Protein AF-A0A8T7B783-F1 (afdb_monomer)

Sequence (705 aa):
MKHSNFRLYRLKALLAAFSFLFLSIMPAQAGVGPSGGLEFLGQPTSIEDRLTPSGELLSDVLADINQGCLDSSLAEARDKLEKKIAKGKITEESEKFLKERAKRYFKCLKKAVKELEKDDVLAKDEEKELKDIIKAAKKAGNIDDEEPGPSSTVGGRVTLADGSTLDDVDILASSEDDDVATMTVDGRFSLNLVPDTEYVLQLSGAGLADQIVPVMAPADGSAINIEITMIERGESQEFMAGAGGVLIGDDGAAVDVTSTSWVDAEGNPVSGDIVATLTPVDVSNSALLGAFPGEFSGIAAGDIDEGAIVSLGVVEFEFTQNGAPVQPAAGELVDILIPIYFTTNQDGSPIMEGQVIPLWALNETTGIWEQDGEGIVIESPASPSGWAMLASVNHFSWWNCDVSMSAAQAIVTVFGDQPGSAVVRATTDADIGWRPNTVETVLTVGVPSSPLFIPSTGETCFSADITFDDGTMATTLEVCVNAAPNSTVTVDLFSPEPGPLNISRSPSGIVAGFVNFPIDRVRLFPTTLETSVNYSISGGALPAGLSLNPISATQAEIVGVPTEVGPFSVTVDGDNGVDVVSVTIDYDISSDEPAPLFDDRFISFGLPAVDDSYDFNDNLDLLNGGAPDFWELLPDEGGPLPDWLSFDEDTGVLTAIDDPANTGEDPFYFARIRAENVNGSDEAFFDVCFGDLGQEEEGCFFGEF

Foldseek 3Di:
DVVVVVVVVVVCVVVVVLVVLVVVQDDDQQDQPPVRATDASNHGDPDHFDQFPVRDTPSNVRSVLLVVLVCVLVVVLVVVVVVVVVVVDDDPVNVVVSLVSVVSSLVSSLVSLVVCCVSVRDPPVRSVRNNVVSVVSCVVSVSDPDPPAQKFKEKEFEAALLRHADFQKKKWKDAPPDIWIDTDDPRMDMDIDHAQGKTWIWIDDPQWAIAIAIAHGHGGLFYDYDYAHIYGWWDKDKDWLQQWAKDATALRKIKGGRPFFKAFPVLHTDGTMKIKTKAKFQLQAPSSLSNDHFAQWAAEDPGDDIAGKFFQIKIAIFMDDPNGGMWTHPPDKMKIKTAGNDQADQVRHGDDFFDKFFKWFAPSRRSHIYGDGIWTWDADPSHLNRIITIDIDRTGGMMTRIDGALWAWEWEAEAEPAWHKKAKWKDWPRSTRHTWRRHQRIDIHGDITDIITDHLPTKMKMKIWTQGSVRFIFIWDIDIDHHHGHYYDYHYTYTAEADAWDKDWPPPDEFEEEAQDKTDKIKMFTSHRARAKDKDWDDWDDAPFWDWAADDRTMIIIGGGHHDADKTKTKMWIDRPPDIDIDIYIYGYHHSFDWKDFPDQEAEAEAEQDDDDQPQKDFCQVRIGGDFQFKDWAADPQDDDDPQWDADGRGRIIGGNDQCVVSVHAQKGKTKMWGGDRNGIDIHIYMYHYYDPPDPPDDGDDDDD

pLDDT: mean 84.39, std 16.22, range [31.52, 98.75]

Solvent-accessible surface area (backbone atoms only — not comparable to full-atom values): 37364 Å² total; per-residue (Å²): 118,74,72,59,54,54,56,52,46,53,46,51,49,51,51,46,45,53,48,42,62,50,46,75,60,51,49,72,73,36,39,73,42,102,85,69,32,29,29,55,83,63,39,84,45,97,50,78,66,41,71,35,95,88,71,45,47,45,36,57,54,52,32,51,51,51,49,52,31,45,51,62,42,49,58,58,48,50,60,50,49,57,56,35,58,78,67,75,62,86,56,74,69,53,56,56,49,49,49,59,37,54,47,50,29,56,52,42,49,55,50,50,47,51,48,35,34,75,70,70,62,34,54,74,66,55,38,48,52,55,45,50,51,52,49,51,54,35,54,76,67,73,51,65,89,64,71,82,65,71,41,10,30,49,29,33,41,35,22,38,42,39,57,50,65,41,57,68,30,41,35,39,34,37,43,99,88,52,77,52,75,50,53,25,55,92,13,27,43,72,43,82,41,58,36,75,34,65,30,25,35,41,35,43,41,94,68,37,47,73,34,32,43,40,33,44,31,38,53,67,70,25,39,48,73,49,79,45,35,41,45,72,43,32,76,81,43,77,46,46,47,89,68,40,42,75,50,73,38,57,51,47,23,31,38,44,39,60,85,50,52,41,13,40,90,89,66,48,79,59,78,50,67,32,39,35,28,37,29,62,44,56,34,71,42,68,23,41,37,49,38,55,61,33,46,48,31,26,31,50,76,93,55,87,61,78,40,54,36,31,42,39,16,36,30,35,40,48,38,27,44,97,84,39,64,44,36,51,33,92,90,44,74,37,44,36,34,37,29,24,58,56,60,44,45,88,89,67,49,70,62,52,75,71,42,76,42,46,22,28,36,59,37,80,80,66,17,37,29,35,42,67,59,59,24,34,30,37,84,28,88,55,10,90,49,37,28,21,33,44,32,66,41,58,68,68,45,49,38,32,44,36,46,77,49,66,33,12,29,35,33,42,28,43,40,56,101,59,63,30,25,28,39,53,46,60,51,61,75,38,89,61,21,74,56,60,52,55,40,65,25,52,33,51,46,69,40,67,38,64,76,37,63,37,65,30,51,49,47,38,36,34,34,33,47,34,28,32,66,88,71,52,61,49,39,30,61,76,51,73,48,72,42,54,65,80,37,77,48,79,45,84,38,48,53,40,55,79,62,78,73,41,70,50,58,40,73,77,70,73,47,61,43,33,39,80,35,51,29,61,59,36,39,36,38,43,63,22,53,58,86,42,37,50,75,45,82,75,37,73,53,71,53,51,58,48,46,84,44,78,75,51,58,46,29,32,34,38,31,17,36,28,73,50,71,44,79,35,49,26,28,36,31,39,35,58,90,84,47,76,42,73,49,78,48,42,35,41,27,38,76,76,58,49,42,23,40,57,83,51,64,67,45,81,46,80,38,75,78,74,75,103,66,76,78,51,69,49,53,53,58,84,52,41,47,26,79,52,68,36,35,45,82,42,67,50,99,52,46,76,83,52,94,29,50,45,74,40,45,74,66,40,33,40,32,45,76,52,57,31,81,79,76,72,53,72,50,61,47,44,36,32,40,34,33,27,33,101,69,32,63,31,71,28,37,38,38,43,33,63,40,72,97,80,64,99,69,88,81,86,75,87,73,94,129

Structure (mmCIF, N/CA/C/O backbone):
data_AF-A0A8T7B783-F1
#
_entry.id   AF-A0A8T7B783-F1
#
loop_
_atom_site.group_PDB
_atom_site.id
_atom_site.type_symbol
_atom_site.label_atom_id
_atom_site.label_alt_id
_atom_site.label_comp_id
_atom_site.label_asym_id
_atom_site.label_entity_id
_atom_site.label_seq_id
_atom_site.pdbx_PDB_ins_code
_atom_site.Cartn_x
_atom_site.Cartn_y
_atom_site.Cartn_z
_atom_site.occupancy
_atom_site.B_iso_or_equiv
_atom_site.auth_seq_id
_atom_site.auth_comp_id
_atom_site.auth_asym_id
_atom_site.auth_atom_id
_atom_site.pdbx_PDB_model_num
ATOM 1 N N . MET A 1 1 ? 12.748 -37.785 -17.800 1.00 33.72 1 MET A N 1
ATOM 2 C CA . MET A 1 1 ? 11.518 -38.308 -18.454 1.00 33.72 1 MET A CA 1
ATOM 3 C C . MET A 1 1 ? 10.246 -37.519 -18.118 1.00 33.72 1 MET A C 1
ATOM 5 O O . MET A 1 1 ? 9.395 -37.440 -18.993 1.00 33.72 1 MET A O 1
ATOM 9 N N . LYS A 1 2 ? 10.116 -36.867 -16.946 1.00 31.52 2 LYS A N 1
ATOM 10 C CA . LYS A 1 2 ? 8.939 -36.036 -16.602 1.00 31.52 2 LYS A CA 1
ATOM 11 C C . LYS A 1 2 ? 8.764 -34.752 -17.455 1.00 31.52 2 LYS A C 1
ATOM 13 O O . LYS A 1 2 ? 7.635 -34.425 -17.793 1.00 31.52 2 LYS A O 1
ATOM 18 N N . HIS A 1 3 ? 9.837 -34.117 -17.946 1.00 32.91 3 HIS A N 1
ATOM 19 C CA . HIS A 1 3 ? 9.734 -32.938 -18.839 1.00 32.91 3 HIS A CA 1
ATOM 20 C C . HIS A 1 3 ? 9.248 -33.224 -20.274 1.00 32.91 3 HIS A C 1
ATOM 22 O O . HIS A 1 3 ? 8.752 -32.322 -20.946 1.00 32.91 3 HIS A O 1
ATOM 28 N N . SER A 1 4 ? 9.354 -34.468 -20.758 1.00 35.28 4 SER A N 1
ATOM 29 C CA . SER A 1 4 ? 8.901 -34.834 -22.113 1.00 35.28 4 SER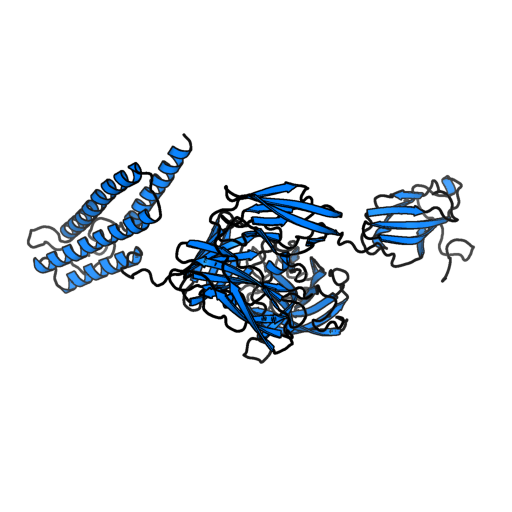 A CA 1
ATOM 30 C C . SER A 1 4 ? 7.373 -34.932 -22.192 1.00 35.28 4 SER A C 1
ATOM 32 O O . SER A 1 4 ? 6.762 -34.510 -23.170 1.00 35.28 4 SER A O 1
ATOM 34 N N . ASN A 1 5 ? 6.742 -35.413 -21.115 1.00 35.16 5 ASN A N 1
ATOM 35 C CA . ASN A 1 5 ? 5.289 -35.552 -21.040 1.00 35.16 5 ASN A CA 1
ATOM 36 C C . ASN A 1 5 ? 4.581 -34.204 -20.863 1.00 35.16 5 ASN A C 1
ATOM 38 O O . ASN A 1 5 ? 3.521 -34.029 -21.445 1.00 35.16 5 ASN A O 1
ATOM 42 N N . PHE A 1 6 ? 5.182 -33.234 -20.163 1.00 36.06 6 PHE A N 1
ATOM 43 C CA . PHE A 1 6 ? 4.600 -31.896 -19.979 1.00 36.06 6 PHE A CA 1
ATOM 44 C C . PHE A 1 6 ? 4.577 -31.082 -21.286 1.00 36.06 6 PHE A C 1
ATOM 46 O O . PHE A 1 6 ? 3.580 -30.440 -21.610 1.00 36.06 6 PHE A O 1
ATOM 53 N N . ARG A 1 7 ? 5.631 -31.200 -22.113 1.00 40.53 7 ARG A N 1
ATOM 54 C CA . ARG A 1 7 ? 5.662 -30.624 -23.471 1.00 40.53 7 ARG A CA 1
ATOM 55 C C . ARG A 1 7 ? 4.648 -31.287 -24.401 1.00 40.53 7 ARG A C 1
ATOM 57 O O . ARG A 1 7 ? 4.012 -30.591 -25.179 1.00 40.53 7 ARG A O 1
ATOM 64 N N . LEU A 1 8 ? 4.454 -32.605 -24.294 1.00 39.09 8 LEU A N 1
ATOM 65 C CA . LEU A 1 8 ? 3.437 -33.334 -25.060 1.00 39.09 8 LEU A CA 1
ATOM 66 C C . LEU A 1 8 ? 2.001 -33.014 -24.585 1.00 39.09 8 LEU A C 1
ATOM 68 O O . LEU A 1 8 ? 1.079 -33.058 -25.394 1.00 39.09 8 LEU A O 1
ATOM 72 N N . TYR A 1 9 ? 1.814 -32.666 -23.305 1.00 39.53 9 TYR A N 1
ATOM 73 C CA . TYR A 1 9 ? 0.527 -32.265 -22.720 1.00 39.53 9 TYR A CA 1
ATOM 74 C C . TYR A 1 9 ? 0.144 -30.831 -23.101 1.00 39.53 9 TYR A C 1
ATOM 76 O O . TYR A 1 9 ? -0.950 -30.636 -23.618 1.00 39.53 9 TYR A O 1
ATOM 84 N N . ARG A 1 10 ? 1.065 -29.855 -22.986 1.00 42.91 10 ARG A N 1
ATOM 85 C CA . ARG A 1 10 ? 0.875 -28.497 -23.539 1.00 42.91 10 ARG A CA 1
ATOM 86 C C . ARG A 1 10 ? 0.695 -28.525 -25.057 1.00 42.91 10 ARG A C 1
ATOM 88 O O . ARG A 1 10 ? -0.108 -27.770 -25.574 1.00 42.91 10 ARG A O 1
ATOM 95 N N . LEU A 1 11 ? 1.363 -29.437 -25.771 1.00 43.88 11 LEU A N 1
ATOM 96 C CA . LEU A 1 11 ? 1.170 -29.650 -27.210 1.00 43.88 11 LEU A CA 1
ATOM 97 C C . LEU A 1 11 ? -0.219 -30.214 -27.529 1.00 43.88 11 LEU A C 1
ATOM 99 O O . LEU A 1 11 ? -0.852 -29.734 -28.459 1.00 43.88 11 LEU A O 1
ATOM 103 N N . LYS A 1 12 ? -0.707 -31.204 -26.769 1.00 43.22 12 LYS A N 1
ATOM 104 C CA . LYS A 1 12 ? -2.082 -31.707 -26.900 1.00 43.22 12 LYS A CA 1
ATOM 105 C C . LYS A 1 12 ? -3.104 -30.650 -26.509 1.00 43.22 12 LYS A C 1
ATOM 107 O O . LYS A 1 12 ? -4.128 -30.615 -27.160 1.00 43.22 12 LYS A O 1
ATOM 112 N N . ALA A 1 13 ? -2.815 -29.789 -25.536 1.00 43.41 13 ALA A N 1
ATOM 113 C CA . ALA A 1 13 ? -3.673 -28.681 -25.134 1.00 43.41 13 ALA A CA 1
ATOM 114 C C . ALA A 1 13 ? -3.669 -27.536 -26.160 1.00 43.41 13 ALA A C 1
ATOM 116 O O . ALA A 1 13 ? -4.729 -27.022 -26.449 1.00 43.41 13 ALA A O 1
ATOM 117 N N . LEU A 1 14 ? -2.536 -27.202 -26.792 1.00 45.19 14 LEU A N 1
ATOM 118 C CA . LEU A 1 14 ? -2.435 -26.199 -27.866 1.00 45.19 14 LEU A CA 1
ATOM 119 C C . LEU A 1 14 ? -2.968 -26.710 -29.205 1.00 45.19 14 LEU A C 1
ATOM 121 O O . LEU A 1 14 ? -3.566 -25.942 -29.940 1.00 45.19 14 LEU A O 1
ATOM 125 N N . LEU A 1 15 ? -2.791 -27.992 -29.540 1.00 44.47 15 LEU A N 1
ATOM 126 C CA . LEU A 1 15 ? -3.462 -28.610 -30.690 1.00 44.47 15 LEU A CA 1
ATOM 127 C C . LEU A 1 15 ? -4.938 -28.854 -30.406 1.00 44.47 15 LEU A C 1
ATOM 129 O O . LEU A 1 15 ? -5.722 -28.734 -31.337 1.00 44.47 15 LEU A O 1
ATOM 133 N N . ALA A 1 16 ? -5.323 -29.176 -29.168 1.00 43.34 16 ALA A N 1
ATOM 134 C CA . ALA A 1 16 ? -6.721 -29.262 -28.771 1.00 43.34 16 ALA A CA 1
ATOM 135 C C . ALA A 1 16 ? -7.352 -27.883 -28.763 1.00 43.34 16 ALA A C 1
ATOM 137 O O . ALA A 1 16 ? -8.447 -27.820 -29.267 1.00 43.34 16 ALA A O 1
ATOM 138 N N . ALA A 1 17 ? -6.669 -26.822 -28.317 1.00 44.12 17 ALA A N 1
ATOM 139 C CA . ALA A 1 17 ? -7.108 -25.426 -28.337 1.00 44.12 17 ALA A CA 1
ATOM 140 C C . ALA A 1 17 ? -7.074 -24.834 -29.745 1.00 44.12 17 ALA A C 1
ATOM 142 O O . ALA A 1 17 ? -7.983 -24.114 -30.093 1.00 44.12 17 ALA A O 1
ATOM 143 N N . PHE A 1 18 ? -6.113 -25.183 -30.603 1.00 47.59 18 PHE A N 1
ATOM 144 C CA . PHE A 1 18 ? -6.124 -24.802 -32.020 1.00 47.59 18 PHE A CA 1
ATOM 145 C C . PHE A 1 18 ? -7.206 -25.564 -32.787 1.00 47.59 18 PHE A C 1
ATOM 147 O O . PHE A 1 18 ? -7.898 -24.984 -33.616 1.00 47.59 18 PHE A O 1
ATOM 154 N N . SER A 1 19 ? -7.406 -26.845 -32.459 1.00 42.94 19 SER A N 1
ATOM 155 C CA . SER A 1 19 ? -8.565 -27.604 -32.924 1.00 42.94 19 SER A CA 1
ATOM 156 C C . SER A 1 19 ? -9.845 -27.059 -32.305 1.00 42.94 19 SER A C 1
ATOM 158 O O . SER A 1 19 ? -10.819 -27.048 -33.015 1.00 42.94 19 SER A O 1
ATOM 160 N N . PHE A 1 20 ? -9.870 -26.553 -31.066 1.00 40.53 20 PHE A N 1
ATOM 161 C CA . PHE A 1 20 ? -11.050 -25.989 -30.396 1.00 40.53 20 PHE A CA 1
ATOM 162 C C . PHE A 1 20 ? -11.385 -24.610 -30.943 1.00 40.53 20 PHE A C 1
ATOM 164 O O . PHE A 1 20 ? -12.552 -24.337 -31.138 1.00 40.53 20 PHE A O 1
ATOM 171 N N . LEU A 1 21 ? -10.393 -23.769 -31.245 1.00 43.38 21 LEU A N 1
ATOM 172 C CA . LEU A 1 21 ? -10.538 -22.447 -31.857 1.00 43.38 21 LEU A CA 1
ATOM 173 C C . LEU A 1 21 ? -11.004 -22.582 -33.313 1.00 43.38 21 LEU A C 1
ATOM 175 O O . LEU A 1 21 ? -11.776 -21.765 -33.783 1.00 43.38 21 LEU A O 1
ATOM 179 N N . PHE A 1 22 ? -10.602 -23.647 -34.022 1.00 47.00 22 PHE A N 1
ATOM 180 C CA . PHE A 1 22 ? -11.164 -23.981 -35.337 1.00 47.00 22 PHE A CA 1
ATOM 181 C C . PHE A 1 22 ? -12.474 -24.792 -35.264 1.00 47.00 22 PHE A C 1
ATOM 183 O O . PHE A 1 22 ? -13.318 -24.611 -36.133 1.00 47.00 22 PHE A O 1
ATOM 190 N N . LEU A 1 23 ? -12.692 -25.641 -34.249 1.00 40.06 23 LEU A N 1
ATOM 191 C CA . LEU A 1 23 ? -13.941 -26.397 -34.035 1.00 40.06 23 LEU A CA 1
ATOM 192 C C . LEU A 1 23 ? -15.059 -25.504 -33.486 1.00 40.06 23 LEU A C 1
ATOM 194 O O . LEU A 1 23 ? -16.215 -25.781 -33.762 1.00 40.06 23 LEU A O 1
ATOM 198 N N . SER A 1 24 ? -14.744 -24.433 -32.758 1.00 39.75 24 SER A N 1
ATOM 199 C CA . SER A 1 24 ? -15.714 -23.403 -32.349 1.00 39.75 24 SER A CA 1
ATOM 200 C C . SER A 1 24 ? -16.104 -22.482 -33.510 1.00 39.75 24 SER A C 1
ATOM 202 O O . SER A 1 24 ? -17.152 -21.850 -33.456 1.00 39.75 24 SER A O 1
ATOM 204 N N . ILE A 1 25 ? -15.320 -22.484 -34.600 1.00 38.06 25 ILE A N 1
ATOM 205 C CA . ILE A 1 25 ? -15.672 -21.897 -35.906 1.00 38.06 25 ILE A CA 1
ATOM 206 C C . ILE A 1 25 ? -16.311 -22.957 -36.838 1.00 38.06 25 ILE A C 1
ATOM 208 O O . ILE A 1 25 ? -16.785 -22.623 -37.923 1.00 38.06 25 ILE A O 1
ATOM 212 N N . MET A 1 26 ? -16.391 -24.233 -36.431 1.00 42.38 26 MET A N 1
ATOM 213 C CA . MET A 1 26 ? -17.185 -25.241 -37.141 1.00 42.38 26 MET A CA 1
ATOM 214 C C . MET A 1 26 ? -18.610 -25.286 -36.585 1.00 42.38 26 MET A C 1
ATOM 216 O O . MET A 1 26 ? -18.857 -25.862 -35.525 1.00 42.38 26 MET A O 1
ATOM 220 N N . PRO A 1 27 ? -19.580 -24.840 -37.389 1.00 39.50 27 PRO A N 1
ATOM 221 C CA . PRO A 1 27 ? -20.756 -25.668 -37.606 1.00 39.50 27 PRO A CA 1
ATOM 222 C C . PRO A 1 27 ? -20.695 -26.277 -39.005 1.00 39.50 27 PRO A C 1
ATOM 224 O O . PRO A 1 27 ? -20.112 -25.695 -39.912 1.00 39.50 27 PRO A O 1
ATOM 227 N N . ALA A 1 28 ? -21.248 -27.485 -39.094 1.00 36.56 28 ALA A N 1
ATOM 228 C CA . ALA A 1 28 ? -21.728 -28.239 -40.250 1.00 36.56 28 ALA A CA 1
ATOM 229 C C . ALA A 1 28 ? -21.330 -27.784 -41.674 1.00 36.56 28 ALA A C 1
ATOM 231 O O . ALA A 1 28 ? -21.413 -26.621 -42.049 1.00 36.56 28 ALA A O 1
ATOM 232 N N . GLN A 1 29 ? -20.997 -28.780 -42.504 1.00 41.50 29 GLN A N 1
ATOM 233 C CA . GLN A 1 29 ? -21.028 -28.710 -43.971 1.00 41.50 29 GLN A CA 1
ATOM 234 C C . GLN A 1 29 ? -22.122 -27.748 -44.451 1.00 41.50 29 GLN A C 1
ATOM 236 O O . GLN A 1 29 ? -23.239 -27.829 -43.938 1.00 41.50 29 GLN A O 1
ATOM 241 N N . ALA A 1 30 ? -21.813 -26.867 -45.414 1.00 38.94 30 ALA A N 1
ATOM 242 C CA . ALA A 1 30 ? -22.849 -26.071 -46.063 1.00 38.94 30 ALA A CA 1
ATOM 243 C C . ALA A 1 30 ? -23.982 -27.024 -46.465 1.00 38.94 30 ALA A C 1
ATOM 245 O O . ALA A 1 30 ? -23.760 -28.043 -47.118 1.00 38.94 30 ALA A O 1
ATOM 246 N N . GLY A 1 31 ? -25.164 -26.750 -45.938 1.00 52.03 31 GLY A N 1
ATOM 247 C CA . GLY A 1 31 ? -26.288 -27.663 -45.957 1.00 52.03 31 GLY A CA 1
ATOM 248 C C . GLY A 1 31 ? -27.583 -26.879 -45.862 1.00 52.03 31 GLY A C 1
ATOM 249 O O . GLY A 1 31 ? -27.594 -25.686 -45.556 1.00 52.03 31 GLY A O 1
ATOM 250 N N . VAL A 1 32 ? -28.680 -27.559 -46.173 1.00 46.72 32 VAL A N 1
ATOM 251 C CA . VAL A 1 32 ? -30.020 -26.978 -46.130 1.00 46.72 32 VAL A CA 1
ATOM 252 C C . VAL A 1 32 ? -30.436 -26.831 -44.666 1.00 46.72 32 VAL A C 1
ATOM 254 O O . VAL A 1 32 ? -30.629 -27.834 -43.974 1.00 46.72 32 VAL A O 1
ATOM 257 N N . GLY A 1 33 ? -30.578 -25.590 -44.196 1.00 46.25 33 GLY A N 1
ATOM 258 C CA . GLY A 1 33 ? -31.065 -25.298 -42.848 1.00 46.25 33 GLY A CA 1
ATOM 259 C C . GLY A 1 33 ? -32.508 -25.790 -42.636 1.00 46.25 33 GLY A C 1
ATOM 260 O O . GLY A 1 33 ? -33.225 -26.075 -43.601 1.00 46.25 33 GLY A O 1
ATOM 261 N N . PRO A 1 34 ? -33.006 -25.861 -41.386 1.00 43.38 34 PRO A N 1
ATOM 262 C CA . PRO A 1 34 ? -34.342 -26.387 -41.057 1.00 43.38 34 PRO A CA 1
ATOM 263 C C . PRO A 1 34 ? -35.518 -25.636 -41.722 1.00 43.38 34 PRO A C 1
ATOM 265 O O . PRO A 1 34 ? -36.649 -26.121 -41.695 1.00 43.38 34 PRO A O 1
ATOM 268 N N . SER A 1 35 ? -35.259 -24.478 -42.337 1.00 47.12 35 SER A N 1
ATOM 269 C CA . SER A 1 35 ? -36.200 -23.647 -43.100 1.00 47.12 35 SER A CA 1
ATOM 270 C C . SER A 1 35 ? -36.058 -23.743 -44.632 1.00 47.12 35 SER A C 1
ATOM 272 O O . SER A 1 35 ? -36.849 -23.118 -45.336 1.00 47.12 35 SER A O 1
ATOM 274 N N . GLY A 1 36 ? -35.101 -24.517 -45.164 1.00 53.91 36 GLY A N 1
ATOM 275 C CA . GLY A 1 36 ? -34.894 -24.696 -46.609 1.00 53.91 36 GLY A CA 1
ATOM 276 C C . GLY A 1 36 ? -33.900 -23.732 -47.280 1.00 53.91 36 GLY A C 1
ATOM 277 O O . GLY A 1 36 ? -33.750 -23.805 -48.496 1.00 53.91 36 GLY A O 1
ATOM 278 N N . GLY A 1 37 ? -33.243 -22.841 -46.526 1.00 61.00 37 GLY A N 1
ATOM 279 C CA . GLY A 1 37 ? -32.229 -21.897 -47.030 1.00 61.00 37 GLY A CA 1
ATOM 280 C C . GLY A 1 37 ? -30.786 -22.402 -46.888 1.00 61.00 37 GLY A C 1
ATOM 281 O O . GLY A 1 37 ? -30.520 -23.291 -46.075 1.00 61.00 37 GLY A O 1
ATOM 282 N N . LEU A 1 38 ? -29.864 -21.837 -47.678 1.00 78.00 38 LEU A N 1
ATOM 283 C CA . LEU A 1 38 ? -28.434 -22.168 -47.669 1.00 78.00 38 LEU A CA 1
ATOM 284 C C . LEU A 1 38 ? -27.748 -21.605 -46.411 1.00 78.00 38 LEU A C 1
ATOM 286 O O . LEU A 1 38 ? -27.926 -20.431 -46.079 1.00 78.00 38 LEU A O 1
ATOM 290 N N . GLU A 1 39 ? -26.943 -22.418 -45.726 1.00 76.25 39 GLU A N 1
ATOM 291 C CA . GLU A 1 39 ? -26.092 -21.985 -44.607 1.00 76.25 39 GLU A CA 1
ATOM 292 C C . GLU A 1 39 ? -24.621 -21.869 -45.037 1.00 76.25 39 GLU A C 1
ATOM 294 O O . GLU A 1 39 ? -24.091 -22.736 -45.738 1.00 76.25 39 GLU A O 1
ATOM 299 N N . PHE A 1 40 ? -23.936 -20.813 -44.588 1.00 80.38 40 PHE A N 1
ATOM 300 C CA . PHE A 1 40 ? -22.512 -20.592 -44.848 1.00 80.38 40 PHE A CA 1
ATOM 301 C C . PHE A 1 40 ? -21.782 -20.195 -43.563 1.00 80.38 40 PHE A C 1
ATOM 303 O O . PHE A 1 40 ? -22.192 -19.266 -42.873 1.00 80.38 40 PHE A O 1
ATOM 310 N N . LEU A 1 41 ? -20.703 -20.915 -43.224 1.00 73.50 41 LEU A N 1
ATOM 311 C CA . LEU A 1 41 ? -19.969 -20.766 -41.953 1.00 73.50 41 LEU A CA 1
ATOM 312 C C . LEU A 1 41 ? -20.891 -20.815 -40.714 1.00 73.50 41 LEU A C 1
ATOM 314 O O . LEU A 1 41 ? -20.685 -20.086 -39.745 1.00 73.50 41 LEU A O 1
ATOM 318 N N . GLY A 1 42 ? -21.935 -21.651 -40.763 1.00 68.19 42 GLY A N 1
ATOM 319 C CA . GLY A 1 42 ? -22.907 -21.798 -39.678 1.00 68.19 42 GLY A CA 1
ATOM 320 C C . GLY A 1 42 ? -23.876 -20.627 -39.497 1.00 68.19 42 GLY A C 1
ATOM 321 O O . GLY A 1 42 ? -24.566 -20.570 -38.482 1.00 68.19 42 GLY A O 1
ATOM 322 N N . GLN A 1 43 ? -23.918 -19.687 -40.445 1.00 72.62 43 GLN A N 1
ATOM 323 C CA . GLN A 1 43 ? -24.894 -18.601 -40.480 1.00 72.62 43 GLN A CA 1
ATOM 324 C C . GLN A 1 43 ? -25.918 -18.858 -41.598 1.00 72.62 43 GLN A C 1
ATOM 326 O O . GLN A 1 43 ? -25.519 -19.220 -42.712 1.00 72.62 43 GLN A O 1
ATOM 331 N N . PRO A 1 44 ? -27.225 -18.672 -41.338 1.00 77.69 44 PRO A N 1
ATOM 332 C CA . PRO A 1 44 ? -28.239 -18.745 -42.382 1.00 77.69 44 PRO A CA 1
ATOM 333 C C . PRO A 1 44 ? -28.058 -17.592 -43.371 1.00 77.69 44 PRO A C 1
ATOM 335 O O . PRO A 1 44 ? -27.734 -16.472 -42.975 1.00 77.69 44 PRO A O 1
ATOM 338 N N . THR A 1 45 ? -28.294 -17.864 -44.652 1.00 80.75 45 THR A N 1
ATOM 339 C CA . THR A 1 45 ? -28.221 -16.860 -45.720 1.00 80.75 45 THR A CA 1
ATOM 340 C C . THR A 1 45 ? -29.584 -16.653 -46.375 1.00 80.75 45 THR A C 1
ATOM 342 O O . THR A 1 45 ? -30.477 -17.501 -46.281 1.00 80.75 45 THR A O 1
ATOM 345 N N . SER A 1 46 ? -29.744 -15.527 -47.066 1.00 84.00 46 SER A N 1
ATOM 346 C CA . SER A 1 46 ? -30.887 -15.250 -47.939 1.00 84.00 46 SER A CA 1
ATOM 347 C C . SER A 1 46 ? -30.778 -15.928 -49.316 1.00 84.00 46 SER A C 1
ATOM 349 O O . SER A 1 46 ? -31.688 -15.812 -50.137 1.00 84.00 46 SER A O 1
ATOM 351 N N . ILE A 1 47 ? -29.684 -16.661 -49.556 1.00 85.00 47 ILE A N 1
ATOM 352 C CA . ILE A 1 47 ? -29.333 -17.282 -50.832 1.00 85.00 47 ILE A CA 1
ATOM 353 C C . ILE A 1 47 ? -30.106 -18.595 -51.007 1.00 85.00 47 ILE A C 1
ATOM 355 O O . ILE A 1 47 ? -30.093 -19.477 -50.144 1.00 85.00 47 ILE A O 1
ATOM 359 N N . GLU A 1 48 ? -30.758 -18.747 -52.160 1.00 82.69 48 GLU A N 1
ATOM 360 C CA . GLU A 1 48 ? -31.389 -20.010 -52.545 1.00 82.69 48 GLU A CA 1
ATOM 361 C C . GLU A 1 48 ? -30.328 -21.043 -52.944 1.00 82.69 48 GLU A C 1
ATOM 363 O O . GLU A 1 48 ? -29.476 -20.777 -53.799 1.00 82.69 48 GLU A O 1
ATOM 368 N N . ASP A 1 49 ? -30.416 -22.248 -52.375 1.00 85.31 49 ASP A N 1
ATOM 369 C CA . ASP A 1 49 ? -29.574 -23.360 -52.804 1.00 85.31 49 ASP A CA 1
ATOM 370 C C . ASP A 1 49 ? -30.045 -23.872 -54.172 1.00 85.31 49 ASP A C 1
ATOM 372 O O . ASP A 1 49 ? -31.116 -24.470 -54.319 1.00 85.31 49 ASP A O 1
ATOM 376 N N . ARG A 1 50 ? -29.250 -23.579 -55.199 1.00 86.06 50 ARG A N 1
ATOM 377 C CA . ARG A 1 50 ? -29.576 -23.827 -56.605 1.00 86.06 50 ARG A CA 1
ATOM 378 C C . ARG A 1 50 ? -28.445 -24.565 -57.300 1.00 86.06 50 ARG A C 1
ATOM 380 O O . ARG A 1 50 ? -27.299 -24.517 -56.868 1.00 86.06 50 ARG A O 1
ATOM 387 N N . LEU A 1 51 ? -28.764 -25.186 -58.435 1.00 85.81 51 LEU A N 1
ATOM 388 C CA . LEU A 1 51 ? -27.743 -25.737 -59.318 1.00 85.81 51 LEU A CA 1
ATOM 389 C C . LEU A 1 51 ? -26.919 -24.607 -59.944 1.00 85.81 51 LEU A C 1
ATOM 391 O O . LEU A 1 51 ? -27.469 -23.678 -60.541 1.00 85.81 51 LEU A O 1
ATOM 395 N N . THR A 1 52 ? -25.603 -24.714 -59.832 1.00 85.94 52 THR A N 1
ATOM 396 C CA . THR A 1 52 ? -24.641 -23.857 -60.518 1.00 85.94 52 THR A CA 1
ATOM 397 C C . THR A 1 52 ? -24.624 -24.166 -62.025 1.00 85.94 52 THR A C 1
ATOM 399 O O . THR A 1 52 ? -25.130 -25.205 -62.468 1.00 85.94 52 THR A O 1
ATOM 402 N N . PRO A 1 53 ? -23.989 -23.317 -62.855 1.00 82.38 53 PRO A N 1
ATOM 403 C CA . PRO A 1 53 ? -23.770 -23.615 -64.272 1.00 82.38 53 PRO A CA 1
ATOM 404 C C . PRO A 1 53 ? -23.007 -24.928 -64.544 1.00 82.38 53 PRO A C 1
ATOM 406 O O . PRO A 1 53 ? -23.135 -25.476 -65.641 1.00 82.38 53 PRO A O 1
ATOM 409 N N . SER A 1 54 ? -22.238 -25.451 -63.573 1.00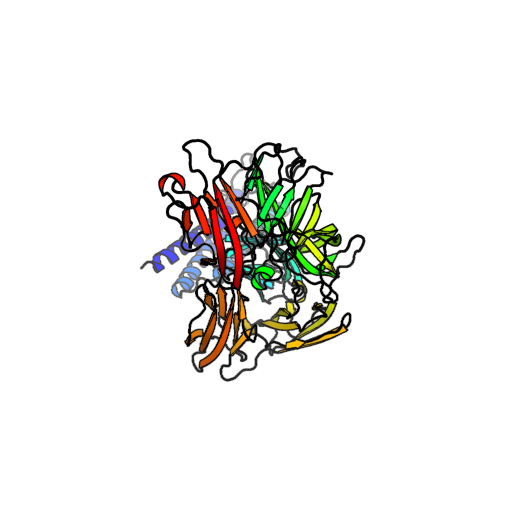 80.44 54 SER A N 1
ATOM 410 C CA . SER A 1 54 ? -21.557 -26.756 -63.662 1.00 80.44 54 SER A CA 1
ATOM 411 C C . SER A 1 54 ? -22.464 -27.951 -63.334 1.00 80.44 54 SER A C 1
ATOM 413 O O . SER A 1 54 ? -22.084 -29.087 -63.615 1.00 80.44 54 SER A O 1
ATOM 415 N N . GLY A 1 55 ? -23.678 -27.713 -62.822 1.00 83.06 55 GLY A N 1
ATOM 416 C CA . GLY A 1 55 ? -24.646 -28.752 -62.460 1.00 83.06 55 GLY A CA 1
ATOM 417 C C . GLY A 1 55 ? -24.493 -29.301 -61.038 1.00 83.06 55 GLY A C 1
ATOM 418 O O . GLY A 1 55 ? -25.094 -30.330 -60.733 1.00 83.06 55 GLY A O 1
ATOM 419 N N . GLU A 1 56 ? -23.716 -28.632 -60.187 1.00 85.00 56 GLU A N 1
ATOM 420 C CA . GLU A 1 56 ? -23.540 -28.938 -58.759 1.00 85.00 56 GLU A CA 1
ATOM 421 C C . GLU A 1 56 ? -24.442 -28.030 -57.916 1.00 85.00 56 GLU A C 1
ATOM 423 O O . GLU A 1 56 ? -24.815 -26.951 -58.375 1.00 85.00 56 GLU A O 1
ATOM 428 N N . LEU A 1 57 ? -24.824 -28.437 -56.703 1.00 83.25 57 LEU A N 1
ATOM 429 C CA . LEU A 1 57 ? -25.538 -27.530 -55.799 1.00 83.25 57 LEU A CA 1
ATOM 430 C C . LEU A 1 57 ? -24.584 -26.449 -55.282 1.00 83.25 57 LEU A C 1
ATOM 432 O O . LEU A 1 57 ? -23.402 -26.699 -55.048 1.00 83.25 57 LEU A O 1
ATOM 436 N N . LEU A 1 58 ? -25.095 -25.231 -55.109 1.00 83.75 58 LEU A N 1
ATOM 437 C CA . LEU A 1 58 ? -24.306 -24.108 -54.609 1.00 83.75 58 LEU A CA 1
ATOM 438 C C . LEU A 1 58 ? -23.787 -24.372 -53.189 1.00 83.75 58 LEU A C 1
ATOM 440 O O . LEU A 1 58 ? -22.658 -23.990 -52.876 1.00 83.75 58 LEU A O 1
ATOM 444 N N . SER A 1 59 ? -24.573 -25.059 -52.358 1.00 79.88 59 SER A N 1
ATOM 445 C CA . SER A 1 59 ? -24.144 -25.537 -51.041 1.00 79.88 59 SER A CA 1
ATOM 446 C C . SER A 1 59 ? -22.914 -26.450 -51.133 1.00 79.88 59 SER A C 1
ATOM 448 O O . SER A 1 59 ? -21.924 -26.192 -50.448 1.00 79.88 59 SER A O 1
ATOM 450 N N . ASP A 1 60 ? -22.911 -27.430 -52.041 1.00 80.00 60 ASP A N 1
ATOM 451 C CA . ASP A 1 60 ? -21.774 -28.338 -52.258 1.00 80.00 60 ASP A CA 1
ATOM 452 C C . ASP A 1 60 ? -20.516 -27.573 -52.716 1.00 80.00 60 ASP A C 1
ATOM 454 O O . ASP A 1 60 ? -19.425 -27.766 -52.176 1.00 80.00 60 ASP A O 1
ATOM 458 N N . VAL A 1 61 ? -20.672 -26.626 -53.648 1.00 84.44 61 VAL A N 1
ATOM 459 C CA . VAL A 1 61 ? -19.562 -25.789 -54.142 1.00 84.44 61 VAL A CA 1
ATOM 460 C C . VAL A 1 61 ? -18.955 -24.935 -53.023 1.00 84.44 61 VAL A C 1
ATOM 462 O O . VAL A 1 61 ? -17.731 -24.808 -52.919 1.00 84.44 61 VAL A O 1
ATOM 465 N N . LEU A 1 62 ? -19.788 -24.350 -52.158 1.00 83.50 62 LEU A N 1
ATOM 466 C CA . LEU A 1 62 ? -19.320 -23.555 -51.021 1.00 83.50 62 LEU A CA 1
ATOM 467 C C . LEU A 1 62 ? -18.682 -24.426 -49.928 1.00 83.50 62 LEU A C 1
ATOM 469 O O . LEU A 1 62 ? -17.701 -23.993 -49.314 1.00 83.50 62 LEU A O 1
ATOM 473 N N . ALA A 1 63 ? -19.179 -25.649 -49.714 1.00 77.38 63 ALA A N 1
ATOM 474 C CA . ALA A 1 63 ? -18.568 -26.621 -48.809 1.00 77.38 63 ALA A CA 1
ATOM 475 C C . ALA A 1 63 ? -17.160 -27.022 -49.277 1.00 77.38 63 ALA A C 1
ATOM 477 O O . ALA A 1 63 ? -16.218 -26.998 -48.478 1.00 77.38 63 ALA A O 1
ATOM 478 N N . ASP A 1 64 ? -16.995 -27.307 -50.570 1.00 81.56 64 ASP A N 1
ATOM 479 C CA . ASP A 1 64 ? -15.707 -27.682 -51.160 1.00 81.56 64 ASP A CA 1
ATOM 480 C C . ASP A 1 64 ? -14.690 -26.536 -51.098 1.00 81.56 64 ASP A C 1
ATOM 482 O O . ASP A 1 64 ? -13.521 -26.744 -50.754 1.00 81.56 64 ASP A O 1
ATOM 486 N N . ILE A 1 65 ? -15.129 -25.302 -51.363 1.00 85.06 65 ILE A N 1
ATOM 487 C CA . ILE A 1 65 ? -14.296 -24.102 -51.203 1.00 85.06 65 ILE A CA 1
ATOM 488 C C . ILE A 1 65 ? -13.838 -23.947 -49.753 1.00 85.06 65 ILE A C 1
ATOM 490 O O . ILE A 1 65 ? -12.659 -23.670 -49.501 1.00 85.06 65 ILE A O 1
ATOM 494 N N . ASN A 1 66 ? -14.757 -24.125 -48.805 1.00 79.94 66 ASN A N 1
ATOM 495 C CA . ASN A 1 66 ? -14.456 -24.004 -47.389 1.00 79.94 66 ASN A CA 1
ATOM 496 C C . ASN A 1 66 ? -13.397 -25.025 -46.955 1.00 79.94 66 ASN A C 1
ATOM 498 O O . ASN A 1 66 ? -12.359 -24.661 -46.390 1.00 79.94 66 ASN A O 1
ATOM 502 N N . GLN A 1 67 ? -13.611 -26.291 -47.319 1.00 76.69 67 GLN A N 1
ATOM 503 C CA . GLN A 1 67 ? -12.692 -27.378 -47.006 1.00 76.69 67 GLN A CA 1
ATOM 504 C C . GLN A 1 67 ? -11.330 -27.194 -47.694 1.00 76.69 67 GLN A C 1
ATOM 506 O O . GLN A 1 67 ? -10.291 -27.353 -47.054 1.00 76.69 67 GLN A O 1
ATOM 511 N N . GLY A 1 68 ? -11.296 -26.769 -48.960 1.00 80.38 68 GLY A N 1
ATOM 512 C CA . GLY A 1 68 ? -10.044 -26.516 -49.683 1.00 80.38 68 GLY A CA 1
ATOM 513 C C . GLY A 1 68 ? -9.218 -25.364 -49.090 1.00 80.38 68 GLY A C 1
ATOM 514 O O . GLY A 1 68 ? -7.988 -25.455 -48.959 1.00 80.38 68 GLY A O 1
ATOM 515 N N . CYS A 1 69 ? -9.877 -24.279 -48.675 1.00 82.00 69 CYS A N 1
ATOM 516 C CA . CYS A 1 69 ? -9.215 -23.173 -47.981 1.00 82.00 69 CYS A CA 1
ATOM 517 C C . CYS A 1 69 ? -8.678 -23.590 -46.601 1.00 82.00 69 CYS A C 1
ATOM 519 O O . CYS A 1 69 ? -7.602 -23.133 -46.191 1.00 82.00 69 CYS A O 1
ATOM 521 N N . LEU A 1 70 ? -9.388 -24.477 -45.904 1.00 73.50 70 LEU A N 1
ATOM 522 C CA . LEU A 1 70 ? -8.972 -25.027 -44.618 1.00 73.50 70 LEU A CA 1
ATOM 523 C C . LEU A 1 70 ? -7.756 -25.956 -44.761 1.00 73.50 70 LEU A C 1
ATOM 525 O O . LEU A 1 70 ? -6.734 -25.747 -44.101 1.00 73.50 70 LEU A O 1
ATOM 529 N N . ASP A 1 71 ? -7.828 -26.927 -45.671 1.00 73.44 71 ASP A N 1
ATOM 530 C CA . ASP A 1 71 ? -6.788 -27.938 -45.883 1.00 73.44 71 ASP A CA 1
ATOM 531 C C . ASP A 1 71 ? -5.458 -27.306 -46.307 1.00 73.44 71 ASP A C 1
ATOM 533 O O . ASP A 1 71 ? -4.394 -27.658 -45.786 1.00 73.44 71 ASP A O 1
ATOM 537 N N . SER A 1 72 ? -5.510 -26.310 -47.199 1.00 73.69 72 SER A N 1
ATOM 538 C CA . SER A 1 72 ? -4.319 -25.557 -47.614 1.00 73.69 72 SER A CA 1
ATOM 539 C C . SER A 1 72 ? -3.671 -24.791 -46.453 1.00 73.69 72 SER A C 1
ATOM 541 O O . SER A 1 72 ? -2.443 -24.735 -46.344 1.00 73.69 72 SER A O 1
ATOM 543 N N . SER A 1 73 ? -4.480 -24.255 -45.537 1.00 71.25 73 SER A N 1
ATOM 544 C CA . SER A 1 73 ? -3.998 -23.516 -44.367 1.00 71.25 73 SER A CA 1
ATOM 545 C C . SER A 1 73 ? -3.408 -24.447 -43.295 1.00 71.25 73 SER A C 1
ATOM 547 O O . SER A 1 73 ? -2.377 -24.115 -42.697 1.00 71.25 73 SER A O 1
ATOM 549 N N . LEU A 1 74 ? -4.007 -25.627 -43.090 1.00 64.56 74 LEU A N 1
ATOM 550 C CA . LEU A 1 74 ? -3.584 -26.634 -42.106 1.00 64.56 74 LEU A CA 1
ATOM 551 C C . LEU A 1 74 ? -2.329 -27.411 -42.529 1.00 64.56 74 LEU A C 1
ATOM 553 O O . LEU A 1 74 ? -1.434 -27.622 -41.703 1.00 64.56 74 LEU A O 1
ATOM 557 N N . ALA A 1 75 ? -2.221 -27.809 -43.802 1.00 65.19 75 ALA A N 1
ATOM 558 C CA . ALA A 1 75 ? -1.071 -28.564 -44.306 1.00 65.19 75 ALA A CA 1
ATOM 559 C C . ALA A 1 75 ? 0.251 -27.791 -44.127 1.00 65.19 75 ALA A C 1
ATOM 561 O O . ALA A 1 75 ? 1.263 -28.352 -43.701 1.00 65.19 75 ALA A O 1
ATOM 562 N N . GLU A 1 76 ? 0.233 -26.477 -44.367 1.00 63.72 76 GLU A N 1
ATOM 563 C CA . GLU A 1 76 ? 1.401 -25.616 -44.166 1.00 63.72 76 GLU A CA 1
ATOM 564 C C . GLU A 1 76 ? 1.683 -25.275 -42.695 1.00 63.72 76 GLU A C 1
ATOM 566 O O . GLU A 1 76 ? 2.832 -24.988 -42.335 1.00 63.72 76 GLU A O 1
ATOM 571 N N . ALA A 1 77 ? 0.648 -25.240 -41.848 1.00 62.28 77 ALA A N 1
ATOM 572 C CA . ALA A 1 77 ? 0.811 -25.026 -40.412 1.00 62.28 77 ALA A CA 1
ATOM 573 C C . ALA A 1 77 ? 1.555 -26.208 -39.779 1.00 62.28 77 ALA A C 1
ATOM 575 O O . ALA A 1 77 ? 2.511 -26.006 -39.028 1.00 62.28 77 ALA A O 1
ATOM 576 N N . ARG A 1 78 ? 1.181 -27.431 -40.168 1.00 59.81 78 ARG A N 1
ATOM 577 C CA . ARG A 1 78 ? 1.780 -28.672 -39.675 1.00 59.81 78 ARG A CA 1
ATOM 578 C C . ARG A 1 78 ? 3.269 -28.796 -40.019 1.00 59.81 78 ARG A C 1
ATOM 580 O O . ARG A 1 78 ? 4.075 -28.981 -39.112 1.00 59.81 78 ARG A O 1
ATOM 587 N N . ASP A 1 79 ? 3.653 -28.595 -41.283 1.00 65.75 79 ASP A N 1
ATOM 588 C CA . ASP A 1 79 ? 5.061 -28.692 -41.725 1.00 65.75 79 ASP A CA 1
ATOM 589 C C . ASP A 1 79 ? 5.984 -27.675 -41.018 1.00 65.75 79 ASP A C 1
ATOM 591 O O . ASP A 1 79 ? 7.118 -27.987 -40.642 1.00 65.75 79 ASP A O 1
ATOM 595 N N . LYS A 1 80 ? 5.506 -26.445 -40.780 1.00 63.84 80 LYS A N 1
ATOM 596 C CA . LYS A 1 80 ? 6.292 -25.417 -40.074 1.00 63.84 80 LYS A CA 1
ATOM 597 C C . LYS A 1 80 ? 6.350 -25.639 -38.565 1.00 63.84 80 LYS A C 1
ATOM 599 O O . LYS A 1 80 ? 7.404 -25.387 -37.975 1.00 63.84 80 LYS A O 1
ATOM 604 N N . LEU A 1 81 ? 5.263 -26.105 -37.948 1.00 59.53 81 LEU A N 1
ATOM 605 C CA . LEU A 1 81 ? 5.236 -26.410 -36.518 1.00 59.53 81 LEU A CA 1
ATOM 606 C C . LEU A 1 81 ? 6.173 -27.585 -36.207 1.00 59.53 81 LEU A C 1
ATOM 608 O O . LEU A 1 81 ? 6.993 -27.479 -35.299 1.00 59.53 81 LEU A O 1
ATOM 612 N N . GLU A 1 82 ? 6.163 -28.637 -37.034 1.00 60.72 82 GLU A N 1
ATOM 613 C CA . GLU A 1 82 ? 7.099 -29.769 -36.937 1.00 60.72 82 GLU A CA 1
ATOM 614 C C . GLU A 1 82 ? 8.574 -29.306 -37.029 1.00 60.72 82 GLU A C 1
ATOM 616 O O . GLU A 1 82 ? 9.425 -29.761 -36.258 1.00 60.72 82 GLU A O 1
ATOM 621 N N . LYS A 1 83 ? 8.881 -28.313 -37.881 1.00 65.38 83 LYS A N 1
ATOM 622 C CA . LYS A 1 83 ? 10.227 -27.708 -37.996 1.00 65.38 83 LYS A CA 1
ATOM 623 C C . LYS A 1 83 ? 10.623 -26.811 -36.815 1.00 65.38 83 LYS A C 1
ATOM 625 O O . LYS A 1 83 ? 11.806 -26.783 -36.466 1.00 65.38 83 LYS A O 1
ATOM 630 N N . LYS A 1 84 ? 9.689 -26.063 -36.212 1.00 60.25 84 LYS A N 1
ATOM 631 C CA . LYS A 1 84 ? 9.956 -25.242 -35.009 1.00 60.25 84 LYS A CA 1
ATOM 632 C C . LYS A 1 84 ? 10.126 -26.116 -33.757 1.00 60.25 84 LYS A C 1
ATOM 634 O O . LYS A 1 84 ? 11.035 -25.866 -32.965 1.00 60.25 84 LYS A O 1
ATOM 639 N N . ILE A 1 85 ? 9.354 -27.201 -33.646 1.00 52.09 85 ILE A N 1
ATOM 640 C CA . ILE A 1 85 ? 9.471 -28.219 -32.587 1.00 52.09 85 ILE A CA 1
ATOM 641 C C . ILE A 1 85 ? 10.857 -28.874 -32.599 1.00 52.09 85 ILE A C 1
ATOM 643 O O . ILE A 1 85 ? 11.489 -28.987 -31.549 1.00 52.09 85 ILE A O 1
ATOM 647 N N . ALA A 1 86 ? 11.382 -29.219 -33.781 1.00 54.62 86 ALA A N 1
ATOM 648 C CA . ALA A 1 86 ? 12.733 -29.772 -33.928 1.00 54.62 86 ALA A CA 1
ATOM 649 C C . ALA A 1 86 ? 13.852 -28.827 -33.436 1.00 54.62 86 ALA A C 1
ATOM 651 O O . ALA A 1 86 ? 14.980 -29.268 -33.226 1.00 54.62 86 ALA A O 1
ATOM 652 N N . LYS A 1 87 ? 13.547 -27.535 -33.240 1.00 57.56 87 LYS A N 1
ATOM 653 C CA . LYS A 1 87 ? 14.474 -26.497 -32.764 1.00 57.56 87 LYS A CA 1
ATOM 654 C C . LYS A 1 87 ? 14.206 -26.037 -31.324 1.00 57.56 87 LYS A C 1
ATOM 656 O O . LYS A 1 87 ? 14.880 -25.123 -30.864 1.00 57.56 87 LYS A O 1
ATOM 661 N N . GLY A 1 88 ? 13.245 -26.639 -30.616 1.00 45.28 88 GLY A N 1
ATOM 662 C CA . GLY A 1 88 ? 12.990 -26.366 -29.196 1.00 45.28 88 GLY A CA 1
ATOM 663 C C . GLY A 1 88 ? 12.413 -24.982 -28.866 1.00 45.28 88 GLY A C 1
ATOM 664 O O . GLY A 1 88 ? 12.415 -24.616 -27.696 1.00 45.28 88 GLY A O 1
ATOM 665 N N . LYS A 1 89 ? 11.913 -24.228 -29.856 1.00 48.47 89 LYS A N 1
ATOM 666 C CA . LYS A 1 89 ? 11.310 -22.898 -29.669 1.00 48.47 89 LYS A CA 1
ATOM 667 C C . LYS A 1 89 ? 9.783 -22.990 -29.756 1.00 48.47 89 LYS A C 1
ATOM 669 O O . LYS A 1 89 ? 9.252 -23.150 -30.854 1.00 48.47 89 LYS A O 1
ATOM 674 N N . ILE A 1 90 ? 9.090 -22.904 -28.622 1.00 51.56 90 ILE A N 1
ATOM 675 C CA . ILE A 1 90 ? 7.638 -22.672 -28.567 1.00 51.56 90 ILE A CA 1
ATOM 676 C C . ILE A 1 90 ? 7.434 -21.480 -27.620 1.00 51.56 90 ILE A C 1
ATOM 678 O O . ILE A 1 90 ? 7.562 -21.644 -26.413 1.00 51.56 90 ILE A O 1
ATOM 682 N N . THR A 1 91 ? 7.211 -20.294 -28.190 1.00 49.47 91 THR A N 1
ATOM 683 C CA . THR A 1 91 ? 6.990 -18.992 -27.516 1.00 49.47 91 THR A CA 1
ATOM 684 C C . THR A 1 91 ? 5.709 -18.330 -28.061 1.00 49.47 91 THR A C 1
ATOM 686 O O . THR A 1 91 ? 5.072 -18.918 -28.945 1.00 49.47 91 THR A O 1
ATOM 689 N N . GLU A 1 92 ? 5.364 -17.117 -27.603 1.00 48.66 92 GLU A N 1
ATOM 690 C CA . GLU A 1 92 ? 4.323 -16.200 -28.139 1.00 48.66 92 GLU A CA 1
ATOM 691 C C . GLU A 1 92 ? 4.310 -16.073 -29.675 1.00 48.66 92 GLU A C 1
ATOM 693 O O . GLU A 1 92 ? 3.263 -15.886 -30.298 1.00 48.66 92 GLU A O 1
ATOM 698 N N . GLU A 1 93 ? 5.449 -16.307 -30.341 1.00 51.25 93 GLU A N 1
ATOM 699 C CA . GLU A 1 93 ? 5.521 -16.432 -31.804 1.00 51.25 93 GLU A CA 1
ATOM 700 C C . GLU A 1 93 ? 4.550 -17.476 -32.385 1.00 51.25 93 GLU A C 1
ATOM 702 O O . GLU A 1 93 ? 4.237 -17.445 -33.580 1.00 51.25 93 GLU A O 1
ATOM 707 N N . SER A 1 94 ? 4.133 -18.449 -31.575 1.00 52.28 94 SER A N 1
ATOM 708 C CA . SER A 1 94 ? 3.205 -19.506 -31.968 1.00 52.28 94 SER A CA 1
ATOM 709 C C . SER A 1 94 ? 1.794 -18.949 -32.126 1.00 52.28 94 SER A C 1
ATOM 711 O O . SER A 1 94 ? 1.149 -19.264 -33.118 1.00 52.28 94 SER A O 1
ATOM 713 N N . GLU A 1 95 ? 1.343 -18.060 -31.243 1.00 53.25 95 GLU A N 1
ATOM 714 C CA . GLU A 1 95 ? 0.025 -17.426 -31.344 1.00 53.25 95 GLU A CA 1
ATOM 715 C C . GLU A 1 95 ? -0.042 -16.465 -32.537 1.00 53.25 95 GLU A C 1
ATOM 717 O O . GLU A 1 95 ? -0.935 -16.576 -33.384 1.00 53.25 95 GLU A O 1
ATOM 722 N N . LYS A 1 96 ? 0.984 -15.617 -32.696 1.00 59.00 96 LYS A N 1
ATOM 723 C CA . LYS A 1 96 ? 1.153 -14.754 -33.877 1.00 59.00 96 LYS A CA 1
ATOM 724 C C . LYS A 1 96 ? 1.125 -15.565 -35.175 1.00 59.00 96 LYS A C 1
ATOM 726 O O . LYS A 1 96 ? 0.505 -15.161 -36.158 1.00 59.00 96 LYS A O 1
ATOM 731 N N . PHE A 1 97 ? 1.752 -16.745 -35.181 1.00 62.19 97 PHE A N 1
ATOM 732 C CA . PHE A 1 97 ? 1.730 -17.657 -36.324 1.00 62.19 97 PHE A CA 1
ATOM 733 C C . PHE A 1 97 ? 0.337 -18.243 -36.603 1.00 62.19 97 PHE A C 1
ATOM 735 O O . PHE A 1 97 ? -0.028 -18.383 -37.773 1.00 62.19 97 PHE A O 1
ATOM 742 N N . LEU A 1 98 ? -0.444 -18.575 -35.572 1.00 61.81 98 LEU A N 1
ATOM 743 C CA . LEU A 1 98 ? -1.802 -19.109 -35.729 1.00 61.81 98 LEU A CA 1
ATOM 744 C C . LEU A 1 98 ? -2.774 -18.023 -36.221 1.00 61.81 98 LEU A C 1
ATOM 746 O O . LEU A 1 98 ? -3.505 -18.276 -37.185 1.00 61.81 98 LEU A O 1
ATOM 750 N N . LYS A 1 99 ? -2.689 -16.794 -35.688 1.00 65.25 99 LYS A N 1
ATOM 751 C CA . LYS A 1 99 ? -3.423 -15.612 -36.190 1.00 65.25 99 LYS A CA 1
ATOM 752 C C . LYS A 1 99 ? -3.105 -15.349 -37.671 1.00 65.25 99 LYS A C 1
ATOM 754 O O . LYS A 1 99 ? -4.004 -15.254 -38.506 1.00 65.25 99 LYS A O 1
ATOM 759 N N . GLU A 1 100 ? -1.827 -15.390 -38.052 1.00 68.75 100 GLU A N 1
ATOM 760 C CA . GLU A 1 100 ? -1.358 -15.296 -39.447 1.00 68.75 100 GLU A CA 1
ATOM 761 C C . GLU A 1 100 ? -1.876 -16.410 -40.382 1.00 68.75 100 GLU A C 1
ATOM 763 O O . GLU A 1 100 ? -1.893 -16.276 -41.614 1.00 68.75 100 GLU A O 1
ATOM 768 N N . ARG A 1 101 ? -2.249 -17.572 -39.843 1.00 72.31 101 ARG A N 1
ATOM 769 C CA . ARG A 1 101 ? -2.808 -18.678 -40.635 1.00 72.31 101 ARG A CA 1
ATOM 770 C C . ARG A 1 101 ? -4.317 -18.561 -40.771 1.00 72.31 101 ARG A C 1
ATOM 772 O O . ARG A 1 101 ? -4.817 -18.723 -41.884 1.00 72.31 101 ARG A O 1
ATOM 779 N N . ALA A 1 102 ? -5.005 -18.149 -39.716 1.00 69.88 102 ALA A N 1
ATOM 780 C CA . ALA A 1 102 ? -6.425 -17.839 -39.779 1.00 69.88 102 ALA A CA 1
ATOM 781 C C . ALA A 1 102 ? -6.714 -16.650 -40.729 1.00 69.88 102 ALA A C 1
ATOM 783 O O . ALA A 1 102 ? -7.635 -16.721 -41.548 1.00 69.88 102 ALA A O 1
ATOM 784 N N . LYS A 1 103 ? -5.836 -15.630 -40.769 1.00 73.50 103 LYS A N 1
ATOM 785 C CA . LYS A 1 103 ? -5.876 -14.546 -41.779 1.00 73.50 103 LYS A CA 1
ATOM 786 C C . LYS A 1 103 ? -5.838 -15.076 -43.219 1.00 73.50 103 LYS A C 1
ATOM 788 O O . LYS A 1 103 ? -6.577 -14.607 -44.087 1.00 73.50 103 LYS A O 1
ATOM 793 N N . ARG A 1 104 ? -4.991 -16.076 -43.495 1.00 76.75 104 ARG A N 1
ATOM 794 C CA . ARG A 1 104 ? -4.873 -16.699 -44.828 1.00 76.75 104 ARG A CA 1
ATOM 795 C C . ARG A 1 104 ? -6.105 -17.504 -45.222 1.00 76.75 104 ARG A C 1
ATOM 797 O O . ARG A 1 104 ? -6.518 -17.401 -46.376 1.00 76.75 104 ARG A O 1
ATOM 804 N N . TYR A 1 105 ? -6.702 -18.231 -44.283 1.00 81.44 105 TYR A N 1
ATOM 805 C CA . TYR A 1 105 ? -7.957 -18.949 -44.496 1.00 81.44 105 TYR A CA 1
ATOM 806 C C . TYR A 1 105 ? -9.086 -17.995 -44.924 1.00 81.44 105 TYR A C 1
ATOM 808 O O . TYR A 1 105 ? -9.647 -18.148 -46.011 1.00 81.44 105 TYR A O 1
ATOM 816 N N . PHE A 1 106 ? -9.330 -16.920 -44.168 1.00 82.12 106 PHE A N 1
ATOM 817 C CA . PHE A 1 106 ? -10.369 -15.945 -44.526 1.00 82.12 106 PHE A CA 1
ATOM 818 C C . PHE A 1 106 ? -10.061 -15.180 -45.822 1.00 82.12 106 PHE A C 1
ATOM 820 O O . PHE A 1 106 ? -10.970 -14.836 -46.583 1.00 82.12 106 PHE A O 1
ATOM 827 N N . LYS A 1 107 ? -8.778 -14.947 -46.130 1.00 83.56 107 LYS A N 1
ATOM 828 C CA . LYS A 1 107 ? -8.352 -14.384 -47.422 1.00 83.56 107 LYS A CA 1
ATOM 829 C C . LYS A 1 107 ? -8.626 -15.338 -48.588 1.00 83.56 107 LYS A C 1
ATOM 831 O O . LYS A 1 107 ? -9.006 -14.870 -49.662 1.00 83.56 107 LYS A O 1
ATOM 836 N N . CYS A 1 108 ? -8.445 -16.643 -48.386 1.00 85.81 108 CYS A N 1
ATOM 837 C CA . CYS A 1 108 ? -8.793 -17.672 -49.364 1.00 85.81 108 CYS A CA 1
ATOM 838 C C . CYS A 1 108 ? -10.303 -17.674 -49.639 1.00 85.81 108 CYS A C 1
ATOM 840 O O . CYS A 1 108 ? -10.693 -17.538 -50.798 1.00 85.81 108 CYS A O 1
ATOM 842 N N . LEU A 1 109 ? -11.136 -17.676 -48.591 1.00 85.56 109 LEU A N 1
ATOM 843 C CA . LEU A 1 109 ? -12.598 -17.624 -48.717 1.00 85.56 109 LEU A CA 1
ATOM 844 C C . LEU A 1 109 ? -13.080 -16.376 -49.467 1.00 85.56 109 LEU A C 1
ATOM 846 O O . LEU A 1 109 ? -13.808 -16.488 -50.451 1.00 85.56 109 LEU A O 1
ATOM 850 N N . LYS A 1 110 ? -12.610 -15.180 -49.077 1.00 87.38 110 LYS A N 1
ATOM 851 C CA . LYS A 1 110 ? -12.973 -13.924 -49.767 1.00 87.38 110 LYS A CA 1
ATOM 852 C C . LYS A 1 110 ? -12.586 -13.933 -51.243 1.00 87.38 110 LYS A C 1
ATOM 854 O O . LYS A 1 110 ? -13.278 -13.326 -52.059 1.00 87.38 110 LYS A O 1
ATOM 859 N N . LYS A 1 111 ? -11.461 -14.570 -51.584 1.00 88.50 111 LYS A N 1
ATOM 860 C CA . LYS A 1 111 ? -11.019 -14.709 -52.973 1.00 88.50 111 LYS A CA 1
ATOM 861 C C . LYS A 1 111 ? -11.918 -15.683 -53.731 1.00 88.50 111 LYS A C 1
ATOM 863 O O . LYS A 1 111 ? -12.335 -15.344 -54.827 1.00 88.50 111 LYS A O 1
ATOM 868 N N . ALA A 1 112 ? -12.223 -16.843 -53.156 1.00 89.25 112 ALA A N 1
ATOM 869 C CA . ALA A 1 112 ? -13.048 -17.862 -53.796 1.00 89.25 112 ALA A CA 1
ATOM 870 C C . ALA A 1 112 ? -14.478 -17.366 -54.061 1.00 89.25 112 ALA A C 1
ATOM 872 O O . ALA A 1 112 ? -14.945 -17.461 -55.190 1.00 89.25 112 ALA A O 1
ATOM 873 N N . VAL A 1 113 ? -15.115 -16.716 -53.079 1.00 89.25 113 VAL A N 1
ATOM 874 C CA . VAL A 1 113 ? -16.441 -16.083 -53.243 1.00 89.25 113 VAL A CA 1
ATOM 875 C C . VAL A 1 113 ? -16.435 -15.044 -54.373 1.00 89.25 113 VAL A C 1
ATOM 877 O O . VAL A 1 113 ? -17.375 -14.969 -55.155 1.00 89.25 113 VAL A O 1
ATOM 880 N N . LYS A 1 114 ? -15.342 -14.284 -54.518 1.00 87.50 114 LYS A N 1
ATOM 881 C CA . LYS A 1 114 ? -15.182 -13.319 -55.614 1.00 87.50 114 LYS A CA 1
ATOM 882 C C . LYS A 1 114 ? -14.996 -13.974 -56.984 1.00 87.50 114 LYS A C 1
ATOM 884 O O . LYS A 1 114 ? -15.392 -13.394 -57.986 1.00 87.50 114 LYS A O 1
ATOM 889 N N . GLU A 1 115 ? -14.353 -15.136 -57.060 1.00 90.50 115 GLU A N 1
ATOM 890 C CA . GLU A 1 115 ? -14.268 -15.870 -58.329 1.00 90.50 115 GLU A CA 1
ATOM 891 C C . GLU A 1 115 ? -15.627 -16.482 -58.703 1.00 90.50 115 GLU A C 1
ATOM 893 O O . GLU A 1 115 ? -15.996 -16.419 -59.867 1.00 90.50 115 GLU A O 1
ATOM 898 N N . LEU A 1 116 ? -16.425 -16.941 -57.730 1.00 90.25 116 LEU A N 1
ATOM 899 C CA . LEU A 1 116 ? -17.796 -17.400 -57.990 1.00 90.25 116 LEU A CA 1
ATOM 900 C C . LEU A 1 116 ? -18.704 -16.298 -58.567 1.00 90.25 116 LEU A C 1
ATOM 902 O O . LEU A 1 116 ? -19.539 -16.592 -59.417 1.00 90.25 116 LEU A O 1
ATOM 906 N N . GLU A 1 117 ? -18.549 -15.037 -58.145 1.00 92.00 117 GLU A N 1
ATOM 907 C CA . GLU A 1 117 ? -19.257 -13.906 -58.778 1.00 92.00 117 GLU A CA 1
ATOM 908 C C . GLU A 1 117 ? -18.806 -13.687 -60.224 1.00 92.00 117 GLU A C 1
ATOM 910 O O . GLU A 1 117 ? -19.633 -13.515 -61.115 1.00 92.00 117 GLU A O 1
ATOM 915 N N . LYS A 1 118 ? -17.496 -13.746 -60.486 1.00 89.00 118 LYS A N 1
ATOM 916 C CA . LYS A 1 118 ? -16.955 -13.575 -61.844 1.00 89.00 118 LYS A CA 1
ATOM 917 C C . LYS A 1 118 ? -17.348 -14.690 -62.805 1.00 89.00 118 LYS A C 1
ATOM 919 O O . LYS A 1 118 ? -17.446 -14.431 -64.002 1.00 89.00 118 LYS A O 1
ATOM 924 N N . ASP A 1 119 ? -17.518 -15.902 -62.290 1.00 88.81 119 ASP A N 1
ATOM 925 C CA . ASP A 1 119 ? -17.916 -17.081 -63.058 1.00 88.81 119 ASP A CA 1
ATOM 926 C C . ASP A 1 119 ? -19.451 -17.181 -63.220 1.00 88.81 119 ASP A C 1
ATOM 928 O O . ASP A 1 119 ? -19.960 -18.218 -63.647 1.00 88.81 119 ASP A O 1
ATOM 932 N N . ASP A 1 120 ? -20.193 -16.111 -62.889 1.00 88.06 120 ASP A N 1
ATOM 933 C CA . ASP A 1 120 ? -21.662 -16.025 -62.920 1.00 88.06 120 ASP A CA 1
ATOM 934 C C . ASP A 1 120 ? -22.359 -17.112 -62.065 1.00 88.06 120 ASP A C 1
ATOM 936 O O . ASP A 1 120 ? -23.512 -17.484 -62.307 1.00 88.06 120 ASP A O 1
ATOM 940 N N . VAL A 1 121 ? -21.668 -17.636 -61.045 1.00 89.31 121 VAL A N 1
ATOM 941 C CA . VAL A 1 121 ? -22.229 -18.591 -60.076 1.00 89.31 121 VAL A CA 1
ATOM 942 C C . VAL A 1 121 ? -23.006 -17.853 -58.982 1.00 89.31 121 VAL A C 1
ATOM 944 O O . VAL A 1 121 ? -24.085 -18.305 -58.591 1.00 89.31 121 VAL A O 1
ATOM 947 N N . LEU A 1 122 ? -22.492 -16.702 -58.529 1.00 89.56 122 LEU A N 1
ATOM 948 C CA . LEU A 1 122 ? -23.126 -15.809 -57.550 1.00 89.56 122 LEU A CA 1
ATOM 949 C C . LEU A 1 122 ? -23.518 -14.469 -58.179 1.00 89.56 122 LEU A C 1
ATOM 951 O O . LEU A 1 122 ? -22.767 -13.898 -58.969 1.00 89.56 122 LEU A O 1
ATOM 955 N N . ALA A 1 123 ? -24.657 -13.921 -57.763 1.00 91.25 123 ALA A N 1
ATOM 956 C CA . ALA A 1 123 ? -24.982 -12.522 -58.003 1.00 91.25 123 ALA A CA 1
ATOM 957 C C . ALA A 1 123 ? -24.174 -11.599 -57.066 1.00 91.25 123 ALA A C 1
ATOM 959 O O . ALA A 1 123 ? -23.631 -12.014 -56.042 1.00 91.25 123 ALA A O 1
ATOM 960 N N . LYS A 1 124 ? -24.079 -10.311 -57.413 1.00 86.88 124 LYS A N 1
ATOM 961 C CA . LYS A 1 124 ? -23.261 -9.330 -56.668 1.00 86.88 124 LYS A CA 1
ATOM 962 C C . LYS A 1 124 ? -23.717 -9.097 -55.230 1.00 86.88 124 LYS A C 1
ATOM 964 O O . LYS A 1 124 ? -22.905 -8.781 -54.364 1.00 86.88 124 LYS A O 1
ATOM 969 N N . ASP A 1 125 ? -25.015 -9.172 -54.994 1.00 88.38 125 ASP A N 1
ATOM 970 C CA . ASP A 1 125 ? -25.633 -9.094 -53.675 1.00 88.38 125 ASP A CA 1
ATOM 971 C C . ASP A 1 125 ? -25.353 -10.352 -52.843 1.00 88.38 125 ASP A C 1
ATOM 973 O O . ASP A 1 125 ? -24.992 -10.222 -51.675 1.00 88.38 125 ASP A O 1
ATOM 977 N N . GLU A 1 126 ? -25.377 -11.534 -53.459 1.00 91.50 126 GLU A N 1
ATOM 978 C CA . GLU A 1 126 ? -25.001 -12.800 -52.808 1.00 91.50 126 GLU A CA 1
ATOM 979 C C . GLU A 1 126 ? -23.500 -12.842 -52.457 1.00 91.50 126 GLU A C 1
ATOM 981 O O . GLU A 1 126 ? -23.118 -13.225 -51.352 1.00 91.50 126 GLU A O 1
ATOM 986 N N . GLU A 1 127 ? -22.626 -12.369 -53.358 1.00 91.56 127 GLU A N 1
ATOM 987 C CA . GLU A 1 127 ? -21.186 -12.207 -53.093 1.00 91.56 127 GLU A CA 1
ATOM 988 C C . GLU A 1 127 ? -20.946 -11.288 -51.885 1.00 91.56 127 GLU A C 1
ATOM 990 O O . GLU A 1 127 ? -20.060 -11.534 -51.057 1.00 91.56 127 GLU A O 1
ATOM 995 N N . LYS A 1 128 ? -21.725 -10.205 -51.792 1.00 87.88 128 LYS A N 1
ATOM 996 C CA . LYS A 1 128 ? -21.648 -9.253 -50.685 1.00 87.88 128 LYS A CA 1
ATOM 997 C C . LYS A 1 128 ? -22.080 -9.907 -49.372 1.00 87.88 128 LYS A C 1
ATOM 999 O O . LYS A 1 128 ? -21.338 -9.804 -48.399 1.00 87.88 128 LYS A O 1
ATOM 1004 N N . GLU A 1 129 ? -23.208 -10.612 -49.362 1.00 89.75 129 GLU A N 1
ATOM 1005 C CA . GLU A 1 129 ? -23.722 -11.304 -48.176 1.00 89.75 129 GLU A CA 1
ATOM 1006 C C . GLU A 1 129 ? -22.718 -12.333 -47.632 1.00 89.75 129 GLU A C 1
ATOM 1008 O O . GLU A 1 129 ? -22.352 -12.289 -46.455 1.00 89.75 129 GLU A O 1
ATOM 1013 N N . LEU A 1 130 ? -22.162 -13.191 -48.497 1.00 88.50 130 LEU A N 1
ATOM 1014 C CA . LEU A 1 130 ? -21.153 -14.173 -48.081 1.00 88.50 130 LEU A CA 1
ATOM 1015 C C . LEU A 1 130 ? -19.869 -13.507 -47.558 1.00 88.50 130 LEU A C 1
ATOM 1017 O O . LEU A 1 130 ? -19.244 -14.004 -46.618 1.00 88.50 130 LEU A O 1
ATOM 1021 N N . LYS A 1 131 ? -19.456 -12.363 -48.122 1.00 87.25 131 LYS A N 1
ATOM 1022 C CA . LYS A 1 131 ? -18.305 -11.595 -47.610 1.00 87.25 131 LYS A CA 1
ATOM 1023 C C . LYS A 1 131 ? -18.564 -10.961 -46.251 1.00 87.25 131 LYS A C 1
ATOM 1025 O O . LYS A 1 131 ? -17.615 -10.866 -45.465 1.00 87.25 131 LYS A O 1
ATOM 1030 N N . ASP A 1 132 ? -19.791 -10.529 -45.991 1.00 84.00 132 ASP A N 1
ATOM 1031 C CA . ASP A 1 132 ? -20.192 -9.973 -44.700 1.00 84.00 132 ASP A CA 1
ATOM 1032 C C . ASP A 1 132 ? -20.189 -11.074 -43.627 1.00 84.00 132 ASP A C 1
ATOM 1034 O O . ASP A 1 132 ? -19.615 -10.868 -42.557 1.00 84.00 132 ASP A O 1
ATOM 1038 N N . ILE A 1 133 ? -20.655 -12.285 -43.958 1.00 82.38 133 ILE A N 1
ATOM 1039 C CA . ILE A 1 133 ? -20.537 -13.472 -43.090 1.00 82.38 133 ILE A CA 1
ATOM 1040 C C . ILE A 1 133 ? -19.065 -13.819 -42.819 1.00 82.38 133 ILE A C 1
ATOM 1042 O O . ILE A 1 133 ? -18.677 -14.029 -41.670 1.00 82.38 133 ILE A O 1
ATOM 1046 N N . ILE A 1 134 ? -18.200 -13.797 -43.842 1.00 84.25 134 ILE A N 1
ATOM 1047 C CA . ILE A 1 134 ? -16.751 -14.005 -43.655 1.00 84.25 134 ILE A CA 1
ATOM 1048 C C . ILE A 1 134 ? -16.144 -12.928 -42.747 1.00 84.25 134 ILE A C 1
ATOM 1050 O O . ILE A 1 134 ? -15.243 -13.216 -41.958 1.00 84.25 134 ILE A O 1
ATOM 1054 N N . LYS A 1 135 ? -16.594 -11.674 -42.865 1.00 79.31 135 LYS A N 1
ATOM 1055 C CA . LYS A 1 135 ? -16.124 -10.571 -42.019 1.00 79.31 135 LYS A CA 1
ATOM 1056 C C . LYS A 1 135 ? -16.572 -10.766 -40.568 1.00 79.31 135 LYS A C 1
ATOM 1058 O O . LYS A 1 135 ? -15.749 -10.600 -39.676 1.00 79.31 135 LYS A O 1
ATOM 1063 N N . ALA A 1 136 ? -17.823 -11.162 -40.346 1.00 74.00 136 ALA A N 1
ATOM 1064 C CA . ALA A 1 136 ? -18.349 -11.464 -39.019 1.00 74.00 136 ALA A CA 1
ATOM 1065 C C . ALA A 1 136 ? -17.601 -12.638 -38.366 1.00 74.00 136 ALA A C 1
ATOM 1067 O O . ALA A 1 136 ? -17.164 -12.518 -37.226 1.00 74.00 136 ALA A O 1
ATOM 1068 N N . ALA A 1 137 ? -17.349 -13.719 -39.112 1.00 72.81 137 ALA A N 1
ATOM 1069 C CA . ALA A 1 137 ? -16.570 -14.862 -38.631 1.00 72.81 137 ALA A CA 1
ATOM 1070 C C . ALA A 1 137 ? -15.104 -14.497 -38.318 1.00 72.81 137 ALA A C 1
ATOM 1072 O O . ALA A 1 137 ? -14.540 -14.973 -37.335 1.00 72.81 137 ALA A O 1
ATOM 1073 N N . LYS A 1 138 ? -14.487 -13.614 -39.121 1.00 71.50 138 LYS A N 1
ATOM 1074 C CA . LYS A 1 138 ? -13.137 -13.076 -38.868 1.00 71.50 138 LYS A CA 1
ATOM 1075 C C . LYS A 1 138 ? -13.088 -12.245 -37.576 1.00 71.50 138 LYS A C 1
ATOM 1077 O O . LYS A 1 138 ? -12.144 -12.406 -36.805 1.00 71.50 138 LYS A O 1
ATOM 1082 N N . LYS A 1 139 ? -14.112 -11.416 -37.334 1.00 67.88 139 LYS A N 1
ATOM 1083 C CA . LYS A 1 139 ? -14.250 -10.596 -36.120 1.00 67.88 139 LYS A CA 1
ATOM 1084 C C . LYS A 1 139 ? -14.498 -11.454 -34.876 1.00 67.88 139 LYS A C 1
ATOM 1086 O O . LYS A 1 139 ? -13.821 -11.278 -33.874 1.00 67.88 139 LYS A O 1
ATOM 1091 N N . ALA A 1 140 ? -15.403 -12.432 -34.961 1.00 60.97 140 ALA A N 1
ATOM 1092 C CA . ALA A 1 140 ? -15.711 -13.347 -33.858 1.00 60.97 140 ALA A CA 1
ATOM 1093 C C . ALA A 1 140 ? -14.500 -14.192 -33.419 1.00 60.97 140 ALA A C 1
ATOM 1095 O O . ALA A 1 140 ? -14.396 -14.557 -32.255 1.00 60.97 140 ALA A O 1
ATOM 1096 N N . GLY A 1 141 ? -13.566 -14.479 -34.334 1.00 59.28 141 GLY A N 1
ATOM 1097 C CA . GLY A 1 141 ? -12.308 -15.155 -34.009 1.00 59.28 141 GLY A CA 1
ATOM 1098 C C . GLY A 1 141 ? -11.203 -14.246 -33.452 1.00 59.28 141 GLY A C 1
ATOM 1099 O O . GLY A 1 141 ? -10.111 -14.749 -33.200 1.00 59.28 141 GLY A O 1
ATOM 1100 N N . ASN A 1 142 ? -11.445 -12.937 -33.308 1.00 53.53 142 ASN A N 1
ATOM 1101 C CA . ASN A 1 142 ? -10.444 -11.923 -32.959 1.00 53.53 142 ASN A CA 1
ATOM 1102 C C . ASN A 1 142 ? -9.241 -11.886 -33.936 1.00 53.53 142 ASN A C 1
ATOM 1104 O O . ASN A 1 142 ? -8.072 -11.839 -33.548 1.00 53.53 142 ASN A O 1
ATOM 1108 N N . ILE A 1 143 ? -9.521 -12.002 -35.244 1.00 57.09 143 ILE A N 1
ATOM 1109 C CA . ILE A 1 143 ? -8.514 -12.094 -36.320 1.00 57.09 143 ILE A CA 1
ATOM 1110 C C . ILE A 1 143 ? -8.574 -10.828 -37.179 1.00 57.09 143 ILE A C 1
ATOM 1112 O O . ILE A 1 143 ? -8.449 -10.920 -38.394 1.00 57.09 143 ILE A O 1
ATOM 1116 N N . ASP A 1 144 ? -8.811 -9.640 -36.626 1.00 47.31 144 ASP A N 1
ATOM 1117 C CA . ASP A 1 144 ? -8.807 -8.417 -37.436 1.00 47.31 144 ASP A CA 1
ATOM 1118 C C . ASP A 1 144 ? -7.387 -7.932 -37.808 1.00 47.31 144 ASP A C 1
ATOM 1120 O O . ASP A 1 144 ? -6.367 -8.374 -37.275 1.00 47.31 144 ASP A O 1
ATOM 1124 N N . ASP A 1 145 ? -7.324 -7.140 -38.885 1.00 40.09 145 ASP A N 1
ATOM 1125 C CA . ASP A 1 145 ? -6.133 -6.384 -39.306 1.00 40.09 145 ASP A CA 1
ATOM 1126 C C . ASP A 1 145 ? -6.231 -4.964 -38.738 1.00 40.09 145 ASP A C 1
ATOM 1128 O O . ASP A 1 145 ? -6.098 -3.991 -39.476 1.00 40.09 145 ASP A O 1
ATOM 1132 N N . GLU A 1 146 ? -6.519 -4.839 -37.449 1.00 37.53 146 GLU A N 1
ATOM 1133 C CA . GLU A 1 146 ? -5.927 -3.721 -36.730 1.00 37.53 146 GLU A CA 1
ATOM 1134 C C . GLU A 1 146 ? -4.447 -4.100 -36.585 1.00 37.53 146 GLU A C 1
ATOM 1136 O O . GLU A 1 146 ? -4.108 -5.237 -36.227 1.00 37.53 146 GLU A O 1
ATOM 1141 N N . GLU A 1 147 ? -3.536 -3.201 -36.976 1.00 40.56 147 GLU A N 1
ATOM 1142 C CA . GLU A 1 147 ? -2.246 -3.194 -36.278 1.00 40.56 147 GLU A CA 1
ATOM 1143 C C . GLU A 1 147 ? -2.588 -3.265 -34.788 1.00 40.56 147 GLU A C 1
ATOM 1145 O O . GLU A 1 147 ? -3.574 -2.619 -34.418 1.00 40.56 147 GLU A O 1
ATOM 1150 N N . PRO A 1 148 ? -1.898 -4.088 -33.965 1.00 47.62 148 PRO A N 1
ATOM 1151 C CA . PRO A 1 148 ? -2.120 -3.992 -32.528 1.00 47.62 148 PRO A CA 1
ATOM 1152 C C . PRO A 1 148 ? -2.094 -2.502 -32.212 1.00 47.62 148 PRO A C 1
ATOM 1154 O O . PRO A 1 148 ? -1.171 -1.811 -32.659 1.00 47.62 148 PRO A O 1
ATOM 1157 N N . GLY A 1 149 ? -3.184 -2.009 -31.616 1.00 51.31 149 GLY A N 1
ATOM 1158 C CA . GLY A 1 149 ? -3.231 -0.625 -31.183 1.00 51.31 149 GLY A CA 1
ATOM 1159 C C . GLY A 1 149 ? -1.972 -0.338 -30.367 1.00 51.31 149 GLY A C 1
ATOM 1160 O O . GLY A 1 149 ? -1.358 -1.291 -29.866 1.00 51.31 149 GLY A O 1
ATOM 1161 N N . PRO A 1 150 ? -1.555 0.933 -30.277 1.00 62.91 150 PRO A N 1
ATOM 1162 C CA . PRO A 1 150 ? -0.474 1.280 -29.368 1.00 62.91 150 PRO A CA 1
ATOM 1163 C C . PRO A 1 150 ? -0.766 0.616 -28.016 1.00 62.91 150 PRO A C 1
ATOM 1165 O O . PRO A 1 150 ? -1.912 0.623 -27.561 1.00 62.91 150 PRO A O 1
ATOM 1168 N N . SER A 1 151 ? 0.225 -0.079 -27.469 1.00 82.06 151 SER A N 1
ATOM 1169 C CA . SER A 1 151 ? 0.061 -0.929 -26.290 1.00 82.06 151 SER A CA 1
ATOM 1170 C C . SER A 1 151 ? 1.273 -0.764 -25.399 1.00 82.06 151 SER A C 1
ATOM 1172 O O . SER A 1 151 ? 2.407 -0.881 -25.876 1.00 82.06 151 SER A O 1
ATOM 1174 N N . SER A 1 152 ? 1.031 -0.551 -24.118 1.00 92.62 152 SER A N 1
ATOM 1175 C CA . SER A 1 152 ? 2.067 -0.493 -23.100 1.00 92.62 152 SER A CA 1
ATOM 1176 C C . SER A 1 152 ? 1.860 -1.610 -22.083 1.00 92.62 152 SER A C 1
ATOM 1178 O O . SER A 1 152 ? 0.815 -2.268 -22.062 1.00 92.62 152 SER A O 1
ATOM 1180 N N . THR A 1 153 ? 2.886 -1.902 -21.286 1.00 93.88 153 THR A N 1
ATOM 1181 C CA . THR A 1 153 ? 2.824 -2.977 -20.288 1.00 93.88 153 THR A CA 1
ATOM 1182 C C . THR A 1 153 ? 2.951 -2.426 -18.875 1.00 93.88 153 THR A C 1
ATOM 1184 O O . THR A 1 153 ? 3.979 -1.852 -18.517 1.00 93.88 153 THR A O 1
ATOM 1187 N N . VAL A 1 154 ? 1.945 -2.691 -18.044 1.00 95.88 154 VAL A N 1
ATOM 1188 C CA . VAL A 1 154 ? 2.040 -2.522 -16.589 1.00 95.88 154 VAL A CA 1
ATOM 1189 C C . VAL A 1 154 ? 2.187 -3.910 -15.980 1.00 95.88 154 VAL A C 1
ATOM 1191 O O . VAL A 1 154 ? 1.272 -4.733 -16.024 1.00 95.88 154 VAL A O 1
ATOM 1194 N N . GLY A 1 155 ? 3.385 -4.212 -15.491 1.00 93.94 155 GLY A N 1
ATOM 1195 C CA . GLY A 1 155 ? 3.668 -5.427 -14.735 1.00 93.94 155 GLY A CA 1
ATOM 1196 C C . GLY A 1 155 ? 3.893 -5.119 -13.266 1.00 93.94 155 GLY A C 1
ATOM 1197 O O . GLY A 1 155 ? 4.046 -3.964 -12.874 1.00 93.94 155 GLY A O 1
ATOM 1198 N N . GLY A 1 156 ? 3.964 -6.154 -12.441 1.00 93.50 156 GLY A N 1
ATOM 1199 C CA . GLY A 1 156 ? 4.291 -5.936 -11.042 1.00 93.50 156 GLY A CA 1
ATOM 1200 C C . GLY A 1 156 ? 4.337 -7.186 -10.191 1.00 93.50 156 GLY A C 1
ATOM 1201 O O . GLY A 1 156 ? 4.180 -8.309 -10.683 1.00 93.50 156 GLY A O 1
ATOM 1202 N N . ARG A 1 157 ? 4.590 -6.959 -8.903 1.00 94.81 157 ARG A N 1
ATOM 1203 C CA . ARG A 1 157 ? 4.471 -7.952 -7.831 1.00 94.81 157 ARG A CA 1
ATOM 1204 C C . ARG A 1 157 ? 3.357 -7.540 -6.878 1.00 94.81 157 ARG A C 1
ATOM 1206 O O . ARG A 1 157 ? 3.216 -6.351 -6.606 1.00 94.81 157 ARG A O 1
ATOM 1213 N N . VAL A 1 158 ? 2.644 -8.528 -6.350 1.00 97.88 158 VAL A N 1
ATOM 1214 C CA . VAL A 1 158 ? 1.677 -8.357 -5.264 1.00 97.88 158 VAL A CA 1
ATOM 1215 C C . VAL A 1 158 ? 2.197 -9.103 -4.039 1.00 97.88 158 VAL A C 1
ATOM 1217 O O . VAL A 1 158 ? 2.551 -10.285 -4.137 1.00 97.88 158 VAL A O 1
ATOM 1220 N N . THR A 1 159 ? 2.308 -8.405 -2.911 1.00 97.06 159 THR A N 1
ATOM 1221 C CA . THR A 1 159 ? 2.831 -8.964 -1.656 1.00 97.06 159 THR A CA 1
ATOM 1222 C C . THR A 1 159 ? 1.968 -8.601 -0.453 1.00 97.06 159 THR A C 1
ATOM 1224 O O . THR A 1 159 ? 1.231 -7.624 -0.512 1.00 97.06 159 THR A O 1
ATOM 1227 N N . LEU A 1 160 ? 2.102 -9.329 0.653 1.00 96.69 160 LEU A N 1
ATOM 1228 C CA . LEU A 1 160 ? 1.731 -8.814 1.976 1.00 96.69 160 LEU A CA 1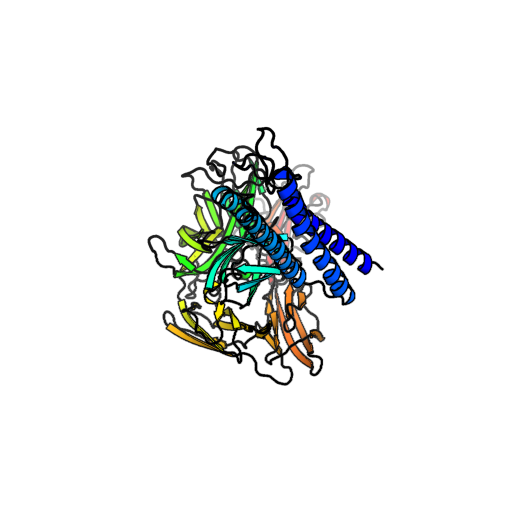
ATOM 1229 C C . LEU A 1 160 ? 2.823 -7.869 2.511 1.00 96.69 160 LEU A C 1
ATOM 1231 O O . LEU A 1 160 ? 3.905 -7.748 1.919 1.00 96.69 160 LEU A O 1
ATOM 1235 N N . ALA A 1 161 ? 2.549 -7.195 3.631 1.00 92.69 161 ALA A N 1
ATOM 1236 C CA . ALA A 1 161 ? 3.494 -6.281 4.283 1.00 92.69 161 ALA A CA 1
ATOM 1237 C C . ALA A 1 161 ? 4.797 -6.977 4.726 1.00 92.69 161 ALA A C 1
ATOM 1239 O O . ALA A 1 161 ? 5.872 -6.383 4.662 1.00 92.69 161 ALA A O 1
ATOM 1240 N N . ASP A 1 162 ? 4.735 -8.268 5.066 1.00 93.56 162 ASP A N 1
ATOM 1241 C CA . ASP A 1 162 ? 5.907 -9.099 5.381 1.00 93.56 162 ASP A CA 1
ATOM 1242 C C . ASP A 1 162 ? 6.751 -9.480 4.141 1.00 93.56 162 ASP A C 1
ATOM 1244 O O . ASP A 1 162 ? 7.793 -10.130 4.259 1.00 93.56 162 ASP A O 1
ATOM 1248 N N . GLY A 1 163 ? 6.309 -9.079 2.943 1.00 93.56 163 GLY A N 1
ATOM 1249 C CA . GLY A 1 163 ? 6.956 -9.335 1.659 1.00 93.56 163 GLY A CA 1
ATOM 1250 C C . GLY A 1 163 ? 6.665 -10.704 1.039 1.00 93.56 163 GLY A C 1
ATOM 1251 O O . GLY A 1 163 ? 7.188 -10.999 -0.045 1.00 93.56 163 GLY A O 1
ATOM 1252 N N . SER A 1 164 ? 5.828 -11.529 1.672 1.00 94.25 164 SER A N 1
ATOM 1253 C CA . SER A 1 164 ? 5.327 -12.767 1.074 1.00 94.25 164 SER A CA 1
ATOM 1254 C C . SER A 1 164 ? 4.525 -12.463 -0.193 1.00 94.25 164 SER A C 1
ATOM 1256 O O . SER A 1 164 ? 3.799 -11.479 -0.281 1.00 94.25 164 SER A O 1
ATOM 1258 N N . THR A 1 165 ? 4.708 -13.273 -1.233 1.00 95.06 165 THR A N 1
ATOM 1259 C CA . THR A 1 165 ? 4.062 -13.065 -2.534 1.00 95.06 165 THR A CA 1
ATOM 1260 C C . THR A 1 165 ? 2.676 -13.688 -2.583 1.00 95.06 165 THR A C 1
ATOM 1262 O O . THR A 1 165 ? 2.522 -14.836 -2.165 1.00 95.06 165 THR A O 1
ATOM 1265 N N . LEU A 1 166 ? 1.716 -12.983 -3.183 1.00 95.00 166 LEU A N 1
ATOM 1266 C CA . LEU A 1 166 ? 0.324 -13.423 -3.274 1.00 95.00 166 LEU A CA 1
ATOM 1267 C C . LEU A 1 166 ? -0.035 -13.959 -4.668 1.00 95.00 166 LEU A C 1
ATOM 1269 O O . LEU A 1 166 ? 0.049 -13.247 -5.672 1.00 95.00 166 LEU A O 1
ATOM 1273 N N . ASP A 1 167 ? -0.467 -15.217 -4.708 1.00 92.69 167 ASP A N 1
ATOM 1274 C CA . ASP A 1 167 ? -1.032 -15.886 -5.884 1.00 92.69 167 ASP A CA 1
ATOM 1275 C C . ASP A 1 167 ? -2.561 -15.809 -5.882 1.00 92.69 167 ASP A C 1
ATOM 1277 O O . ASP A 1 167 ? -3.169 -15.597 -4.836 1.00 92.69 167 ASP A O 1
ATOM 1281 N N . ASP A 1 168 ? -3.172 -16.026 -7.050 1.00 92.00 168 ASP A N 1
ATOM 1282 C CA . ASP A 1 168 ? -4.629 -16.069 -7.224 1.00 92.00 168 ASP A CA 1
ATOM 1283 C C . ASP A 1 168 ? -5.355 -14.779 -6.773 1.00 92.00 168 ASP A C 1
ATOM 1285 O O . ASP A 1 168 ? -6.531 -14.816 -6.418 1.00 92.00 168 ASP A O 1
ATOM 1289 N N . VAL A 1 169 ? -4.663 -13.634 -6.821 1.00 96.62 169 VAL A N 1
ATOM 1290 C CA . VAL A 1 169 ? -5.268 -12.303 -6.668 1.00 96.62 169 VAL A CA 1
ATOM 1291 C C . VAL A 1 169 ? -5.810 -11.875 -8.023 1.00 96.62 169 VAL A C 1
ATOM 1293 O O . VAL A 1 169 ? -5.050 -11.790 -8.995 1.00 96.62 169 VAL A O 1
ATOM 1296 N N . ASP A 1 170 ? -7.109 -11.608 -8.089 1.00 95.69 170 ASP A N 1
ATOM 1297 C CA . ASP A 1 170 ? -7.766 -11.078 -9.278 1.00 95.69 170 ASP A CA 1
ATOM 1298 C C . ASP A 1 170 ? -7.483 -9.576 -9.384 1.00 95.69 170 ASP A C 1
ATOM 1300 O O . ASP A 1 170 ? -7.593 -8.847 -8.401 1.00 95.69 170 ASP A O 1
ATOM 1304 N N . ILE A 1 171 ? -7.108 -9.114 -10.579 1.00 96.31 171 ILE A N 1
ATOM 1305 C CA . ILE A 1 171 ? -6.797 -7.709 -10.860 1.00 96.31 171 ILE A CA 1
ATOM 1306 C C . ILE A 1 171 ? -7.663 -7.244 -12.023 1.00 96.31 171 ILE A C 1
ATOM 1308 O O . ILE A 1 171 ? -7.532 -7.760 -13.138 1.00 96.31 171 ILE A O 1
ATOM 1312 N N . LEU A 1 172 ? -8.499 -6.241 -11.779 1.00 94.94 172 LEU A N 1
ATOM 1313 C CA . LEU A 1 172 ? -9.257 -5.524 -12.797 1.00 94.94 172 LEU A CA 1
ATOM 1314 C C . LEU A 1 172 ? -8.656 -4.128 -12.973 1.00 94.94 172 LEU A C 1
ATOM 1316 O O . LEU A 1 172 ? -8.663 -3.332 -12.045 1.00 94.94 172 LEU A O 1
ATOM 1320 N N . ALA A 1 173 ? -8.129 -3.837 -14.156 1.00 93.38 173 ALA A N 1
ATOM 1321 C CA . ALA A 1 173 ? -7.713 -2.498 -14.545 1.00 93.38 173 ALA A CA 1
ATOM 1322 C C . ALA A 1 173 ? -8.841 -1.835 -15.330 1.00 93.38 173 ALA A C 1
ATOM 1324 O O . ALA A 1 173 ? -9.170 -2.312 -16.417 1.00 93.38 173 ALA A O 1
ATOM 1325 N N . SER A 1 174 ? -9.382 -0.740 -14.809 1.00 90.56 174 SER A N 1
ATOM 1326 C CA . SER A 1 174 ? -10.501 -0.022 -15.424 1.00 90.56 174 SER A CA 1
ATOM 1327 C C . SER A 1 174 ? -10.108 1.405 -15.791 1.00 90.56 174 SER A C 1
ATOM 1329 O O . SER A 1 174 ? -9.376 2.068 -15.057 1.00 90.56 174 SER A O 1
ATOM 1331 N N . SER A 1 175 ? -10.609 1.879 -16.925 1.00 92.12 175 SER A N 1
ATOM 1332 C CA . SER A 1 175 ? -10.515 3.266 -17.398 1.00 92.12 175 SER A CA 1
ATOM 1333 C C . SER A 1 175 ? -11.884 3.714 -17.933 1.00 92.12 175 SER A C 1
ATOM 1335 O O . SER A 1 175 ? -12.842 2.944 -17.912 1.00 92.12 175 SER A O 1
ATOM 1337 N N . GLU A 1 176 ? -12.013 4.945 -18.442 1.00 83.00 176 GLU A N 1
ATOM 1338 C CA . GLU A 1 176 ? -13.296 5.424 -18.994 1.00 83.00 176 GLU A CA 1
ATOM 1339 C C . GLU A 1 176 ? -13.791 4.573 -20.186 1.00 83.00 176 GLU A C 1
ATOM 1341 O O . GLU A 1 176 ? -14.998 4.395 -20.364 1.00 83.00 176 GLU A O 1
ATOM 1346 N N . ASP A 1 177 ? -12.867 4.034 -20.990 1.00 82.50 177 ASP A N 1
ATOM 1347 C CA . ASP A 1 177 ? -13.165 3.393 -22.279 1.00 82.50 177 ASP A CA 1
ATOM 1348 C C . ASP A 1 177 ? -12.729 1.915 -22.372 1.00 82.50 177 ASP A C 1
ATOM 1350 O O . ASP A 1 177 ? -13.056 1.246 -23.361 1.00 82.50 177 ASP A O 1
ATOM 1354 N N . ASP A 1 178 ? -11.983 1.400 -21.392 1.00 81.06 178 ASP A N 1
ATOM 1355 C CA . ASP A 1 178 ? -11.345 0.082 -21.464 1.00 81.06 178 ASP A CA 1
ATOM 1356 C C . ASP A 1 178 ? -11.205 -0.583 -20.089 1.00 81.06 178 ASP A C 1
ATOM 1358 O O . ASP A 1 178 ? -10.738 0.049 -19.142 1.00 81.06 178 ASP A O 1
ATOM 1362 N N . ASP A 1 179 ? -11.535 -1.876 -20.037 1.00 81.62 179 ASP A N 1
ATOM 1363 C CA . ASP A 1 179 ? -11.401 -2.738 -18.862 1.00 81.62 179 ASP A CA 1
ATOM 1364 C C . ASP A 1 179 ? -10.564 -3.971 -19.226 1.00 81.62 179 ASP A C 1
ATOM 1366 O O . ASP A 1 179 ? -10.891 -4.727 -20.154 1.00 81.62 179 ASP A O 1
ATOM 1370 N N . VAL A 1 180 ? -9.503 -4.224 -18.463 1.00 83.19 180 VAL A N 1
ATOM 1371 C CA . VAL A 1 180 ? -8.585 -5.347 -18.674 1.00 83.19 180 VAL A CA 1
ATOM 1372 C C . VAL A 1 180 ? -8.392 -6.100 -17.368 1.00 83.19 180 VAL A C 1
ATOM 1374 O O . VAL A 1 180 ? -7.941 -5.542 -16.378 1.00 83.19 180 VAL A O 1
ATOM 1377 N N . ALA A 1 181 ? -8.678 -7.401 -17.373 1.00 82.19 181 ALA A N 1
ATOM 1378 C CA . ALA A 1 181 ? -8.512 -8.250 -16.199 1.00 82.19 181 ALA A CA 1
ATOM 1379 C C . ALA A 1 181 ? -7.343 -9.232 -16.349 1.00 82.19 181 ALA A C 1
ATOM 1381 O O . ALA A 1 181 ? -7.076 -9.760 -17.436 1.00 82.19 181 ALA A O 1
ATOM 1382 N N . THR A 1 182 ? -6.678 -9.518 -15.236 1.00 90.56 182 THR A N 1
ATOM 1383 C CA . THR A 1 182 ? -5.670 -10.572 -15.098 1.00 90.56 182 THR A CA 1
ATOM 1384 C C . THR A 1 182 ? -5.715 -11.145 -13.683 1.00 90.56 182 THR A C 1
ATOM 1386 O O . THR A 1 182 ? -6.539 -10.741 -12.872 1.00 90.56 182 THR A O 1
ATOM 1389 N N . MET A 1 183 ? -4.830 -12.089 -13.386 1.00 88.12 183 MET A N 1
ATOM 1390 C CA . MET A 1 183 ? -4.620 -12.572 -12.026 1.00 88.12 183 MET A CA 1
ATOM 1391 C C . MET A 1 183 ? -3.136 -12.790 -11.759 1.00 88.12 183 MET A C 1
ATOM 1393 O O . MET A 1 183 ? -2.345 -12.952 -12.702 1.00 88.12 183 MET A O 1
ATOM 1397 N N . THR A 1 184 ? -2.752 -12.807 -10.488 1.00 88.75 184 THR A N 1
ATOM 1398 C CA . THR A 1 184 ? -1.363 -13.067 -10.115 1.00 88.75 184 THR A CA 1
ATOM 1399 C C . THR A 1 184 ? -0.979 -14.533 -10.306 1.00 88.75 184 THR A C 1
ATOM 1401 O O . THR A 1 184 ? -1.750 -15.457 -10.047 1.00 88.75 184 THR A O 1
ATOM 1404 N N . VAL A 1 185 ? 0.249 -14.748 -10.781 1.00 85.88 185 VAL A N 1
ATOM 1405 C CA . VAL A 1 185 ? 0.900 -16.060 -10.865 1.00 85.88 185 VAL A CA 1
ATOM 1406 C C . VAL A 1 185 ? 2.341 -15.915 -10.388 1.00 85.88 185 VAL A C 1
ATOM 1408 O O . VAL A 1 185 ? 3.087 -15.085 -10.914 1.00 85.88 185 VAL A O 1
ATOM 1411 N N . ASP A 1 186 ? 2.735 -16.732 -9.416 1.00 87.44 186 ASP A N 1
ATOM 1412 C CA . ASP A 1 186 ? 3.998 -16.617 -8.681 1.00 87.44 186 ASP A CA 1
ATOM 1413 C C . ASP A 1 186 ? 4.204 -15.191 -8.108 1.00 87.44 186 ASP A C 1
ATOM 1415 O O . ASP A 1 186 ? 5.288 -14.600 -8.218 1.00 87.44 186 ASP A O 1
ATOM 1419 N N . GLY A 1 187 ? 3.139 -14.594 -7.562 1.00 91.00 187 GLY A N 1
ATOM 1420 C CA . GLY A 1 187 ? 3.146 -13.249 -6.990 1.00 91.00 187 GLY A CA 1
ATOM 1421 C C . GLY A 1 187 ? 3.178 -12.107 -7.992 1.00 91.00 187 GLY A C 1
ATOM 1422 O O . GLY A 1 187 ? 3.439 -10.974 -7.593 1.00 91.00 187 GLY A O 1
ATOM 1423 N N . ARG A 1 188 ? 3.039 -12.379 -9.294 1.00 93.56 188 ARG A N 1
ATOM 1424 C CA . ARG A 1 188 ? 3.278 -11.394 -10.359 1.00 93.56 188 ARG A CA 1
ATOM 1425 C C . ARG A 1 188 ? 2.115 -11.276 -11.318 1.00 93.56 188 ARG A C 1
ATOM 1427 O O . ARG A 1 188 ? 1.455 -12.264 -11.623 1.00 93.56 188 ARG A O 1
ATOM 1434 N N . PHE A 1 189 ? 1.951 -10.085 -11.880 1.00 93.00 189 PHE A N 1
ATOM 1435 C CA . PHE A 1 189 ? 0.973 -9.815 -12.927 1.00 93.00 189 PHE A CA 1
ATOM 1436 C C . PHE A 1 189 ? 1.597 -9.058 -14.103 1.00 93.00 189 PHE A C 1
ATOM 1438 O O . PHE A 1 189 ? 2.698 -8.508 -14.016 1.00 93.00 189 PHE A O 1
ATOM 1445 N N . SER A 1 190 ? 0.878 -9.055 -15.223 1.00 93.00 190 SER A N 1
ATOM 1446 C CA . SER A 1 190 ? 1.193 -8.263 -16.408 1.00 93.00 190 SER A CA 1
ATOM 1447 C C . SER A 1 190 ? -0.100 -7.928 -17.145 1.00 93.00 190 SER A C 1
ATOM 1449 O O . SER A 1 190 ? -0.881 -8.824 -17.476 1.00 93.00 190 SER A O 1
ATOM 1451 N N . LEU A 1 191 ? -0.308 -6.638 -17.384 1.00 91.81 191 LEU A N 1
ATOM 1452 C CA . LEU A 1 191 ? -1.431 -6.059 -18.108 1.00 91.81 191 LEU A CA 1
ATOM 1453 C C . LEU A 1 191 ? -0.902 -5.366 -19.366 1.00 91.81 191 LEU A C 1
ATOM 1455 O O . LEU A 1 191 ? 0.104 -4.660 -19.308 1.00 91.81 191 LEU A O 1
ATOM 1459 N N . ASN A 1 192 ? -1.582 -5.568 -20.496 1.00 89.81 192 ASN A N 1
ATOM 1460 C CA . ASN A 1 192 ? -1.360 -4.768 -21.700 1.00 89.81 192 ASN A CA 1
ATOM 1461 C C . ASN A 1 192 ? -2.465 -3.724 -21.763 1.00 89.81 192 ASN A C 1
ATOM 1463 O O . ASN A 1 192 ? -3.624 -4.100 -21.929 1.00 89.81 192 ASN A O 1
ATOM 1467 N N . LEU A 1 193 ? -2.094 -2.459 -21.616 1.00 91.69 193 LEU A N 1
ATOM 1468 C CA . LEU A 1 193 ? -3.020 -1.343 -21.469 1.00 91.69 193 LEU A CA 1
ATOM 1469 C C . LEU A 1 193 ? -2.845 -0.347 -22.617 1.00 91.69 193 LEU A C 1
ATOM 1471 O O . LEU A 1 193 ? -1.840 -0.378 -23.343 1.00 91.69 193 LEU A O 1
ATOM 1475 N N . VAL A 1 194 ? -3.836 0.527 -22.792 1.00 92.19 194 VAL A N 1
ATOM 1476 C CA . VAL A 1 194 ? -3.721 1.662 -23.709 1.00 92.19 194 VAL A CA 1
ATOM 1477 C C . VAL A 1 194 ? -2.656 2.623 -23.155 1.00 92.19 194 VAL A C 1
ATOM 1479 O O . VAL A 1 194 ? -2.735 2.992 -21.986 1.00 92.19 194 VAL A O 1
ATOM 1482 N N . PRO A 1 195 ? -1.639 3.017 -23.944 1.00 93.25 195 PRO A N 1
ATOM 1483 C CA . PRO A 1 195 ? -0.584 3.916 -23.485 1.00 93.25 195 PRO A CA 1
ATOM 1484 C C . PRO A 1 195 ? -1.089 5.287 -23.060 1.00 93.25 195 PRO A C 1
ATOM 1486 O O . PRO A 1 195 ? -2.111 5.753 -23.569 1.00 93.25 195 PRO A O 1
ATOM 1489 N N . ASP A 1 196 ? -0.324 5.945 -22.186 1.00 91.75 196 ASP A N 1
ATOM 1490 C CA . ASP A 1 196 ? -0.574 7.319 -21.731 1.00 91.75 196 ASP A CA 1
ATOM 1491 C C . ASP A 1 196 ? -2.016 7.519 -21.212 1.00 91.75 196 ASP A C 1
ATOM 1493 O O . ASP A 1 196 ? -2.628 8.572 -21.406 1.00 91.75 196 ASP A O 1
ATOM 1497 N N . THR A 1 197 ? -2.578 6.465 -20.613 1.00 94.38 197 THR A N 1
ATOM 1498 C CA . THR A 1 197 ? -3.947 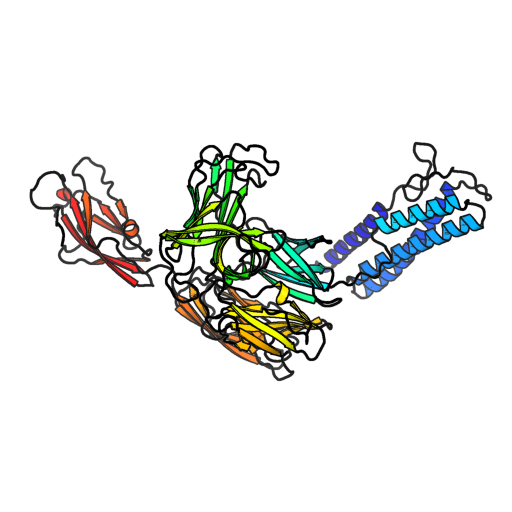6.406 -20.092 1.00 94.38 197 THR A CA 1
ATOM 1499 C C . THR A 1 197 ? -3.898 6.030 -18.619 1.00 94.38 197 THR A C 1
ATOM 1501 O O . THR A 1 197 ? -3.171 5.116 -18.226 1.00 94.38 197 THR A O 1
ATOM 1504 N N . GLU A 1 198 ? -4.671 6.744 -17.811 1.00 95.19 198 GLU A N 1
ATOM 1505 C CA . GLU A 1 198 ? -4.846 6.440 -16.398 1.00 95.19 198 GLU A CA 1
ATOM 1506 C C . GLU A 1 198 ? -5.833 5.283 -16.229 1.00 95.19 198 GLU A C 1
ATOM 1508 O O . GLU A 1 198 ? -6.900 5.258 -16.848 1.00 95.19 198 GLU A O 1
ATOM 1513 N N . TYR A 1 199 ? -5.451 4.320 -15.399 1.00 96.44 199 TYR A N 1
ATOM 1514 C CA . TYR A 1 199 ? -6.277 3.193 -14.997 1.00 96.44 199 TYR A CA 1
ATOM 1515 C C . TYR A 1 199 ? -6.362 3.147 -13.478 1.00 96.44 199 TYR A C 1
ATOM 1517 O O . TYR A 1 199 ? -5.412 3.507 -12.787 1.00 96.44 199 TYR A O 1
ATOM 1525 N N . VAL A 1 200 ? -7.458 2.603 -12.966 1.00 97.62 200 VAL A N 1
ATOM 1526 C CA . VAL A 1 200 ? -7.563 2.175 -11.572 1.00 97.62 200 VAL A CA 1
ATOM 1527 C C . VAL A 1 200 ? -7.492 0.660 -11.536 1.00 97.62 200 VAL A C 1
ATOM 1529 O O . VAL A 1 200 ? -8.294 -0.027 -12.170 1.00 97.62 200 VAL A O 1
ATOM 1532 N N . LEU A 1 201 ? -6.494 0.137 -10.829 1.00 98.12 201 LEU A N 1
ATOM 1533 C CA . LEU A 1 201 ? -6.350 -1.287 -10.570 1.00 98.12 201 LEU A CA 1
ATOM 1534 C C . LEU A 1 201 ? -7.133 -1.631 -9.303 1.00 98.12 201 LEU A C 1
ATOM 1536 O O . LEU A 1 201 ? -6.794 -1.153 -8.225 1.00 98.12 201 LEU A O 1
ATOM 1540 N N . GLN A 1 202 ? -8.147 -2.475 -9.431 1.00 97.62 202 GLN A N 1
ATOM 1541 C CA . GLN A 1 202 ? -8.860 -3.085 -8.314 1.00 97.62 202 GLN A CA 1
ATOM 1542 C C . GLN A 1 202 ? -8.341 -4.508 -8.129 1.00 97.62 202 GLN A C 1
ATOM 1544 O O . GLN A 1 202 ? -8.409 -5.321 -9.057 1.00 97.62 202 GLN A O 1
ATOM 1549 N N . LEU A 1 203 ? -7.788 -4.799 -6.956 1.00 98.25 203 LEU A N 1
ATOM 1550 C CA . LEU A 1 203 ? -7.260 -6.108 -6.602 1.00 98.25 203 LEU A CA 1
ATOM 1551 C C . LEU A 1 203 ? -8.133 -6.731 -5.521 1.00 98.25 203 LEU A C 1
ATOM 1553 O O . LEU A 1 203 ? -8.377 -6.101 -4.497 1.00 98.25 203 LEU A O 1
ATOM 1557 N N . SER A 1 204 ? -8.544 -7.977 -5.738 1.00 95.94 204 SER A N 1
ATOM 1558 C CA . SER A 1 204 ? -9.359 -8.737 -4.787 1.00 95.94 204 SER A CA 1
ATOM 1559 C C . SER A 1 204 ? -8.823 -10.157 -4.632 1.00 95.94 204 SER A C 1
ATOM 1561 O O . SER A 1 204 ? -8.263 -10.750 -5.561 1.00 95.94 204 SER A O 1
ATOM 1563 N N . GLY A 1 205 ? -8.973 -10.715 -3.435 1.00 94.00 205 GLY A N 1
ATOM 1564 C CA . GLY A 1 205 ? -8.527 -12.068 -3.125 1.00 94.00 205 GLY A CA 1
ATOM 1565 C C . GLY A 1 205 ? -9.174 -12.594 -1.852 1.00 94.00 205 GLY A C 1
ATOM 1566 O O . GLY A 1 205 ? -9.634 -11.839 -1.001 1.00 94.00 205 GLY A O 1
ATOM 1567 N N . ALA A 1 206 ? -9.248 -13.918 -1.721 1.00 91.31 206 ALA A N 1
ATOM 1568 C CA . ALA A 1 206 ? -9.909 -14.533 -0.575 1.00 91.31 206 ALA A CA 1
ATOM 1569 C C . ALA A 1 206 ? -9.184 -14.189 0.738 1.00 91.31 206 ALA A C 1
ATOM 1571 O O . ALA A 1 206 ? -8.018 -14.541 0.902 1.00 91.31 206 ALA A O 1
ATOM 1572 N N . GLY A 1 207 ? -9.902 -13.565 1.678 1.00 94.19 207 GLY A N 1
ATOM 1573 C CA . GLY A 1 207 ? -9.360 -13.174 2.984 1.00 94.19 207 GLY A CA 1
ATOM 1574 C C . GLY A 1 207 ? -8.440 -11.952 2.945 1.00 94.19 207 GLY A C 1
ATOM 1575 O O . GLY A 1 207 ? -7.740 -11.707 3.920 1.00 94.19 207 GLY A O 1
ATOM 1576 N N . LEU A 1 208 ? -8.421 -11.202 1.842 1.00 96.94 208 LEU A N 1
ATOM 1577 C CA . LEU A 1 208 ? -7.659 -9.963 1.704 1.00 96.94 208 LEU A CA 1
ATOM 1578 C C . LEU A 1 208 ? -8.622 -8.778 1.643 1.00 96.94 208 LEU A C 1
ATOM 1580 O O . LEU A 1 208 ? -9.700 -8.900 1.063 1.00 96.94 208 LEU A O 1
ATOM 1584 N N . ALA A 1 209 ? -8.226 -7.646 2.216 1.00 97.06 209 ALA A N 1
ATOM 1585 C CA . ALA A 1 209 ? -8.921 -6.385 1.979 1.00 97.06 209 ALA A CA 1
ATOM 1586 C C . ALA A 1 209 ? -8.743 -5.963 0.512 1.00 97.06 209 ALA A C 1
ATOM 1588 O O . ALA A 1 209 ? -7.670 -6.181 -0.071 1.00 97.06 209 ALA A O 1
ATOM 1589 N N . ASP A 1 210 ? -9.786 -5.388 -0.088 1.00 95.56 210 ASP A N 1
ATOM 1590 C CA . ASP A 1 210 ? -9.723 -4.999 -1.498 1.00 95.56 210 ASP A CA 1
ATOM 1591 C C . ASP A 1 210 ? -8.785 -3.799 -1.659 1.00 95.56 210 ASP A C 1
ATOM 1593 O O . ASP A 1 210 ? -8.840 -2.833 -0.897 1.00 95.56 210 ASP A O 1
ATOM 1597 N N . GLN A 1 211 ? -7.906 -3.863 -2.659 1.00 97.50 211 GLN A N 1
ATOM 1598 C CA . GLN A 1 211 ? -6.879 -2.850 -2.875 1.00 97.50 211 GLN A CA 1
ATOM 1599 C C . GLN A 1 211 ? -7.158 -2.050 -4.147 1.00 97.50 211 GLN A C 1
ATOM 1601 O O . GLN A 1 211 ? -7.391 -2.622 -5.212 1.00 97.50 211 GLN A O 1
ATOM 1606 N N . ILE A 1 212 ? -7.093 -0.723 -4.042 1.00 98.00 212 ILE A N 1
ATOM 1607 C CA . ILE A 1 212 ? -7.406 0.218 -5.122 1.00 98.00 212 ILE A CA 1
ATOM 1608 C C . ILE A 1 212 ? -6.146 1.020 -5.443 1.00 98.00 212 ILE A C 1
ATOM 1610 O O . ILE A 1 212 ? -5.636 1.733 -4.585 1.00 98.00 212 ILE A O 1
ATOM 1614 N N . VAL A 1 213 ? -5.625 0.907 -6.664 1.00 97.56 213 VAL A N 1
ATOM 1615 C CA . VAL A 1 213 ? -4.358 1.541 -7.065 1.00 97.56 213 VAL A CA 1
ATOM 1616 C C . VAL A 1 213 ? -4.525 2.254 -8.403 1.00 97.56 213 VAL A C 1
ATOM 1618 O O . VAL A 1 213 ? -4.518 1.594 -9.447 1.00 97.56 213 VAL A O 1
ATOM 1621 N N . PRO A 1 214 ? -4.660 3.587 -8.412 1.00 96.75 214 PRO A N 1
ATOM 1622 C CA . PRO A 1 214 ? -4.508 4.371 -9.631 1.00 96.75 214 PRO A CA 1
ATOM 1623 C C . PRO A 1 214 ? -3.119 4.175 -10.247 1.00 96.75 214 PRO A C 1
ATOM 1625 O O . PRO A 1 214 ? -2.134 3.931 -9.558 1.00 96.75 214 PRO A O 1
ATOM 1628 N N . VAL A 1 215 ? -3.013 4.210 -11.570 1.00 96.00 215 VAL A N 1
ATOM 1629 C CA . VAL A 1 215 ? -1.732 4.071 -12.266 1.00 96.00 215 VAL A CA 1
ATOM 1630 C C . VAL A 1 215 ? -1.804 4.688 -13.655 1.00 96.00 215 VAL A C 1
ATOM 1632 O O . VAL A 1 215 ? -2.786 4.534 -14.377 1.00 96.00 215 VAL A O 1
ATOM 1635 N N . MET A 1 216 ? -0.718 5.331 -14.080 1.00 95.75 216 MET A N 1
ATOM 1636 C CA . MET A 1 216 ? -0.543 5.734 -15.472 1.00 95.75 216 MET A CA 1
ATOM 1637 C C . MET A 1 216 ? 0.083 4.589 -16.275 1.00 95.75 216 MET A C 1
ATOM 1639 O O . MET A 1 216 ? 1.174 4.103 -15.955 1.00 95.75 216 MET A O 1
ATOM 1643 N N . ALA A 1 217 ? -0.574 4.168 -17.353 1.00 95.88 217 ALA A N 1
ATOM 1644 C CA . ALA A 1 217 ? 0.033 3.263 -18.318 1.00 95.88 217 ALA A CA 1
ATOM 1645 C C . ALA A 1 217 ? 1.177 3.990 -19.057 1.00 95.88 217 ALA A C 1
ATOM 1647 O O . ALA A 1 217 ? 0.981 5.118 -19.518 1.00 95.88 217 ALA A O 1
ATOM 1648 N N . PRO A 1 218 ? 2.371 3.382 -19.208 1.00 95.19 218 PRO A N 1
ATOM 1649 C CA . PRO A 1 218 ? 3.505 4.083 -19.798 1.00 95.19 218 PRO A CA 1
ATOM 1650 C C . PRO A 1 218 ? 3.302 4.326 -21.299 1.00 95.19 218 PRO A C 1
ATOM 1652 O O . PRO A 1 218 ? 2.335 3.849 -21.899 1.00 95.19 218 PRO A O 1
ATOM 1655 N N . ALA A 1 219 ? 4.248 5.045 -21.905 1.00 91.50 219 ALA A N 1
ATOM 1656 C CA . ALA A 1 219 ? 4.242 5.357 -23.330 1.00 91.50 219 ALA A CA 1
ATOM 1657 C C . ALA A 1 219 ? 4.182 4.096 -24.219 1.00 91.50 219 ALA A C 1
ATOM 1659 O O . ALA A 1 219 ? 4.520 2.981 -23.807 1.00 91.50 219 ALA A O 1
ATOM 1660 N N . ASP A 1 220 ? 3.759 4.279 -25.472 1.00 90.25 220 ASP A N 1
ATOM 1661 C CA . ASP A 1 220 ? 3.584 3.180 -26.427 1.00 90.25 220 ASP A CA 1
ATOM 1662 C C . ASP A 1 220 ? 4.859 2.343 -26.605 1.00 90.25 220 ASP A C 1
ATOM 1664 O O . ASP A 1 220 ? 5.936 2.863 -26.904 1.00 90.25 220 ASP A O 1
ATOM 1668 N N . GLY A 1 221 ? 4.723 1.024 -26.447 1.00 85.69 221 GLY A N 1
ATOM 1669 C CA . GLY A 1 221 ? 5.825 0.071 -26.536 1.00 85.69 221 GLY A CA 1
ATOM 1670 C C . GLY A 1 221 ? 6.743 0.019 -25.312 1.00 85.69 221 GLY A C 1
ATOM 1671 O O . GLY A 1 221 ? 7.655 -0.811 -25.304 1.00 85.69 221 GLY A O 1
ATOM 1672 N N . SER A 1 222 ? 6.508 0.845 -24.290 1.00 92.12 222 SER A N 1
ATOM 1673 C CA . SER A 1 222 ? 7.251 0.815 -23.031 1.00 92.12 222 SER A CA 1
ATOM 1674 C C . SER A 1 222 ? 6.572 -0.075 -21.983 1.00 92.12 222 SER A C 1
ATOM 1676 O O . SER A 1 222 ? 5.415 -0.492 -22.110 1.00 92.12 222 SER A O 1
ATOM 1678 N N . ALA A 1 223 ? 7.323 -0.381 -20.926 1.00 91.56 223 ALA A N 1
ATOM 1679 C CA . ALA A 1 223 ? 6.860 -1.180 -19.805 1.00 91.56 223 ALA A CA 1
ATOM 1680 C C . ALA A 1 223 ? 7.296 -0.562 -18.476 1.00 91.56 223 ALA A C 1
ATOM 1682 O O . ALA A 1 223 ? 8.362 0.046 -18.397 1.00 91.56 223 ALA A O 1
ATOM 1683 N N . ILE A 1 224 ? 6.503 -0.776 -17.431 1.00 94.19 224 ILE A N 1
ATOM 1684 C CA . ILE A 1 224 ? 6.868 -0.477 -16.043 1.00 94.19 224 ILE A CA 1
ATOM 1685 C C . ILE A 1 224 ? 6.613 -1.686 -15.148 1.00 94.19 224 ILE A C 1
ATOM 1687 O O . ILE A 1 224 ? 5.834 -2.578 -15.490 1.00 94.19 224 ILE A O 1
ATOM 1691 N N . ASN A 1 225 ? 7.279 -1.702 -13.993 1.00 91.81 225 ASN A N 1
ATOM 1692 C CA . ASN A 1 225 ? 7.018 -2.658 -12.925 1.00 91.81 225 ASN A CA 1
ATOM 1693 C C . ASN A 1 225 ? 6.650 -1.907 -11.645 1.00 91.81 225 ASN A C 1
ATOM 1695 O O . ASN A 1 225 ? 7.460 -1.123 -11.151 1.00 91.81 225 ASN A O 1
ATOM 1699 N N . ILE A 1 226 ? 5.466 -2.181 -11.105 1.00 93.88 226 ILE A N 1
ATOM 1700 C CA . ILE A 1 226 ? 4.997 -1.631 -9.829 1.00 93.88 226 ILE A CA 1
ATOM 1701 C C . ILE A 1 226 ? 4.962 -2.711 -8.743 1.00 93.88 226 ILE A C 1
ATOM 1703 O O . ILE A 1 226 ? 5.010 -3.913 -9.018 1.00 93.88 226 ILE A O 1
ATOM 1707 N N . GLU A 1 227 ? 4.935 -2.278 -7.490 1.00 92.62 227 GLU A N 1
ATOM 1708 C CA . GLU A 1 227 ? 4.791 -3.155 -6.330 1.00 92.62 227 GLU A CA 1
ATOM 1709 C C . GLU A 1 227 ? 3.521 -2.758 -5.599 1.00 92.62 227 GLU A C 1
ATOM 1711 O O . GLU A 1 227 ? 3.339 -1.578 -5.309 1.00 92.62 227 GLU A O 1
ATOM 1716 N N . ILE A 1 228 ? 2.656 -3.736 -5.352 1.00 96.44 228 ILE A N 1
ATOM 1717 C CA . ILE A 1 228 ? 1.377 -3.536 -4.682 1.00 96.44 228 ILE A CA 1
ATOM 1718 C C . ILE A 1 228 ? 1.393 -4.380 -3.415 1.00 96.44 228 ILE A C 1
ATOM 1720 O O . ILE A 1 228 ? 1.654 -5.585 -3.472 1.00 96.44 228 ILE A O 1
ATOM 1724 N N . THR A 1 229 ? 1.124 -3.746 -2.279 1.00 96.81 229 THR A N 1
ATOM 1725 C CA . THR A 1 229 ? 0.959 -4.442 -1.006 1.00 96.81 229 THR A CA 1
ATOM 1726 C C . THR A 1 229 ? -0.530 -4.597 -0.720 1.00 96.81 229 THR A C 1
ATOM 1728 O O . THR A 1 229 ? -1.291 -3.645 -0.880 1.00 96.81 229 THR A O 1
ATOM 1731 N N . MET A 1 230 ? -0.948 -5.793 -0.319 1.00 98.00 230 MET A N 1
ATOM 1732 C CA . MET A 1 230 ? -2.282 -6.062 0.224 1.00 98.00 230 MET A CA 1
ATOM 1733 C C . MET A 1 230 ? -2.168 -6.397 1.711 1.00 98.00 230 MET A C 1
ATOM 1735 O O . MET A 1 230 ? -1.078 -6.703 2.203 1.00 98.00 230 MET A O 1
ATOM 1739 N N . ILE A 1 231 ? -3.294 -6.349 2.413 1.00 97.00 231 ILE A N 1
ATOM 1740 C CA . ILE A 1 231 ? -3.400 -6.723 3.821 1.00 97.00 231 ILE A CA 1
ATOM 1741 C C . ILE A 1 231 ? -4.442 -7.831 3.976 1.00 97.00 231 ILE A C 1
ATOM 1743 O O . ILE A 1 231 ? -5.408 -7.903 3.210 1.00 97.00 231 ILE A O 1
ATOM 1747 N N . GLU A 1 232 ? -4.209 -8.726 4.932 1.00 96.75 232 GLU A N 1
ATOM 1748 C CA . GLU A 1 232 ? -5.213 -9.707 5.331 1.00 96.75 232 GLU A CA 1
ATOM 1749 C C . GLU A 1 232 ? -6.399 -8.980 5.961 1.00 96.75 232 GLU A C 1
ATOM 1751 O O . GLU A 1 232 ? -6.240 -8.001 6.688 1.00 96.75 232 GLU A O 1
ATOM 1756 N N . ARG A 1 233 ? -7.602 -9.437 5.634 1.00 96.06 233 ARG A N 1
ATOM 1757 C CA . ARG A 1 233 ? -8.831 -8.880 6.183 1.00 96.06 233 ARG A CA 1
ATOM 1758 C C . ARG A 1 233 ? -8.935 -9.265 7.660 1.00 96.06 233 ARG A C 1
ATOM 1760 O O . ARG A 1 233 ? -8.587 -10.392 8.016 1.00 96.06 233 ARG A O 1
ATOM 1767 N N . GLY A 1 234 ? -9.431 -8.349 8.492 1.00 93.81 234 GLY A N 1
ATOM 1768 C CA . GLY A 1 234 ? -9.557 -8.568 9.935 1.00 93.81 234 GLY A CA 1
ATOM 1769 C C . GLY A 1 234 ? -10.416 -9.788 10.297 1.00 93.81 234 GLY A C 1
ATOM 1770 O O . GLY A 1 234 ? -11.156 -10.333 9.470 1.00 93.81 234 GLY A O 1
ATOM 1771 N N . GLU A 1 235 ? -10.341 -10.210 11.560 1.00 92.75 235 GLU A N 1
ATOM 1772 C CA . GLU A 1 235 ? -11.075 -11.375 12.072 1.00 92.75 235 GLU A CA 1
ATOM 1773 C C . GLU A 1 235 ? -12.584 -11.306 11.764 1.00 92.75 235 GLU A C 1
ATOM 1775 O O . GLU A 1 235 ? -13.255 -10.288 11.964 1.00 92.75 235 GLU A O 1
ATOM 1780 N N . SER A 1 236 ? -13.134 -12.425 11.280 1.00 94.75 236 SER A N 1
ATOM 1781 C CA . SER A 1 236 ? -14.542 -12.518 10.876 1.00 94.75 236 SER A CA 1
ATOM 1782 C C . SER A 1 236 ? -15.477 -12.589 12.082 1.00 94.75 236 SER A C 1
ATOM 1784 O O . SER A 1 236 ? -15.410 -13.518 12.890 1.00 94.75 236 SER A O 1
ATOM 1786 N N . GLN A 1 237 ? -16.419 -11.650 12.154 1.00 94.06 237 GLN A N 1
ATOM 1787 C CA . GLN A 1 237 ? -17.392 -11.531 13.239 1.00 94.06 237 GLN A CA 1
ATOM 1788 C C . GLN A 1 237 ? -18.810 -11.790 12.720 1.00 94.06 237 GLN A C 1
ATOM 1790 O O . GLN A 1 237 ? -19.328 -11.051 11.885 1.00 94.06 237 GLN A O 1
ATOM 1795 N N . GLU A 1 238 ? -19.460 -12.844 13.219 1.00 92.25 238 GLU A N 1
ATOM 1796 C CA . GLU A 1 238 ? -20.842 -13.178 12.855 1.00 92.25 238 GLU A CA 1
ATOM 1797 C C . GLU A 1 238 ? -21.845 -12.595 13.855 1.00 92.25 238 GLU A C 1
ATOM 1799 O O . GLU A 1 238 ? -21.727 -12.785 15.069 1.00 92.25 238 GLU A O 1
ATOM 1804 N N . PHE A 1 239 ? -22.893 -11.950 13.347 1.00 89.69 239 PHE A N 1
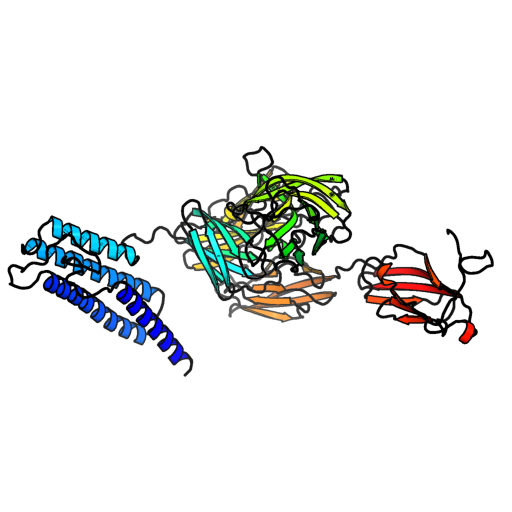ATOM 1805 C CA . PHE A 1 239 ? -24.002 -11.466 14.166 1.00 89.69 239 PHE A CA 1
ATOM 1806 C C . PHE A 1 239 ? -25.335 -11.549 13.416 1.00 89.69 239 PHE A C 1
ATOM 1808 O O . PHE A 1 239 ? -25.404 -11.556 12.189 1.00 89.69 239 PHE A O 1
ATOM 1815 N N . MET A 1 240 ? -26.439 -11.598 14.164 1.00 90.06 240 MET A N 1
ATOM 1816 C CA . MET A 1 240 ? -27.776 -11.540 13.571 1.00 90.06 240 MET A CA 1
ATOM 1817 C C . MET A 1 240 ? -28.155 -10.089 13.262 1.00 90.06 240 MET A C 1
ATOM 1819 O O . MET A 1 240 ? -28.185 -9.260 14.171 1.00 90.06 240 MET A O 1
ATOM 1823 N N . ALA A 1 241 ? -28.597 -9.814 12.032 1.00 86.38 241 ALA A N 1
ATOM 1824 C CA . ALA A 1 241 ? -28.985 -8.481 11.553 1.00 86.38 241 ALA A CA 1
ATOM 1825 C C . ALA A 1 241 ? -29.964 -7.723 12.477 1.00 86.38 241 ALA A C 1
ATOM 1827 O O . ALA A 1 241 ? -29.934 -6.503 12.551 1.00 86.38 241 ALA A O 1
ATOM 1828 N N . GLY A 1 242 ? -30.849 -8.437 13.186 1.00 80.25 242 GLY A N 1
ATOM 1829 C CA . GLY A 1 242 ? -31.829 -7.839 14.104 1.00 80.25 242 GLY A CA 1
ATOM 1830 C C . GLY A 1 242 ? -31.398 -7.754 15.573 1.00 80.25 242 GLY A C 1
ATOM 1831 O O . GLY A 1 242 ? -32.188 -7.282 16.389 1.00 80.25 242 GLY A O 1
ATOM 1832 N N . ALA A 1 243 ? -30.220 -8.274 15.929 1.00 77.25 243 ALA A N 1
ATOM 1833 C CA . ALA A 1 243 ? -29.692 -8.243 17.294 1.00 77.25 243 ALA A CA 1
ATOM 1834 C C . ALA A 1 243 ? -28.848 -6.987 17.565 1.00 77.25 243 ALA A C 1
ATOM 1836 O O . ALA A 1 243 ? -28.874 -6.493 18.691 1.00 77.25 243 ALA A O 1
ATOM 1837 N N . GLY A 1 244 ? -28.163 -6.468 16.537 1.00 77.75 244 GLY A N 1
ATOM 1838 C CA . GLY A 1 244 ? -27.249 -5.332 16.655 1.00 77.75 244 GLY A CA 1
ATOM 1839 C C . GLY A 1 244 ? -26.040 -5.629 17.555 1.00 77.75 244 GLY A C 1
ATOM 1840 O O . GLY A 1 244 ? -25.761 -6.790 17.855 1.00 77.75 244 GLY A O 1
ATOM 1841 N N . GLY A 1 245 ? -25.339 -4.584 17.996 1.00 85.00 245 GLY A N 1
ATOM 1842 C CA . GLY A 1 245 ? -24.206 -4.670 18.920 1.00 85.00 245 GLY A CA 1
ATOM 1843 C C . GLY A 1 245 ? -23.048 -3.765 18.512 1.00 85.00 245 GLY A C 1
ATOM 1844 O O . GLY A 1 245 ? -23.118 -3.093 17.488 1.00 85.00 245 GLY A O 1
ATOM 1845 N N . VAL A 1 246 ? -21.984 -3.778 19.313 1.00 88.06 246 VAL A N 1
ATOM 1846 C CA . VAL A 1 246 ? -20.704 -3.150 18.970 1.00 88.06 246 VAL A CA 1
ATOM 1847 C C . VAL A 1 246 ? -19.743 -4.253 18.553 1.00 88.06 246 VAL A C 1
ATOM 1849 O O . VAL A 1 246 ? -19.546 -5.208 19.306 1.00 88.06 246 VAL A O 1
ATOM 1852 N N . LEU A 1 247 ? -19.186 -4.124 17.355 1.00 90.88 247 LEU A N 1
ATOM 1853 C CA . LEU A 1 247 ? -18.141 -4.999 16.833 1.00 90.88 247 LEU A CA 1
ATOM 1854 C C . LEU A 1 247 ? -16.805 -4.276 16.970 1.00 90.88 247 LEU A C 1
ATOM 1856 O O . LEU A 1 247 ? -16.737 -3.072 16.723 1.00 90.88 247 LEU A O 1
ATOM 1860 N N . ILE A 1 248 ? -15.772 -5.003 17.384 1.00 89.06 248 ILE A N 1
ATOM 1861 C CA . ILE A 1 248 ? -14.428 -4.469 17.627 1.00 89.06 248 ILE A CA 1
ATOM 1862 C C . ILE A 1 248 ? -13.454 -5.342 16.838 1.00 89.06 248 ILE A C 1
ATOM 1864 O O . ILE A 1 248 ? -13.533 -6.567 16.915 1.00 89.06 248 ILE A O 1
ATOM 1868 N N . GLY A 1 249 ? -12.606 -4.716 16.035 1.00 88.44 249 GLY A N 1
ATOM 1869 C CA . GLY A 1 249 ? -11.527 -5.343 15.283 1.00 88.44 249 GLY A CA 1
ATOM 1870 C C . GLY A 1 249 ? -10.165 -4.961 15.849 1.00 88.44 249 GLY A C 1
ATOM 1871 O O . GLY A 1 249 ? -10.059 -4.474 16.978 1.00 88.44 249 GLY A O 1
ATOM 1872 N N . ASP A 1 250 ? -9.138 -5.183 15.039 1.00 87.00 250 ASP A N 1
ATOM 1873 C CA . ASP A 1 250 ? -7.755 -4.876 15.395 1.00 87.00 250 ASP A CA 1
ATOM 1874 C C . ASP A 1 250 ? -7.560 -3.371 15.645 1.00 87.00 250 ASP A C 1
ATOM 1876 O O . ASP A 1 250 ? -8.368 -2.540 15.214 1.00 87.00 250 ASP A O 1
ATOM 1880 N N . ASP A 1 251 ? -6.525 -3.021 16.412 1.00 86.88 251 ASP A N 1
ATOM 1881 C CA . ASP A 1 251 ? -6.164 -1.647 16.799 1.00 86.88 251 ASP A CA 1
ATOM 1882 C C . ASP A 1 251 ? -7.317 -0.814 17.399 1.00 86.88 251 ASP A C 1
ATOM 1884 O O . ASP A 1 251 ? -7.299 0.415 17.406 1.00 86.88 251 ASP A O 1
ATOM 1888 N N . GLY A 1 252 ? -8.371 -1.464 17.900 1.00 86.88 252 GLY A N 1
ATOM 1889 C CA . GLY A 1 252 ? -9.548 -0.778 18.428 1.00 86.88 252 GLY A CA 1
ATOM 1890 C C . GLY A 1 252 ? -10.459 -0.162 17.361 1.00 86.88 252 GLY A C 1
ATOM 1891 O O . GLY A 1 252 ? -11.334 0.637 17.715 1.00 86.88 252 GLY A O 1
ATOM 1892 N N . ALA A 1 253 ? -10.302 -0.525 16.082 1.00 96.19 253 ALA A N 1
ATOM 1893 C CA . ALA A 1 253 ? -11.302 -0.230 15.060 1.00 96.19 253 ALA A CA 1
ATOM 1894 C C . ALA A 1 253 ? -12.656 -0.815 15.486 1.00 96.19 253 ALA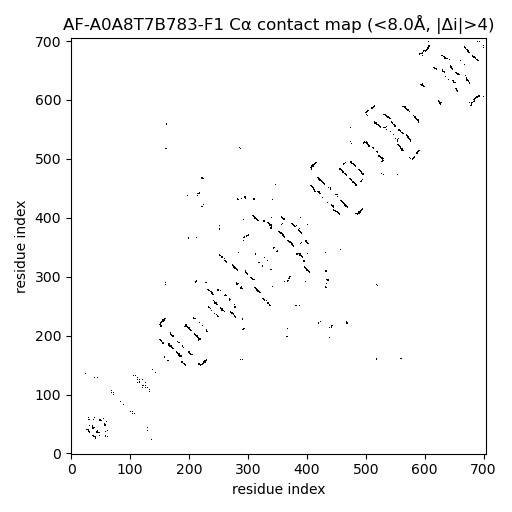 A C 1
ATOM 1896 O O . ALA A 1 253 ? -12.731 -1.953 15.950 1.00 96.19 253 ALA A O 1
ATOM 1897 N N . ALA A 1 254 ? -13.743 -0.055 15.365 1.00 95.44 254 ALA A N 1
ATOM 1898 C CA . ALA A 1 254 ? -15.039 -0.509 15.867 1.00 95.44 254 ALA A CA 1
ATOM 1899 C C . ALA A 1 254 ? -16.218 0.053 15.080 1.00 95.44 254 ALA A C 1
ATOM 1901 O O . ALA A 1 254 ? -16.103 1.064 14.391 1.00 95.44 254 ALA A O 1
ATOM 1902 N N . VAL A 1 255 ? -17.374 -0.591 15.220 1.00 96.69 255 VAL A N 1
ATOM 1903 C CA . VAL A 1 255 ? -18.640 -0.146 14.627 1.00 96.69 255 VAL A CA 1
ATOM 1904 C C . VAL A 1 255 ? -19.819 -0.508 15.528 1.00 96.69 255 VAL A C 1
ATOM 1906 O O . VAL A 1 255 ? -19.933 -1.646 15.992 1.00 96.69 255 VAL A O 1
ATOM 1909 N N . ASP A 1 256 ? -20.710 0.453 15.779 1.00 93.56 256 ASP A N 1
ATOM 1910 C CA . ASP A 1 256 ? -21.951 0.253 16.535 1.00 93.56 256 ASP A CA 1
ATOM 1911 C C . ASP A 1 256 ? -23.139 0.047 15.588 1.00 93.56 256 ASP A C 1
ATOM 1913 O O . ASP A 1 256 ? -23.727 0.990 15.056 1.00 93.56 256 ASP A O 1
ATOM 1917 N N . VAL A 1 257 ? -23.532 -1.215 15.432 1.00 91.44 257 VAL A N 1
ATOM 1918 C CA . VAL A 1 257 ? -24.658 -1.648 14.598 1.00 91.44 257 VAL A CA 1
ATOM 1919 C C . VAL A 1 257 ? -25.951 -1.878 15.393 1.00 91.44 257 VAL A C 1
ATOM 1921 O O . VAL A 1 257 ? -26.883 -2.534 14.916 1.00 91.44 257 VAL A O 1
ATOM 1924 N N . THR A 1 258 ? -26.050 -1.368 16.627 1.00 83.06 258 THR A N 1
ATOM 1925 C CA . THR A 1 258 ? -27.169 -1.636 17.557 1.00 83.06 258 THR A CA 1
ATOM 1926 C C . THR A 1 258 ? -28.545 -1.261 17.004 1.00 83.06 258 THR A C 1
ATOM 1928 O O . THR A 1 258 ? -29.543 -1.905 17.341 1.00 83.06 258 THR A O 1
ATOM 1931 N N . SER A 1 259 ? -28.626 -0.233 16.158 1.00 79.94 259 SER A N 1
ATOM 1932 C CA . SER A 1 259 ? -29.897 0.241 15.591 1.00 79.94 259 SER A CA 1
ATOM 1933 C C . SER A 1 259 ? -29.985 0.158 14.069 1.00 79.94 259 SER A C 1
ATOM 1935 O O . SER A 1 259 ? -30.891 0.758 13.496 1.00 79.94 259 SER A O 1
ATOM 1937 N N . THR A 1 260 ? -29.093 -0.611 13.440 1.00 87.19 260 THR A N 1
ATOM 1938 C CA . THR A 1 260 ? -28.942 -0.633 11.983 1.00 87.19 260 THR A CA 1
ATOM 1939 C C . THR A 1 260 ? -29.936 -1.574 11.305 1.00 87.19 260 THR A C 1
ATOM 1941 O O . THR A 1 260 ? -30.010 -2.769 11.602 1.00 87.19 260 THR A O 1
ATOM 1944 N N . SER A 1 261 ? -30.685 -1.042 10.345 1.00 92.25 261 SER A N 1
ATOM 1945 C CA . SER A 1 261 ? -31.426 -1.808 9.347 1.00 92.25 261 SER A CA 1
ATOM 1946 C C . SER A 1 261 ? -30.520 -2.109 8.158 1.00 92.25 261 SER A C 1
ATOM 1948 O O . SER A 1 261 ? -29.793 -1.239 7.694 1.00 92.25 261 SER A O 1
ATOM 1950 N N . TRP A 1 262 ? -30.618 -3.315 7.607 1.00 94.69 262 TRP A N 1
ATOM 1951 C CA . TRP A 1 262 ? -29.690 -3.808 6.589 1.00 94.69 262 TRP A CA 1
ATOM 1952 C C . TRP A 1 262 ? -30.374 -4.012 5.243 1.00 94.69 262 TRP A C 1
ATOM 1954 O O . TRP A 1 262 ? -31.518 -4.480 5.202 1.00 94.69 262 TRP A O 1
ATOM 1964 N N . VAL A 1 263 ? -29.668 -3.730 4.150 1.00 96.75 263 VAL A N 1
ATOM 1965 C CA . VAL A 1 263 ? -30.134 -3.950 2.775 1.00 96.75 263 VAL A CA 1
ATOM 1966 C C . VAL A 1 263 ? -29.090 -4.652 1.904 1.00 96.75 263 VAL A C 1
ATOM 1968 O O . VAL A 1 263 ? -27.892 -4.553 2.158 1.00 96.75 263 VAL A O 1
ATOM 1971 N N . ASP A 1 264 ? -29.557 -5.365 0.879 1.00 95.69 264 ASP A N 1
ATOM 1972 C CA . ASP A 1 264 ? -28.718 -5.891 -0.204 1.00 95.69 264 ASP A CA 1
ATOM 1973 C C . ASP A 1 264 ? -28.362 -4.796 -1.231 1.00 95.69 264 ASP A C 1
ATOM 1975 O O . ASP A 1 264 ? -28.808 -3.649 -1.130 1.00 95.69 264 ASP A O 1
ATOM 1979 N N . ALA A 1 265 ? -27.571 -5.156 -2.247 1.00 91.75 265 ALA A N 1
ATOM 1980 C CA . ALA A 1 265 ? -27.166 -4.252 -3.327 1.00 91.75 265 ALA A CA 1
ATOM 1981 C C . ALA A 1 265 ? -28.353 -3.680 -4.135 1.00 91.75 265 ALA A C 1
ATOM 1983 O O . ALA A 1 265 ? -28.247 -2.606 -4.728 1.00 91.75 265 ALA A O 1
ATOM 1984 N N . GLU A 1 266 ? -29.501 -4.363 -4.155 1.00 94.12 266 GLU A N 1
ATOM 1985 C CA . GLU A 1 266 ? -30.735 -3.879 -4.781 1.00 94.12 266 GLU A CA 1
ATOM 1986 C C . GLU A 1 266 ? -31.602 -3.013 -3.843 1.00 94.12 266 GLU A C 1
ATOM 1988 O O . GLU A 1 266 ? -32.658 -2.517 -4.259 1.00 94.12 266 GLU A O 1
ATOM 1993 N N . GLY A 1 267 ? -31.174 -2.809 -2.594 1.00 94.12 267 GLY A N 1
ATOM 1994 C CA . GLY A 1 267 ? -31.878 -2.031 -1.577 1.00 94.12 267 GLY A CA 1
ATOM 1995 C C . GLY A 1 267 ? -33.013 -2.787 -0.876 1.00 94.12 267 GLY A C 1
ATOM 1996 O O . GLY A 1 267 ? -33.849 -2.159 -0.214 1.00 94.12 267 GLY A O 1
ATOM 1997 N N . ASN A 1 268 ? -33.102 -4.112 -1.024 1.00 95.19 268 ASN A N 1
ATOM 1998 C CA . ASN A 1 268 ? -34.097 -4.911 -0.312 1.00 95.19 268 ASN A CA 1
ATOM 1999 C C . ASN A 1 268 ? -33.621 -5.202 1.116 1.00 95.19 268 ASN A C 1
ATOM 2001 O O . ASN A 1 268 ? -32.456 -5.542 1.304 1.00 95.19 268 ASN A O 1
ATOM 2005 N N . PRO A 1 269 ? -34.512 -5.155 2.125 1.00 95.06 269 PRO A N 1
ATOM 2006 C CA . PRO A 1 269 ? -34.141 -5.492 3.492 1.00 95.06 269 PRO A CA 1
ATOM 2007 C C . PRO A 1 269 ? -33.625 -6.926 3.616 1.00 95.06 269 PRO A C 1
ATOM 2009 O O . PRO A 1 269 ? -34.299 -7.863 3.172 1.00 95.06 269 PRO A O 1
ATOM 2012 N N . VAL A 1 270 ? -32.489 -7.101 4.289 1.00 94.00 270 VAL A N 1
ATOM 2013 C CA . VAL A 1 270 ? -31.935 -8.423 4.609 1.00 94.00 270 VAL A CA 1
ATOM 2014 C C . VAL A 1 270 ? -32.247 -8.822 6.050 1.00 94.00 270 VAL A C 1
ATOM 2016 O O . VAL A 1 270 ? -32.536 -8.002 6.920 1.00 94.00 270 VAL A O 1
ATOM 2019 N N . SER A 1 271 ? -32.248 -10.129 6.299 1.00 90.38 271 SER A N 1
ATOM 2020 C CA . SER A 1 271 ? -32.477 -10.712 7.624 1.00 90.38 271 SER A CA 1
ATOM 2021 C C . SER A 1 271 ? -31.619 -11.960 7.789 1.00 90.38 271 SER A C 1
ATOM 2023 O O . SER A 1 271 ? -31.322 -12.617 6.794 1.00 90.38 271 SER A O 1
ATOM 2025 N N . GLY A 1 272 ? -31.282 -12.321 9.025 1.00 90.25 272 GLY A N 1
ATOM 2026 C CA . GLY A 1 272 ? -30.421 -13.469 9.318 1.00 90.25 272 GLY A CA 1
ATOM 2027 C C . GLY A 1 272 ? -29.000 -13.042 9.658 1.00 90.25 272 GLY A C 1
ATOM 2028 O O . GLY A 1 272 ? -28.796 -11.909 10.091 1.00 90.25 272 GLY A O 1
ATOM 2029 N N . ASP A 1 273 ? -28.061 -13.965 9.496 1.00 93.56 273 ASP A N 1
ATOM 2030 C CA . ASP A 1 273 ? -26.671 -13.762 9.893 1.00 93.56 273 ASP A CA 1
ATOM 2031 C C . ASP A 1 273 ? -25.942 -12.880 8.872 1.00 93.56 273 ASP A C 1
ATOM 2033 O O . ASP A 1 273 ? -26.161 -12.991 7.657 1.00 93.56 273 ASP A O 1
ATOM 2037 N N . ILE A 1 274 ? -25.121 -11.977 9.394 1.00 95.69 274 ILE A N 1
ATOM 2038 C CA . ILE A 1 274 ? -24.218 -11.092 8.667 1.00 95.69 274 ILE A CA 1
ATOM 2039 C C . ILE A 1 274 ? -22.817 -11.362 9.207 1.00 95.69 274 ILE A C 1
ATOM 2041 O O . ILE A 1 274 ? -22.636 -11.563 10.411 1.00 95.69 274 ILE A O 1
ATOM 2045 N N . VAL A 1 275 ? -21.848 -11.386 8.302 1.00 95.56 275 VAL A N 1
ATOM 2046 C CA . VAL A 1 275 ? -20.423 -11.455 8.618 1.00 95.56 275 VAL A CA 1
ATOM 2047 C C . VAL A 1 275 ? -19.853 -10.056 8.458 1.00 95.56 275 VAL A C 1
ATOM 2049 O O . VAL A 1 275 ? -20.103 -9.419 7.436 1.00 95.56 275 VAL A O 1
ATOM 2052 N N . ALA A 1 276 ? -19.108 -9.595 9.452 1.00 96.06 276 ALA A N 1
ATOM 2053 C CA . ALA A 1 276 ? -18.376 -8.342 9.418 1.00 96.06 276 ALA A CA 1
ATOM 2054 C C . ALA A 1 276 ? -16.879 -8.587 9.565 1.00 96.06 276 ALA A C 1
ATOM 2056 O O . ALA A 1 276 ? -16.461 -9.495 10.289 1.00 96.06 276 ALA A O 1
ATOM 2057 N N . THR A 1 277 ? -16.096 -7.722 8.942 1.00 97.62 277 THR A N 1
ATOM 2058 C CA . THR A 1 277 ? -14.654 -7.612 9.152 1.00 97.62 277 THR A CA 1
ATOM 2059 C C . THR A 1 277 ? -14.274 -6.142 9.177 1.00 97.62 277 THR A C 1
ATOM 2061 O O . THR A 1 277 ? -14.742 -5.363 8.342 1.00 97.62 277 THR A O 1
ATOM 2064 N N . LEU A 1 278 ? -13.442 -5.775 10.148 1.00 98.00 278 LEU A N 1
ATOM 2065 C CA . LEU A 1 278 ? -12.926 -4.423 10.327 1.00 98.00 278 LEU A CA 1
ATOM 2066 C C . LEU A 1 278 ? -11.416 -4.495 10.132 1.00 98.00 278 LEU A C 1
ATOM 2068 O O . LEU A 1 278 ? -10.744 -5.135 10.939 1.00 98.00 278 LEU A O 1
ATOM 2072 N N . THR A 1 279 ? -10.908 -3.889 9.064 1.00 98.25 279 THR A N 1
ATOM 2073 C CA . THR A 1 279 ? -9.496 -4.027 8.680 1.00 98.25 279 THR A CA 1
ATOM 2074 C C . THR A 1 279 ? -8.816 -2.665 8.719 1.00 98.25 279 THR A C 1
ATOM 2076 O O . THR A 1 279 ? -8.876 -1.927 7.729 1.00 98.25 279 THR A O 1
ATOM 2079 N N . PRO A 1 280 ? -8.217 -2.271 9.852 1.00 97.88 280 PRO A N 1
ATOM 2080 C CA . PRO A 1 280 ? -7.412 -1.064 9.899 1.00 97.88 280 PRO A CA 1
ATOM 2081 C C . PRO A 1 280 ? -6.074 -1.263 9.169 1.00 97.88 280 PRO A C 1
ATOM 2083 O O . PRO A 1 280 ? -5.560 -2.378 9.072 1.00 97.88 280 PRO A O 1
ATOM 2086 N N . VAL A 1 281 ? -5.495 -0.175 8.659 1.00 97.38 281 VAL A N 1
ATOM 2087 C CA . VAL A 1 281 ? -4.111 -0.159 8.163 1.00 97.38 281 VAL A CA 1
ATOM 2088 C C . VAL A 1 281 ? -3.301 0.795 9.027 1.00 97.38 281 VAL A C 1
ATOM 2090 O O . VAL A 1 281 ? -3.590 1.993 9.063 1.00 97.38 281 VAL A O 1
ATOM 2093 N N . ASP A 1 282 ? -2.254 0.276 9.669 1.00 93.81 282 ASP A N 1
ATOM 2094 C CA . ASP A 1 282 ? -1.269 1.100 10.364 1.00 93.81 282 ASP A CA 1
ATOM 2095 C C . ASP A 1 282 ? -0.473 1.933 9.353 1.00 93.81 282 ASP A C 1
ATOM 2097 O O . ASP A 1 282 ? 0.416 1.456 8.642 1.00 93.81 282 ASP A O 1
ATOM 2101 N N . VAL A 1 283 ? -0.830 3.211 9.290 1.00 94.44 283 VAL A N 1
ATOM 2102 C CA . VAL A 1 283 ? -0.228 4.210 8.406 1.00 94.44 283 VAL A CA 1
ATOM 2103 C C . VAL A 1 283 ? 1.065 4.816 8.967 1.00 94.44 283 VAL A C 1
ATOM 2105 O O . VAL A 1 283 ? 1.708 5.599 8.266 1.00 94.44 283 VAL A O 1
ATOM 2108 N N . SER A 1 284 ? 1.464 4.463 10.194 1.00 89.69 284 SER A N 1
ATOM 2109 C CA . SER A 1 284 ? 2.755 4.846 10.790 1.00 89.69 284 SER A CA 1
ATOM 2110 C C . SER A 1 284 ? 3.876 3.856 10.449 1.00 89.69 284 SER A C 1
ATOM 2112 O O . SER A 1 284 ? 5.044 4.240 10.357 1.00 89.69 284 SER A O 1
ATOM 2114 N N . ASN A 1 285 ? 3.532 2.595 10.176 1.00 89.38 285 ASN A N 1
ATOM 2115 C CA . ASN A 1 285 ? 4.473 1.569 9.740 1.00 89.38 285 ASN A CA 1
ATOM 2116 C C . ASN A 1 285 ? 4.623 1.575 8.210 1.00 89.38 285 ASN A C 1
ATOM 2118 O O . ASN A 1 285 ? 3.665 1.324 7.482 1.00 89.38 285 ASN A O 1
ATOM 2122 N N . SER A 1 286 ? 5.832 1.795 7.680 1.00 87.00 286 SER A N 1
ATOM 2123 C CA . SER A 1 286 ? 6.012 1.963 6.227 1.00 87.00 286 SER A CA 1
ATOM 2124 C C . SER A 1 286 ? 5.699 0.704 5.399 1.00 87.00 286 SER A C 1
ATOM 2126 O O . SER A 1 286 ? 5.302 0.813 4.232 1.00 87.00 286 SER A O 1
ATOM 2128 N N . ALA A 1 287 ? 5.851 -0.492 5.979 1.00 90.44 287 ALA A N 1
ATOM 2129 C CA . ALA A 1 287 ? 5.520 -1.744 5.309 1.00 90.44 287 ALA A CA 1
ATOM 2130 C C . ALA A 1 287 ? 4.000 -1.929 5.182 1.00 90.44 287 ALA A C 1
ATOM 2132 O O . ALA A 1 287 ? 3.529 -2.343 4.117 1.00 90.44 287 ALA A O 1
ATOM 2133 N N . LEU A 1 288 ? 3.245 -1.573 6.229 1.00 93.12 288 LEU A N 1
ATOM 2134 C CA . LEU A 1 288 ? 1.777 -1.614 6.248 1.00 93.12 288 LEU A CA 1
ATOM 2135 C C . LEU A 1 288 ? 1.152 -0.443 5.485 1.00 93.12 288 LEU A C 1
ATOM 2137 O O . LEU A 1 288 ? 0.206 -0.659 4.734 1.00 93.12 288 LEU A O 1
ATOM 2141 N N . LEU A 1 289 ? 1.747 0.752 5.536 1.00 94.25 289 LEU A N 1
ATOM 2142 C CA . LEU A 1 289 ? 1.377 1.914 4.717 1.00 94.25 289 LEU A CA 1
ATOM 2143 C C . LEU A 1 289 ? 1.354 1.582 3.216 1.00 94.25 289 LEU A C 1
ATOM 2145 O O . LEU A 1 289 ? 0.599 2.177 2.447 1.00 94.25 289 LEU A O 1
ATOM 2149 N N . GLY A 1 290 ? 2.152 0.600 2.784 1.00 92.88 290 GLY A N 1
ATOM 2150 C CA . GLY A 1 290 ? 2.098 0.035 1.438 1.00 92.88 290 GLY A CA 1
ATOM 2151 C C . GLY A 1 290 ? 0.703 -0.459 1.024 1.00 92.88 290 GLY A C 1
ATOM 2152 O O . GLY A 1 290 ? 0.374 -0.390 -0.163 1.00 92.88 290 GLY A O 1
ATOM 2153 N N . ALA A 1 291 ? -0.085 -0.945 1.985 1.00 96.19 291 ALA A N 1
ATOM 2154 C CA . ALA A 1 291 ? -1.440 -1.459 1.817 1.00 96.19 291 ALA A CA 1
ATOM 2155 C C . ALA A 1 291 ? -2.530 -0.381 1.924 1.00 96.19 291 ALA A C 1
ATOM 2157 O O . ALA A 1 291 ? -3.700 -0.699 1.735 1.00 96.19 291 ALA A O 1
ATOM 2158 N N . PHE A 1 292 ? -2.173 0.884 2.168 1.00 97.06 292 PHE A N 1
ATOM 2159 C CA . PHE A 1 292 ? -3.135 1.983 2.127 1.00 97.06 292 PHE A CA 1
ATOM 2160 C C . PHE A 1 292 ? -3.827 2.050 0.749 1.00 97.06 292 PHE A C 1
ATOM 2162 O O . PHE A 1 292 ? -3.114 2.020 -0.264 1.00 97.06 292 PHE A O 1
ATOM 2169 N N . PRO A 1 293 ? -5.166 2.159 0.696 1.00 97.31 293 PRO A N 1
ATOM 2170 C CA . PRO A 1 293 ? -5.912 2.139 -0.554 1.00 97.31 293 PRO A CA 1
ATOM 2171 C C . PRO A 1 293 ? -6.060 3.519 -1.188 1.00 97.31 293 PRO A C 1
ATOM 2173 O O . PRO A 1 293 ? -6.174 4.538 -0.512 1.00 97.31 293 PRO A O 1
ATOM 2176 N N . GLY A 1 294 ? -6.095 3.544 -2.516 1.00 96.38 294 GLY A N 1
ATOM 2177 C CA . GLY A 1 294 ? -6.184 4.773 -3.288 1.00 96.38 294 GLY A CA 1
ATOM 2178 C C . GLY A 1 294 ? -4.932 5.644 -3.180 1.00 96.38 294 GLY A C 1
ATOM 2179 O O . GLY A 1 294 ? -3.836 5.194 -2.836 1.00 96.38 294 GLY A O 1
ATOM 2180 N N . GLU A 1 295 ? -5.109 6.918 -3.506 1.00 94.06 295 GLU A N 1
ATOM 2181 C CA . GLU A 1 295 ? -4.053 7.926 -3.494 1.00 94.06 295 GLU A CA 1
ATOM 2182 C C . GLU A 1 295 ? -4.003 8.693 -2.172 1.00 94.06 295 GLU A C 1
ATOM 2184 O O . GLU A 1 295 ? -4.995 8.816 -1.461 1.00 94.06 295 GLU A O 1
ATOM 2189 N N . PHE A 1 296 ? -2.866 9.323 -1.872 1.00 94.56 296 PHE A N 1
ATOM 2190 C CA . PHE A 1 296 ? -2.782 10.342 -0.811 1.00 94.56 296 PHE A CA 1
ATOM 2191 C C . PHE A 1 296 ? -3.292 11.693 -1.317 1.00 94.56 296 PHE A C 1
ATOM 2193 O O . PHE A 1 296 ? -2.629 12.734 -1.222 1.00 94.56 296 PHE A O 1
ATOM 2200 N N . SER A 1 297 ? -4.476 11.683 -1.923 1.00 94.12 297 SER A N 1
ATOM 2201 C CA . SER A 1 297 ? -5.134 12.862 -2.474 1.00 94.12 297 SER A CA 1
ATOM 2202 C C . SER A 1 297 ? -6.654 12.731 -2.410 1.00 94.12 297 SER A C 1
ATOM 2204 O O . SER A 1 297 ? -7.203 11.632 -2.490 1.00 94.12 297 SER A O 1
ATOM 2206 N N . GLY A 1 298 ? -7.340 13.860 -2.231 1.00 94.88 298 GLY A N 1
ATOM 2207 C CA . GLY A 1 298 ? -8.784 13.877 -2.047 1.00 94.88 298 GLY A CA 1
ATOM 2208 C C . GLY A 1 298 ? -9.449 15.211 -2.366 1.00 94.88 298 GLY A C 1
ATOM 2209 O O . GLY A 1 298 ? -8.802 16.258 -2.440 1.00 94.88 298 GLY A O 1
ATOM 2210 N N . ILE A 1 299 ? -10.766 15.169 -2.548 1.00 96.19 299 ILE A N 1
ATOM 2211 C CA . ILE A 1 299 ? -11.623 16.321 -2.845 1.00 96.19 299 ILE A CA 1
ATOM 2212 C C . ILE A 1 299 ? -12.387 16.713 -1.577 1.00 96.19 299 ILE A C 1
ATOM 2214 O O . ILE A 1 299 ? -13.250 15.978 -1.090 1.00 96.19 299 ILE A O 1
ATOM 2218 N N . ALA A 1 300 ? -12.054 17.881 -1.025 1.00 94.62 300 ALA A N 1
ATOM 2219 C CA . ALA A 1 300 ? -12.679 18.388 0.192 1.00 94.62 300 ALA A CA 1
ATOM 2220 C C . ALA A 1 300 ? -14.163 18.734 -0.019 1.00 94.62 300 ALA A C 1
ATOM 2222 O O . ALA A 1 300 ? -14.615 19.032 -1.129 1.00 94.62 300 ALA A O 1
ATOM 2223 N N . ALA A 1 301 ? -14.932 18.761 1.070 1.00 92.56 301 ALA A N 1
ATOM 2224 C CA . ALA A 1 301 ? -16.372 18.977 1.010 1.00 92.56 301 ALA A CA 1
ATOM 2225 C C . ALA A 1 301 ? -16.719 20.336 0.371 1.00 92.56 301 ALA A C 1
ATOM 2227 O O . ALA A 1 301 ? -16.414 21.409 0.899 1.00 92.56 301 ALA A O 1
ATOM 2228 N N . GLY A 1 302 ? -17.422 20.290 -0.764 1.00 88.25 302 GLY A N 1
ATOM 2229 C CA . GLY A 1 302 ? -17.819 21.481 -1.522 1.00 88.25 302 GLY A CA 1
ATOM 2230 C C . GLY A 1 302 ? -16.723 22.077 -2.408 1.00 88.25 302 GLY A C 1
ATOM 2231 O O . GLY A 1 302 ? -16.969 23.124 -3.019 1.00 88.25 302 GLY A O 1
ATOM 2232 N N . ASP A 1 303 ? -15.562 21.428 -2.491 1.00 90.25 303 ASP A N 1
ATOM 2233 C CA . ASP A 1 303 ? -14.531 21.712 -3.483 1.00 90.25 303 ASP A CA 1
ATOM 2234 C C . ASP A 1 303 ? -14.750 20.879 -4.761 1.00 90.25 303 ASP A C 1
ATOM 2236 O O . ASP A 1 303 ? -15.616 20.002 -4.826 1.00 90.25 303 ASP A O 1
ATOM 2240 N N . ILE A 1 304 ? -14.003 21.211 -5.809 1.00 85.75 304 ILE A N 1
ATOM 2241 C CA . ILE A 1 304 ? -13.916 20.444 -7.060 1.00 85.75 304 ILE A CA 1
ATOM 2242 C C . ILE A 1 304 ? -12.477 20.062 -7.400 1.00 85.75 304 ILE A C 1
ATOM 2244 O O . ILE A 1 304 ? -12.274 19.210 -8.262 1.00 85.75 304 ILE A O 1
ATOM 2248 N N . ASP A 1 305 ? -11.505 20.728 -6.775 1.00 89.31 305 ASP A N 1
ATOM 2249 C CA . ASP A 1 305 ? -10.093 20.494 -7.015 1.00 89.31 305 ASP A CA 1
ATOM 2250 C C . ASP A 1 305 ? -9.570 19.460 -6.009 1.00 89.31 305 ASP A C 1
ATOM 2252 O O . ASP A 1 305 ? -9.910 19.474 -4.825 1.00 89.31 305 ASP A O 1
ATOM 2256 N N . GLU A 1 306 ? -8.727 18.559 -6.500 1.00 90.94 306 GLU A N 1
ATOM 2257 C CA . GLU A 1 306 ? -8.021 17.575 -5.688 1.00 90.94 306 GLU A CA 1
ATOM 2258 C C . GLU A 1 306 ? -6.901 18.249 -4.877 1.00 90.94 306 GLU A C 1
ATOM 2260 O O . GLU A 1 306 ? -6.144 19.086 -5.385 1.00 90.94 306 GLU A O 1
ATOM 2265 N N . GLY A 1 307 ? -6.793 17.884 -3.602 1.00 90.81 307 GLY A N 1
ATOM 2266 C CA . GLY A 1 307 ? -5.749 18.331 -2.690 1.00 90.81 307 GLY A CA 1
ATOM 2267 C C . GLY A 1 307 ? -5.010 17.157 -2.061 1.00 90.81 307 GLY A C 1
ATOM 2268 O O . GLY A 1 307 ? -5.570 16.083 -1.869 1.00 90.81 307 GLY A O 1
ATOM 2269 N N . ALA A 1 308 ? -3.745 17.370 -1.701 1.00 92.94 308 ALA A N 1
ATOM 2270 C CA . ALA A 1 308 ? -2.975 16.355 -0.996 1.00 92.94 308 ALA A CA 1
ATOM 2271 C C . ALA A 1 308 ? -3.436 16.209 0.458 1.00 92.94 308 ALA A C 1
ATOM 2273 O O . ALA A 1 308 ? -3.630 17.202 1.174 1.00 92.94 308 ALA A O 1
ATOM 2274 N N . ILE A 1 309 ? -3.540 14.962 0.894 1.00 95.00 309 ILE A N 1
ATOM 2275 C CA . ILE A 1 309 ? -3.964 14.582 2.240 1.00 95.00 309 ILE A CA 1
ATOM 2276 C C . ILE A 1 309 ? -2.861 13.772 2.926 1.00 95.00 309 ILE A C 1
ATOM 2278 O O . ILE A 1 309 ? -1.984 13.208 2.268 1.00 95.00 309 ILE A O 1
ATOM 2282 N N . VAL A 1 310 ? -2.888 13.752 4.254 1.00 93.81 310 VAL A N 1
ATOM 2283 C CA . VAL A 1 310 ? -2.094 12.830 5.073 1.00 93.81 310 VAL A CA 1
ATOM 2284 C C . VAL A 1 310 ? -3.041 12.050 5.966 1.00 93.81 310 VAL A C 1
ATOM 2286 O O . VAL A 1 310 ? -3.925 12.648 6.588 1.00 93.81 310 VAL A O 1
ATOM 2289 N N . SER A 1 311 ? -2.832 10.737 6.026 1.00 95.62 311 SER A N 1
ATOM 2290 C CA . SER A 1 311 ? -3.679 9.854 6.819 1.00 95.62 311 SER A CA 1
ATOM 2291 C C . SER A 1 311 ? -3.168 9.746 8.234 1.00 95.62 311 SER A C 1
ATOM 2293 O O . SER A 1 311 ? -1.977 9.525 8.461 1.00 95.62 311 SER A O 1
ATOM 2295 N N . LEU A 1 312 ? -4.092 9.914 9.178 1.00 96.00 312 LEU A N 1
ATOM 2296 C CA . LEU A 1 312 ? -3.873 9.587 10.578 1.00 96.00 312 LEU A CA 1
ATOM 2297 C C . LEU A 1 312 ? -4.344 8.168 10.914 1.00 96.00 312 LEU A C 1
ATOM 2299 O O . LEU A 1 312 ? -3.930 7.636 11.941 1.00 96.00 312 LEU A O 1
ATOM 2303 N N . GLY A 1 313 ? -5.179 7.569 10.061 1.00 96.56 313 GLY A N 1
ATOM 2304 C CA . GLY A 1 313 ? -5.709 6.219 10.210 1.00 96.56 313 GLY A CA 1
ATOM 2305 C C . GLY A 1 313 ? -6.815 5.912 9.205 1.00 96.56 313 GLY A C 1
ATOM 2306 O O . GLY A 1 313 ? -7.639 6.775 8.906 1.00 96.56 313 GLY A O 1
ATOM 2307 N N . VAL A 1 314 ? -6.850 4.675 8.711 1.00 98.44 314 VAL A N 1
ATOM 2308 C CA . VAL A 1 314 ? -7.785 4.203 7.679 1.00 98.44 314 VAL A CA 1
ATOM 2309 C C . VAL A 1 314 ? -8.296 2.805 8.026 1.00 98.44 314 VAL A C 1
ATOM 2311 O O . VAL A 1 314 ? -7.547 2.002 8.583 1.00 98.44 314 VAL A O 1
ATOM 2314 N N . VAL A 1 315 ? -9.561 2.511 7.712 1.00 98.75 315 VAL A N 1
ATOM 2315 C CA . VAL A 1 315 ? -10.203 1.214 7.991 1.00 98.75 315 VAL A CA 1
ATOM 2316 C C . VAL A 1 315 ? -11.118 0.793 6.843 1.00 98.75 315 VAL A C 1
ATOM 2318 O O . VAL A 1 315 ? -11.917 1.596 6.353 1.00 98.75 315 VAL A O 1
ATOM 2321 N N . GLU A 1 316 ? -11.044 -0.478 6.450 1.00 98.44 316 GLU A N 1
ATOM 2322 C CA . GLU A 1 316 ? -12.076 -1.147 5.651 1.00 98.44 316 GLU A CA 1
ATOM 2323 C C . GLU A 1 316 ? -13.176 -1.649 6.587 1.00 98.44 316 GLU A C 1
ATOM 2325 O O . GLU A 1 316 ? -12.927 -2.469 7.475 1.00 98.44 316 GLU A O 1
ATOM 2330 N N . PHE A 1 317 ? -14.402 -1.179 6.377 1.00 98.19 317 PHE A N 1
ATOM 2331 C CA . PHE A 1 317 ? -15.588 -1.770 6.984 1.00 98.19 317 PHE A CA 1
ATOM 2332 C C . PHE A 1 317 ? -16.279 -2.619 5.921 1.00 98.19 317 PHE A C 1
ATOM 2334 O O . PHE A 1 317 ? -16.871 -2.071 4.992 1.00 98.19 317 PHE A O 1
ATOM 2341 N N . GLU A 1 318 ? -16.231 -3.945 6.051 1.00 97.31 318 GLU A N 1
ATOM 2342 C CA . GLU A 1 318 ? -16.902 -4.851 5.117 1.00 97.31 318 GLU A CA 1
ATOM 2343 C C . GLU A 1 318 ? -17.962 -5.685 5.841 1.00 97.31 318 GLU A C 1
ATOM 2345 O O . GLU A 1 318 ? -17.726 -6.257 6.906 1.00 97.31 318 GLU A O 1
ATOM 2350 N N . PHE A 1 319 ? -19.151 -5.759 5.240 1.00 97.06 319 PHE A N 1
ATOM 2351 C CA . PHE A 1 319 ? -20.264 -6.560 5.729 1.00 97.06 319 PHE A CA 1
ATOM 2352 C C . PHE A 1 319 ? -20.843 -7.394 4.598 1.00 97.06 319 PHE A C 1
ATOM 2354 O O . PHE A 1 319 ? -21.198 -6.873 3.538 1.00 97.06 319 PHE A O 1
ATOM 2361 N N . THR A 1 320 ? -21.007 -8.694 4.836 1.00 96.25 320 THR A N 1
ATOM 2362 C CA . THR A 1 320 ? -21.544 -9.616 3.835 1.00 96.25 320 THR A CA 1
ATOM 2363 C C . THR A 1 320 ? -22.600 -10.556 4.403 1.00 96.25 320 THR A C 1
ATOM 2365 O O . THR A 1 320 ? -22.611 -10.920 5.578 1.00 96.25 320 THR A O 1
ATOM 2368 N N . GLN A 1 321 ? -23.504 -11.000 3.532 1.00 95.44 321 GLN A N 1
ATOM 2369 C CA . GLN A 1 321 ? -24.424 -12.097 3.794 1.00 95.44 321 GLN A CA 1
ATOM 2370 C C . GLN A 1 321 ? -24.310 -13.121 2.663 1.00 95.44 321 GLN A C 1
ATOM 2372 O O . GLN A 1 321 ? -24.585 -12.827 1.501 1.00 95.44 321 GLN A O 1
ATOM 2377 N N . ASN A 1 322 ? -23.917 -14.355 2.998 1.00 91.00 322 ASN A N 1
ATOM 2378 C CA . ASN A 1 322 ? -23.617 -15.415 2.022 1.00 91.00 322 ASN A CA 1
ATOM 2379 C C . ASN A 1 322 ? -22.573 -14.998 0.961 1.00 91.00 322 ASN A C 1
ATOM 2381 O O . ASN A 1 322 ? -22.661 -15.428 -0.190 1.00 91.00 322 ASN A O 1
ATOM 2385 N N . GLY A 1 323 ? -21.611 -14.150 1.342 1.00 89.31 323 GLY A N 1
ATOM 2386 C CA . GLY A 1 323 ? -20.570 -13.622 0.455 1.00 89.31 323 GLY A CA 1
ATOM 2387 C C . GLY A 1 323 ? -21.019 -12.495 -0.481 1.00 89.31 323 GLY A C 1
ATOM 2388 O O . GLY A 1 323 ? -20.229 -12.069 -1.312 1.00 89.31 323 GLY A O 1
ATOM 2389 N N . ALA A 1 324 ? -22.264 -12.017 -0.380 1.00 93.56 324 ALA A N 1
ATOM 2390 C CA . ALA A 1 324 ? -22.716 -10.811 -1.073 1.00 93.56 324 ALA A CA 1
ATOM 2391 C C . ALA A 1 324 ? -22.668 -9.604 -0.119 1.00 93.56 324 ALA A C 1
ATOM 2393 O O . ALA A 1 324 ? -23.047 -9.772 1.044 1.00 93.56 324 ALA A O 1
ATOM 2394 N N . PRO A 1 325 ? -22.252 -8.411 -0.578 1.00 95.12 325 PRO A N 1
ATOM 2395 C CA . PRO A 1 325 ? -22.164 -7.229 0.273 1.00 95.12 325 PRO A CA 1
ATOM 2396 C C . PRO A 1 325 ? -23.546 -6.791 0.769 1.00 95.12 325 PRO A C 1
ATOM 2398 O O . PRO A 1 325 ? -24.543 -6.876 0.042 1.00 95.12 325 PRO A O 1
ATOM 2401 N N . VAL A 1 326 ? -23.597 -6.302 2.006 1.00 96.88 326 VAL A N 1
ATOM 2402 C CA . VAL A 1 326 ? -24.784 -5.691 2.617 1.00 96.88 326 VAL A CA 1
ATOM 2403 C C . VAL A 1 326 ? -24.433 -4.322 3.182 1.00 96.88 326 VAL A C 1
ATOM 2405 O O . VAL A 1 326 ? -23.307 -4.074 3.597 1.00 96.88 326 VAL A O 1
ATOM 2408 N N . GLN A 1 327 ? -25.410 -3.424 3.182 1.00 97.38 327 GLN A N 1
ATOM 2409 C CA . GLN A 1 327 ? -25.225 -2.018 3.536 1.00 97.38 327 GLN A CA 1
ATOM 2410 C C . GLN A 1 327 ? -26.276 -1.572 4.561 1.00 97.38 327 GLN A C 1
ATOM 2412 O O . GLN A 1 327 ? -27.334 -2.208 4.669 1.00 97.38 327 GLN A O 1
ATOM 2417 N N . PRO A 1 328 ? -26.041 -0.475 5.300 1.00 95.94 328 PRO A N 1
ATOM 2418 C CA . PRO A 1 328 ? -27.087 0.190 6.060 1.00 95.94 328 PRO A CA 1
ATOM 2419 C C . PRO A 1 328 ? -28.226 0.627 5.133 1.00 95.94 328 PRO A C 1
ATOM 2421 O O . PRO A 1 328 ? -28.024 1.006 3.977 1.00 95.94 328 PRO A O 1
ATOM 2424 N N . ALA A 1 329 ? -29.458 0.584 5.631 1.00 94.94 329 ALA A N 1
ATOM 2425 C CA . ALA A 1 329 ? -30.603 1.084 4.889 1.00 94.94 329 ALA A CA 1
ATOM 2426 C C . ALA A 1 329 ? -30.470 2.596 4.648 1.00 94.94 329 ALA A C 1
ATOM 2428 O O . ALA A 1 329 ? -29.968 3.345 5.483 1.00 94.94 329 ALA A O 1
ATOM 2429 N N . ALA A 1 330 ? -30.984 3.064 3.510 1.00 93.69 330 ALA A N 1
ATOM 2430 C CA . ALA A 1 330 ? -30.860 4.463 3.117 1.00 93.69 330 ALA A CA 1
ATOM 2431 C C . ALA A 1 330 ? -31.352 5.439 4.206 1.00 93.69 330 ALA A C 1
ATOM 2433 O O . ALA A 1 330 ? -32.512 5.393 4.628 1.00 93.69 330 ALA A O 1
ATOM 2434 N N . GLY A 1 331 ? -30.480 6.378 4.585 1.00 90.81 331 GLY A N 1
ATOM 2435 C CA . GLY A 1 331 ? -30.749 7.405 5.593 1.00 90.81 331 GLY A CA 1
ATOM 2436 C C . GLY A 1 331 ? -30.459 6.981 7.033 1.00 90.81 331 GLY A C 1
ATOM 2437 O O . GLY A 1 331 ? -30.673 7.794 7.935 1.00 90.81 331 GLY A O 1
ATOM 2438 N N . GLU A 1 332 ? -29.991 5.754 7.256 1.00 92.81 332 GLU A N 1
ATOM 2439 C CA . GLU A 1 332 ? -29.412 5.366 8.537 1.00 92.81 332 GLU A CA 1
ATOM 2440 C C . GLU A 1 332 ? -27.959 5.827 8.656 1.00 92.81 332 GLU A C 1
ATOM 2442 O O . GLU A 1 332 ? -27.263 6.023 7.661 1.00 92.81 332 GLU A O 1
ATOM 2447 N N . LEU A 1 333 ? -27.543 6.049 9.900 1.00 94.38 333 LEU A N 1
ATOM 2448 C CA . LEU A 1 333 ? -26.185 6.408 10.273 1.00 94.38 333 LEU A CA 1
ATOM 2449 C C . LEU A 1 333 ? -25.690 5.381 11.283 1.00 94.38 333 LEU A C 1
ATOM 2451 O O . LEU A 1 333 ? -26.441 4.991 12.180 1.00 94.38 333 LEU A O 1
ATOM 2455 N N . VAL A 1 334 ? -24.445 4.962 11.116 1.00 96.19 334 VAL A N 1
ATOM 2456 C CA . VAL A 1 334 ? -23.773 3.970 11.950 1.00 96.19 334 VAL A CA 1
ATOM 2457 C C . VAL A 1 334 ? -22.511 4.611 12.501 1.00 96.19 334 VAL A C 1
ATOM 2459 O O . VAL A 1 334 ? -21.752 5.209 11.740 1.00 96.19 334 VAL A O 1
ATOM 2462 N N . ASP A 1 335 ? -22.299 4.509 13.808 1.00 97.19 335 ASP A N 1
ATOM 2463 C CA . ASP A 1 335 ? -21.099 5.055 14.433 1.00 97.19 335 ASP A CA 1
ATOM 2464 C C . ASP A 1 335 ? -19.923 4.092 14.232 1.00 97.19 335 ASP A C 1
ATOM 2466 O O . ASP A 1 335 ? -20.057 2.885 14.444 1.00 97.19 335 ASP A O 1
ATOM 2470 N N . ILE A 1 336 ? -18.778 4.636 13.828 1.00 98.38 336 ILE A N 1
ATOM 2471 C CA . ILE A 1 336 ? -17.517 3.921 13.630 1.00 98.38 336 ILE A CA 1
ATOM 2472 C C . ILE A 1 336 ? -16.396 4.557 14.454 1.00 98.38 336 ILE A C 1
ATOM 2474 O O . ILE A 1 336 ? -16.400 5.767 14.704 1.00 98.38 336 ILE A O 1
ATOM 2478 N N . LEU A 1 337 ? -15.420 3.737 14.839 1.00 98.12 337 LEU A N 1
ATOM 2479 C CA . LEU A 1 337 ? -14.130 4.160 15.371 1.00 98.12 337 LEU A CA 1
ATOM 2480 C C . LEU A 1 337 ? -13.027 3.804 14.380 1.00 98.12 337 LEU A C 1
ATOM 2482 O O . LEU A 1 337 ? -12.878 2.641 14.005 1.00 98.12 337 LEU A O 1
ATOM 2486 N N . ILE A 1 338 ? -12.253 4.816 13.995 1.00 98.75 338 ILE A N 1
ATOM 2487 C CA . ILE A 1 338 ? -11.038 4.679 13.188 1.00 98.75 338 ILE A CA 1
ATOM 2488 C C . ILE A 1 338 ? -9.840 4.925 14.115 1.00 98.75 338 ILE A C 1
ATOM 2490 O O . ILE A 1 338 ? -9.765 6.021 14.684 1.00 98.75 338 ILE A O 1
ATOM 2494 N N . PRO A 1 339 ? -8.922 3.959 14.308 1.00 97.75 339 PRO A N 1
ATOM 2495 C CA . PRO A 1 339 ? -7.727 4.183 15.109 1.00 97.75 339 PRO A CA 1
ATOM 2496 C C . PRO A 1 339 ? -6.867 5.276 14.490 1.00 97.75 339 PRO A C 1
ATOM 2498 O O . PRO A 1 339 ? -6.733 5.362 13.274 1.00 97.75 339 PRO A O 1
ATOM 2501 N N . ILE A 1 340 ? -6.303 6.132 15.334 1.00 96.56 340 ILE A N 1
ATOM 2502 C CA . ILE A 1 340 ? -5.298 7.116 14.940 1.00 96.56 340 ILE A CA 1
ATOM 2503 C C . ILE A 1 340 ? -3.935 6.544 15.329 1.00 96.56 340 ILE A C 1
ATOM 2505 O O . ILE A 1 340 ? -3.772 6.102 16.461 1.00 96.56 340 ILE A O 1
ATOM 2509 N N . TYR A 1 341 ? -2.948 6.587 14.437 1.00 93.31 341 TYR A N 1
ATOM 2510 C CA . TYR A 1 341 ? -1.617 6.004 14.682 1.00 93.31 341 TYR A CA 1
ATOM 2511 C C . TYR A 1 341 ? -0.557 7.028 15.104 1.00 93.31 341 TYR A C 1
ATOM 2513 O O . TYR A 1 341 ? 0.535 6.666 15.526 1.00 93.31 341 TYR A O 1
ATOM 2521 N N . PHE A 1 342 ? -0.886 8.319 15.055 1.00 88.88 342 PHE A N 1
ATOM 2522 C CA . PHE A 1 342 ? 0.034 9.400 15.407 1.00 88.88 342 PHE A CA 1
ATOM 2523 C C . PHE A 1 342 ? -0.397 10.106 16.688 1.00 88.88 342 PHE A C 1
ATOM 2525 O O . PHE A 1 342 ? -1.579 10.216 17.000 1.00 88.88 342 PHE A O 1
ATOM 2532 N N . THR A 1 343 ? 0.568 10.660 17.419 1.00 86.25 343 THR A N 1
ATOM 2533 C CA . THR A 1 343 ? 0.296 11.476 18.618 1.00 86.25 343 THR A CA 1
ATOM 2534 C C . THR A 1 343 ? 0.424 12.979 18.357 1.00 86.25 343 THR A C 1
ATOM 2536 O O . THR A 1 343 ? 0.068 13.798 19.210 1.00 86.25 343 THR A O 1
ATOM 2539 N N . THR A 1 344 ? 0.901 13.370 17.171 1.00 87.12 344 THR A N 1
ATOM 2540 C CA . THR A 1 344 ? 1.063 14.771 16.770 1.00 87.12 344 THR A CA 1
ATOM 2541 C C . THR A 1 344 ? 0.531 15.025 15.366 1.00 87.12 344 THR A C 1
ATOM 2543 O O . THR A 1 344 ? 0.591 14.163 14.498 1.00 87.12 344 THR A O 1
ATOM 2546 N N . ASN A 1 345 ? 0.019 16.232 15.141 1.00 88.69 345 ASN A N 1
ATOM 2547 C CA . ASN A 1 345 ? -0.277 16.748 13.813 1.00 88.69 345 ASN A CA 1
ATOM 2548 C C . ASN A 1 345 ? 1.033 17.067 13.071 1.00 88.69 345 ASN A C 1
ATOM 2550 O O . ASN A 1 345 ? 2.085 17.246 13.686 1.00 88.69 345 ASN A O 1
ATOM 2554 N N . GLN A 1 346 ? 0.956 17.264 11.752 1.00 86.88 346 GLN A N 1
ATOM 2555 C CA . GLN A 1 346 ? 2.126 17.554 10.910 1.00 86.88 346 GLN A CA 1
ATOM 2556 C C . GLN A 1 346 ? 2.961 18.763 11.383 1.00 86.88 346 GLN A C 1
ATOM 2558 O O . GLN A 1 346 ? 4.168 18.805 11.160 1.00 86.88 346 GLN A O 1
ATOM 2563 N N . ASP A 1 347 ? 2.350 19.757 12.036 1.00 85.50 347 ASP A N 1
ATOM 2564 C CA . ASP A 1 347 ? 3.048 20.931 12.581 1.00 85.50 347 ASP A CA 1
ATOM 2565 C C . ASP A 1 347 ? 3.737 20.684 13.943 1.00 85.50 347 ASP A C 1
ATOM 2567 O O . ASP A 1 347 ? 4.332 21.605 14.514 1.00 85.50 347 ASP A O 1
ATOM 2571 N N . GLY A 1 348 ? 3.670 19.450 14.453 1.00 85.12 348 GLY A N 1
ATOM 2572 C CA . GLY A 1 348 ? 4.212 19.006 15.736 1.00 85.12 348 GLY A CA 1
ATOM 2573 C C . GLY A 1 348 ? 3.322 19.318 16.943 1.00 85.12 348 GLY A C 1
ATOM 2574 O O . GLY A 1 348 ? 3.732 19.073 18.080 1.00 85.12 348 GLY A O 1
ATOM 2575 N N . SER A 1 349 ? 2.130 19.892 16.744 1.00 88.88 349 SER A N 1
ATOM 2576 C CA . SER A 1 349 ? 1.157 20.053 17.830 1.00 88.88 349 SER A CA 1
ATOM 2577 C C . SER A 1 349 ? 0.552 18.699 18.225 1.00 88.88 349 SER A C 1
ATOM 2579 O O . SER A 1 349 ? 0.359 17.856 17.355 1.00 88.88 349 SER A O 1
ATOM 2581 N N . PRO A 1 350 ? 0.240 18.453 19.509 1.00 88.00 350 PRO A N 1
ATOM 2582 C CA . PRO A 1 350 ? -0.345 17.182 19.926 1.00 88.00 350 PRO A CA 1
ATOM 2583 C C . PRO A 1 350 ? -1.760 17.006 19.366 1.00 88.00 350 PRO A C 1
ATOM 2585 O O . PRO A 1 350 ? -2.531 17.970 19.311 1.00 88.00 350 PRO A O 1
ATOM 2588 N N . ILE A 1 351 ? -2.105 15.767 19.019 1.00 90.69 351 ILE A N 1
ATOM 2589 C CA . ILE A 1 351 ? -3.498 15.349 18.834 1.00 90.69 351 ILE A CA 1
ATOM 2590 C C . ILE A 1 351 ? -4.151 15.280 20.218 1.00 90.69 351 ILE A C 1
ATOM 2592 O O . ILE A 1 351 ? -3.520 14.882 21.199 1.00 90.69 351 ILE A O 1
ATOM 2596 N N . MET A 1 352 ? -5.389 15.760 20.328 1.00 89.94 352 MET A N 1
ATOM 2597 C CA . MET A 1 352 ? -6.087 15.880 21.609 1.00 89.94 352 MET A CA 1
ATOM 2598 C C . MET A 1 352 ? -7.557 15.495 21.476 1.00 89.94 352 MET A C 1
ATOM 2600 O O . MET A 1 352 ? -8.187 15.759 20.450 1.00 89.94 352 MET A O 1
ATOM 2604 N N . GLU A 1 353 ? -8.119 14.962 22.560 1.00 95.25 353 GLU A N 1
ATOM 2605 C CA . GLU A 1 353 ? -9.553 14.704 22.700 1.00 95.25 353 GLU A CA 1
ATOM 2606 C C . GLU A 1 353 ? -10.399 15.927 22.294 1.00 95.25 353 GLU A C 1
ATOM 2608 O O . GLU A 1 353 ? -10.111 17.074 22.657 1.00 95.25 353 GLU A O 1
ATOM 2613 N N . GLY A 1 354 ? -11.468 15.685 21.536 1.00 96.81 354 GLY A N 1
ATOM 2614 C CA . GLY A 1 354 ? -12.383 16.722 21.064 1.00 96.81 354 GLY A CA 1
ATOM 2615 C C . GLY A 1 354 ? -11.933 17.452 19.794 1.00 96.81 354 GLY A C 1
ATOM 2616 O O . GLY A 1 354 ? -12.681 18.305 19.305 1.00 96.81 354 GLY A O 1
ATOM 2617 N N . GLN A 1 355 ? -10.748 17.152 19.246 1.00 97.25 355 GLN A N 1
ATOM 2618 C CA . GLN A 1 355 ? -10.332 17.657 17.935 1.00 97.25 355 GLN A CA 1
ATOM 2619 C C . GLN A 1 355 ? -11.285 17.142 16.849 1.00 97.25 355 GLN A C 1
ATOM 2621 O O . GLN A 1 355 ? -11.611 15.960 16.816 1.00 97.25 355 GLN A O 1
ATOM 2626 N N . VAL A 1 356 ? -11.732 18.037 15.965 1.00 97.62 356 VAL A N 1
ATOM 2627 C CA . VAL A 1 356 ? -12.567 17.688 14.807 1.00 97.62 356 VAL A CA 1
ATOM 2628 C C . VAL A 1 356 ? -11.657 17.419 13.615 1.00 97.62 356 VAL A C 1
ATOM 2630 O O . VAL A 1 356 ? -10.810 18.263 13.304 1.00 97.62 356 VAL A O 1
ATOM 2633 N N . ILE A 1 357 ? -11.829 16.270 12.965 1.00 97.12 357 ILE A N 1
ATOM 2634 C CA . ILE A 1 357 ? -11.034 15.845 11.807 1.00 97.12 357 ILE A CA 1
ATOM 2635 C C . ILE A 1 357 ? -11.983 15.516 10.643 1.00 97.12 357 ILE A C 1
ATOM 2637 O O . ILE A 1 357 ? -13.017 14.887 10.874 1.00 97.12 357 ILE A O 1
ATOM 2641 N N . PRO A 1 358 ? -11.689 15.963 9.408 1.00 97.69 358 PRO A N 1
ATOM 2642 C CA . PRO A 1 358 ? -12.438 15.555 8.224 1.00 97.69 358 PRO A CA 1
ATOM 2643 C C . PRO A 1 358 ? -12.483 14.030 8.045 1.00 97.69 358 PRO A C 1
ATOM 2645 O O . PRO A 1 358 ? -11.473 13.350 8.203 1.00 97.69 358 PRO A O 1
ATOM 2648 N N . LEU A 1 359 ? -13.659 13.509 7.697 1.00 98.31 359 LEU A N 1
ATOM 2649 C CA . LEU A 1 359 ? -13.875 12.094 7.399 1.00 98.31 359 LEU A CA 1
ATOM 2650 C C . LEU A 1 359 ? -13.964 11.905 5.884 1.00 98.31 359 LEU A C 1
ATOM 2652 O O . LEU A 1 359 ? -14.654 12.675 5.211 1.00 98.31 359 LEU A O 1
ATOM 2656 N N . TRP A 1 360 ? -13.304 10.874 5.363 1.00 98.31 360 TRP A N 1
ATOM 2657 C CA . TRP A 1 360 ? -13.193 10.636 3.926 1.00 98.31 360 TRP A CA 1
ATOM 2658 C C . TRP A 1 360 ? -13.615 9.220 3.554 1.00 98.31 360 TRP A C 1
ATOM 2660 O O . TRP A 1 360 ? -13.228 8.266 4.227 1.00 98.31 360 TRP A O 1
ATOM 2670 N N . ALA A 1 361 ? -14.369 9.095 2.465 1.00 98.12 361 ALA A N 1
ATOM 2671 C CA . ALA A 1 361 ? -14.713 7.828 1.831 1.00 98.12 361 ALA A CA 1
ATOM 2672 C C . ALA A 1 361 ? -13.911 7.668 0.534 1.00 98.12 361 ALA A C 1
ATOM 2674 O O . ALA A 1 361 ? -13.734 8.631 -0.218 1.00 98.12 361 ALA A O 1
ATOM 2675 N N . LEU A 1 362 ? -13.418 6.462 0.256 1.00 98.31 362 LEU A N 1
ATOM 2676 C CA . LEU A 1 362 ? -12.691 6.200 -0.984 1.00 98.31 362 LEU A CA 1
ATOM 2677 C C . LEU A 1 362 ? -13.663 6.066 -2.160 1.00 98.31 362 LEU A C 1
ATOM 2679 O O . LEU A 1 362 ? -14.573 5.235 -2.134 1.00 98.31 362 LEU A O 1
ATOM 2683 N N . ASN A 1 363 ? -13.429 6.811 -3.238 1.00 96.62 363 ASN A N 1
ATOM 2684 C CA . ASN A 1 363 ? -14.077 6.531 -4.511 1.00 96.62 363 ASN A CA 1
ATOM 2685 C C . ASN A 1 363 ? -13.312 5.410 -5.227 1.00 96.62 363 ASN A C 1
ATOM 2687 O O . ASN A 1 363 ? -12.328 5.650 -5.917 1.00 96.62 363 ASN A O 1
ATOM 2691 N N . GLU A 1 364 ? -13.772 4.169 -5.094 1.00 94.25 364 GLU A N 1
ATOM 2692 C CA . GLU A 1 364 ? -13.087 2.982 -5.639 1.00 94.25 364 GLU A CA 1
ATOM 2693 C C . GLU A 1 364 ? -13.016 2.940 -7.178 1.00 94.25 364 GLU A C 1
ATOM 2695 O O . GLU A 1 364 ? -12.288 2.124 -7.744 1.00 94.25 364 GLU A O 1
ATOM 2700 N N . THR A 1 365 ? -13.764 3.807 -7.873 1.00 92.44 365 THR A N 1
ATOM 2701 C CA . THR A 1 365 ? -13.702 3.929 -9.341 1.00 92.44 365 THR A CA 1
ATOM 2702 C C . THR A 1 365 ? -12.553 4.826 -9.793 1.00 92.44 365 THR A C 1
ATOM 2704 O O . THR A 1 365 ? -12.035 4.631 -10.888 1.00 92.44 365 THR A O 1
ATOM 2707 N N . THR A 1 366 ? -12.166 5.811 -8.980 1.00 93.81 366 THR A N 1
ATOM 2708 C CA . THR A 1 366 ? -11.095 6.773 -9.298 1.00 93.81 366 THR A CA 1
ATOM 2709 C C . THR A 1 366 ? -9.847 6.576 -8.435 1.00 93.81 366 THR A C 1
ATOM 2711 O O . THR A 1 366 ? -8.774 7.028 -8.807 1.00 93.81 366 THR A O 1
ATOM 2714 N N . GLY A 1 367 ? -9.976 5.907 -7.287 1.00 95.94 367 GLY A N 1
ATOM 2715 C CA . GLY A 1 367 ? -8.947 5.805 -6.253 1.00 95.94 367 GLY A CA 1
ATOM 2716 C C . GLY A 1 367 ? -8.675 7.114 -5.504 1.00 95.94 367 GLY A C 1
ATOM 2717 O O . GLY A 1 367 ? -7.664 7.205 -4.811 1.00 95.94 367 GLY A O 1
ATOM 2718 N N . ILE A 1 368 ? -9.554 8.114 -5.631 1.00 96.31 368 ILE A N 1
ATOM 2719 C CA . ILE A 1 368 ? -9.442 9.419 -4.961 1.00 96.31 368 ILE A CA 1
ATOM 2720 C C . ILE A 1 368 ? -10.388 9.470 -3.758 1.00 96.31 368 ILE A C 1
ATOM 2722 O O . ILE A 1 368 ? -11.514 8.973 -3.818 1.00 96.31 368 ILE A O 1
ATOM 2726 N N . TRP A 1 369 ? -9.948 10.087 -2.664 1.00 97.88 369 TRP A N 1
ATOM 2727 C CA . TRP A 1 369 ? -10.766 10.246 -1.461 1.00 97.88 369 TRP A CA 1
ATOM 2728 C C . TRP A 1 369 ? -11.757 11.405 -1.590 1.00 97.88 369 TRP A C 1
ATOM 2730 O O . TRP A 1 369 ? -11.421 12.484 -2.077 1.00 97.88 369 TRP A O 1
ATOM 2740 N N . GLU A 1 370 ? -12.979 11.222 -1.106 1.00 97.50 370 GLU A N 1
ATOM 2741 C CA . GLU A 1 370 ? -14.021 12.250 -1.081 1.00 97.50 370 GLU A CA 1
ATOM 2742 C C . GLU A 1 370 ? -14.411 12.533 0.370 1.00 97.50 370 GLU A C 1
ATOM 2744 O O . GLU A 1 370 ? -14.728 11.616 1.128 1.00 97.50 370 GLU A O 1
ATOM 2749 N N . GLN A 1 371 ? -14.375 13.802 0.785 1.00 97.50 371 GLN A N 1
ATOM 2750 C CA . GLN A 1 371 ? -14.755 14.147 2.153 1.00 97.50 371 GLN A CA 1
ATOM 2751 C C . GLN A 1 371 ? -16.268 13.949 2.339 1.00 97.50 371 GLN A C 1
ATOM 2753 O O . GLN A 1 371 ? -17.067 14.711 1.786 1.00 97.50 371 GLN A O 1
ATOM 2758 N N . ASP A 1 372 ? -16.653 12.992 3.182 1.00 96.12 372 ASP A N 1
ATOM 2759 C CA . ASP A 1 372 ? -18.044 12.689 3.538 1.00 96.12 372 ASP A CA 1
ATOM 2760 C C . ASP A 1 372 ? -18.264 12.822 5.051 1.00 96.12 372 ASP A C 1
ATOM 2762 O O . ASP A 1 372 ? -18.613 11.885 5.766 1.00 96.12 372 ASP A O 1
ATOM 2766 N N . GLY A 1 373 ? -18.028 14.035 5.554 1.00 96.19 373 GLY A N 1
ATOM 2767 C CA . GLY A 1 373 ? -18.313 14.416 6.934 1.00 96.19 373 GLY A CA 1
ATOM 2768 C C . GLY A 1 373 ? -17.082 14.809 7.742 1.00 96.19 373 GLY A C 1
ATOM 2769 O O . GLY A 1 373 ? -16.062 15.262 7.213 1.00 96.19 373 GLY A O 1
ATOM 2770 N N . GLU A 1 374 ? -17.232 14.704 9.059 1.00 97.94 374 GLU A N 1
ATOM 2771 C CA . GLU A 1 374 ? -16.217 14.998 10.068 1.00 97.94 374 GLU A CA 1
ATOM 2772 C C . GLU A 1 374 ? -16.441 14.067 11.270 1.00 97.94 374 GLU A C 1
ATOM 2774 O O . GLU A 1 374 ? -17.582 13.699 11.569 1.00 97.94 374 GLU A O 1
ATOM 2779 N N . GLY A 1 375 ? -15.366 13.720 11.971 1.00 98.19 375 GLY A N 1
ATOM 2780 C CA . GLY A 1 375 ? -15.395 12.987 13.233 1.00 98.19 375 GLY A CA 1
ATOM 2781 C C . GLY A 1 375 ? -14.726 13.762 14.366 1.00 98.19 375 GLY A C 1
ATOM 2782 O O . GLY A 1 375 ? -14.187 14.856 14.172 1.00 98.19 375 GLY A O 1
ATOM 2783 N N . ILE A 1 376 ? -14.784 13.202 15.572 1.00 98.44 376 ILE A N 1
ATOM 2784 C CA . ILE A 1 376 ? -14.200 13.783 16.785 1.00 98.44 376 ILE A CA 1
ATOM 2785 C C . ILE A 1 376 ? -13.206 12.790 17.387 1.00 98.44 376 ILE A C 1
ATOM 2787 O O . ILE A 1 376 ? -13.531 11.619 17.563 1.00 98.44 376 ILE A O 1
ATOM 2791 N N . VAL A 1 377 ? -12.013 13.267 17.738 1.00 98.38 377 VAL A N 1
ATOM 2792 C CA . VAL A 1 377 ? -10.999 12.470 18.440 1.00 98.38 377 VAL A CA 1
ATOM 2793 C C . VAL A 1 377 ? -11.467 12.132 19.855 1.00 98.38 377 VAL A C 1
ATOM 2795 O O . VAL A 1 377 ? -11.855 13.027 20.614 1.00 98.38 377 VAL A O 1
ATOM 2798 N N . ILE A 1 378 ? -11.380 10.856 20.217 1.00 94.25 378 ILE A N 1
ATOM 2799 C CA . ILE A 1 378 ? -11.663 10.316 21.548 1.00 94.25 378 ILE A CA 1
ATOM 2800 C C . ILE A 1 378 ? -10.500 9.443 22.034 1.00 94.25 378 ILE A C 1
ATOM 2802 O O . ILE A 1 378 ? -9.698 8.957 21.235 1.00 94.25 378 ILE A O 1
ATOM 2806 N N . GLU A 1 379 ? -10.427 9.230 23.345 1.00 90.81 379 GLU A N 1
ATOM 2807 C CA . GLU A 1 379 ? -9.525 8.241 23.937 1.00 90.81 379 GLU A CA 1
ATOM 2808 C C . GLU A 1 379 ? -9.943 6.820 23.520 1.00 90.81 379 GLU A C 1
ATOM 2810 O O . GLU A 1 379 ? -11.124 6.465 23.569 1.00 90.81 379 GLU A O 1
ATOM 2815 N N . SER A 1 380 ? -8.967 6.016 23.106 1.00 85.94 380 SER A N 1
ATOM 2816 C CA . SER A 1 380 ? -9.136 4.604 22.772 1.00 85.94 380 SER A CA 1
ATOM 2817 C C . SER A 1 380 ? -7.891 3.834 23.214 1.00 85.94 380 SER A C 1
ATOM 2819 O O . SER A 1 380 ? -6.914 3.784 22.469 1.00 85.94 380 SER A O 1
ATOM 2821 N N . PRO A 1 381 ? -7.904 3.212 24.407 1.00 77.62 381 PRO A N 1
ATOM 2822 C CA . PRO A 1 381 ? -6.767 2.433 24.904 1.00 77.62 381 PRO A CA 1
ATOM 2823 C C . PRO A 1 381 ? -6.390 1.235 24.022 1.00 77.62 381 PRO A C 1
ATOM 2825 O O . PRO A 1 381 ? -5.298 0.704 24.156 1.00 77.62 381 PRO A O 1
ATOM 2828 N N . ALA A 1 382 ? -7.299 0.797 23.143 1.00 78.88 382 ALA A N 1
ATOM 2829 C CA . ALA A 1 382 ? -7.056 -0.280 22.187 1.00 78.88 382 ALA A CA 1
ATOM 2830 C C . ALA A 1 382 ? -6.322 0.187 20.915 1.00 78.88 382 ALA A C 1
ATOM 2832 O O . ALA A 1 382 ? -5.832 -0.650 20.167 1.00 78.88 382 ALA A O 1
ATOM 2833 N N . SER A 1 383 ? -6.257 1.500 20.664 1.00 85.38 383 SER A N 1
ATOM 2834 C CA . SER A 1 383 ? -5.481 2.071 19.559 1.00 85.38 383 SER A CA 1
ATOM 2835 C C . SER A 1 383 ? -4.007 2.195 19.948 1.00 85.38 383 SER A C 1
ATOM 2837 O O . SER A 1 383 ? -3.737 2.660 21.059 1.00 85.38 383 SER A O 1
ATOM 2839 N N . PRO A 1 384 ? -3.048 1.903 19.046 1.00 83.62 384 PRO A N 1
ATOM 2840 C CA . PRO A 1 384 ? -1.617 2.030 19.335 1.00 83.62 384 PRO A CA 1
ATOM 2841 C C . PRO A 1 384 ? -1.189 3.413 19.850 1.00 83.62 384 PRO A C 1
ATOM 2843 O O . PRO A 1 384 ? -0.296 3.521 20.688 1.00 83.62 384 PRO A O 1
ATOM 2846 N N . SER A 1 385 ? -1.842 4.494 19.405 1.00 83.94 385 SER A N 1
ATOM 2847 C CA . SER A 1 385 ? -1.536 5.849 19.900 1.00 83.94 385 SER A CA 1
ATOM 2848 C C . SER A 1 385 ? -2.318 6.256 21.157 1.00 83.94 385 SER A C 1
ATOM 2850 O O . SER A 1 385 ? -2.082 7.339 21.702 1.00 83.94 385 SER A O 1
ATOM 2852 N N . GLY A 1 386 ? -3.286 5.440 21.587 1.00 84.00 386 GLY A N 1
ATOM 2853 C CA . GLY A 1 386 ? -4.290 5.792 22.592 1.00 84.00 386 GLY A CA 1
ATOM 2854 C C . GLY A 1 386 ? -5.449 6.651 22.063 1.00 84.00 386 GLY A C 1
ATOM 2855 O O . GLY A 1 386 ? -6.327 7.030 22.841 1.00 84.00 386 GLY A O 1
ATOM 2856 N N . TRP A 1 387 ? -5.482 6.970 20.762 1.00 91.31 387 TRP A N 1
ATOM 2857 C CA . TRP A 1 387 ? -6.503 7.825 20.142 1.00 91.31 387 TRP A CA 1
ATOM 2858 C C . TRP A 1 387 ? -7.260 7.119 19.018 1.00 91.31 387 TRP A C 1
ATOM 2860 O O . TRP A 1 387 ? -6.686 6.368 18.229 1.00 91.31 387 TRP A O 1
ATOM 2870 N N . ALA A 1 388 ? -8.548 7.427 18.891 1.00 96.38 388 ALA A N 1
ATOM 2871 C CA . ALA A 1 388 ? -9.366 7.064 17.737 1.00 96.38 388 ALA A CA 1
ATOM 2872 C C . ALA A 1 388 ? -10.274 8.234 17.338 1.00 96.38 388 ALA A C 1
ATOM 2874 O O . ALA A 1 388 ? -10.558 9.120 18.146 1.00 96.38 388 ALA A O 1
ATOM 2875 N N . MET A 1 389 ? -10.758 8.239 16.100 1.00 98.50 389 MET A N 1
ATOM 2876 C CA . MET A 1 389 ? -11.805 9.154 15.654 1.00 98.50 389 MET A CA 1
ATOM 2877 C C . MET A 1 389 ? -13.168 8.461 15.706 1.00 98.50 389 MET A C 1
ATOM 2879 O O . MET A 1 389 ? -13.364 7.441 15.049 1.00 98.50 389 MET A O 1
ATOM 2883 N N . LEU A 1 390 ? -14.116 9.060 16.430 1.00 98.62 390 LEU A N 1
ATOM 2884 C CA . LEU A 1 390 ? -15.535 8.711 16.386 1.00 98.62 390 LEU A CA 1
ATOM 2885 C C . LEU A 1 390 ? -16.237 9.499 15.281 1.00 98.62 390 LEU A C 1
ATOM 2887 O O . LEU A 1 390 ? -16.232 10.734 15.299 1.00 98.62 390 LEU A O 1
ATOM 2891 N N . ALA A 1 391 ? -16.872 8.790 14.354 1.00 98.38 391 ALA A N 1
ATOM 2892 C CA . ALA A 1 391 ? -17.637 9.384 13.263 1.00 98.38 391 ALA A CA 1
ATOM 2893 C C . ALA A 1 391 ? -18.896 8.568 12.943 1.00 98.38 391 ALA A C 1
ATOM 2895 O O . ALA A 1 391 ? -18.992 7.408 13.329 1.00 98.38 391 ALA A O 1
ATOM 2896 N N . SER A 1 392 ? -19.850 9.165 12.224 1.00 97.31 392 SER A N 1
ATOM 2897 C CA . SER A 1 392 ? -21.072 8.483 11.779 1.00 97.31 392 SER A CA 1
ATOM 2898 C C . SER A 1 392 ? -21.102 8.375 10.255 1.00 97.31 392 SER A C 1
ATOM 2900 O O . SER A 1 392 ? -21.016 9.393 9.568 1.00 97.31 392 SER A O 1
ATOM 2902 N N . VAL A 1 393 ? -21.294 7.165 9.733 1.00 97.50 393 VAL A N 1
ATOM 2903 C CA . VAL A 1 393 ? -21.274 6.854 8.293 1.00 97.50 393 VAL A CA 1
ATOM 2904 C C . VAL A 1 393 ? -22.609 6.299 7.814 1.00 97.50 393 VAL A C 1
ATOM 2906 O O . VAL A 1 393 ? -23.382 5.747 8.595 1.00 97.50 393 VAL A O 1
ATOM 2909 N N . ASN A 1 394 ? -22.900 6.451 6.522 1.00 95.12 394 ASN A N 1
ATOM 2910 C CA . ASN A 1 394 ? -24.151 5.982 5.909 1.00 95.12 394 ASN A CA 1
ATOM 2911 C C . ASN A 1 394 ? -23.964 4.790 4.945 1.00 95.12 394 ASN A C 1
ATOM 2913 O O . ASN A 1 394 ? -24.951 4.245 4.450 1.00 95.12 394 ASN A O 1
ATOM 2917 N N . HIS A 1 395 ? -22.717 4.374 4.713 1.00 95.56 395 HIS A N 1
ATOM 2918 C CA . HIS A 1 395 ? -22.341 3.187 3.951 1.00 95.56 395 HIS A CA 1
ATOM 2919 C C . HIS A 1 395 ? -21.039 2.588 4.499 1.00 95.56 395 HIS A C 1
ATOM 2921 O O . HIS A 1 395 ? -20.265 3.255 5.186 1.00 95.56 395 HIS A O 1
ATOM 2927 N N . PHE A 1 396 ? -20.800 1.325 4.173 1.00 96.19 396 PHE A N 1
ATOM 2928 C CA . PHE A 1 396 ? -19.586 0.588 4.492 1.00 96.19 396 PHE A CA 1
ATOM 2929 C C . PHE A 1 396 ? -18.710 0.452 3.248 1.00 96.19 396 PHE A C 1
ATOM 2931 O O . PHE A 1 396 ? -19.204 0.112 2.170 1.00 96.19 396 PHE A O 1
ATOM 2938 N N . SER A 1 397 ? -17.440 0.795 3.422 1.00 95.69 397 SER A N 1
ATOM 2939 C CA . SER A 1 397 ? -16.363 0.837 2.431 1.00 95.69 397 SER A CA 1
ATOM 2940 C C . SER A 1 397 ? -15.059 1.134 3.187 1.00 95.69 397 SER A C 1
ATOM 2942 O O . SER A 1 397 ? -15.008 1.039 4.420 1.00 95.69 397 SER A O 1
ATOM 2944 N N . TRP A 1 398 ? -14.035 1.587 2.471 1.00 98.44 398 TRP A N 1
ATOM 2945 C CA . TRP A 1 398 ? -12.892 2.275 3.057 1.00 98.44 398 TRP A CA 1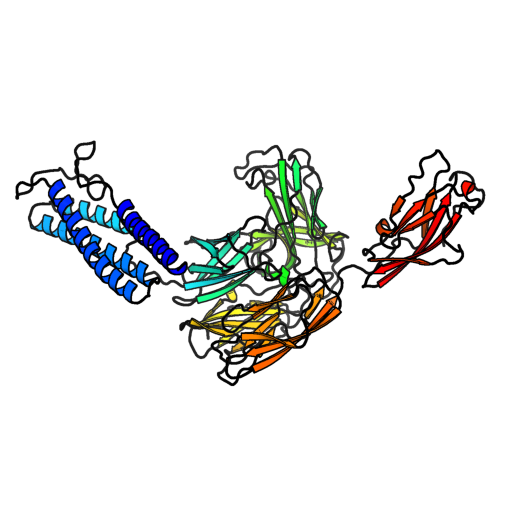
ATOM 2946 C C . TRP A 1 398 ? -13.259 3.660 3.597 1.00 98.44 398 TRP A C 1
ATOM 2948 O O . TRP A 1 398 ? -13.865 4.470 2.886 1.00 98.44 398 TRP A O 1
ATOM 2958 N N . TRP A 1 399 ? -12.853 3.922 4.839 1.00 98.62 399 TRP A N 1
ATOM 2959 C CA . TRP A 1 399 ? -13.022 5.197 5.533 1.00 98.62 399 TRP A CA 1
ATOM 2960 C C . TRP A 1 399 ? -11.709 5.662 6.150 1.00 98.62 399 TRP A C 1
ATOM 2962 O O . TRP A 1 399 ? -10.978 4.865 6.740 1.00 98.62 399 TRP A O 1
ATOM 2972 N N . ASN A 1 400 ? -11.427 6.958 6.042 1.00 97.69 400 ASN A N 1
ATOM 2973 C CA . ASN A 1 400 ? -10.147 7.531 6.433 1.00 97.69 400 ASN A CA 1
ATOM 2974 C C . ASN A 1 400 ? -10.298 8.812 7.267 1.00 97.69 400 ASN A C 1
ATOM 2976 O O . ASN A 1 400 ? -11.217 9.617 7.073 1.00 97.69 400 ASN A O 1
ATOM 2980 N N . CYS A 1 401 ? -9.380 8.971 8.215 1.00 94.94 401 CYS A N 1
ATOM 2981 C CA . CYS A 1 401 ? -9.204 10.107 9.109 1.00 94.94 401 CYS A CA 1
ATOM 2982 C C . CYS A 1 401 ? -8.051 10.977 8.584 1.00 94.94 401 CYS A C 1
ATOM 2984 O O . CYS A 1 401 ? -6.937 10.944 9.116 1.00 94.94 401 CYS A O 1
ATOM 2986 N N . ASP A 1 402 ? -8.293 11.734 7.510 1.00 92.00 402 ASP A N 1
ATOM 2987 C CA . ASP A 1 402 ? -7.250 12.555 6.893 1.00 92.00 402 ASP A CA 1
ATOM 2988 C C . ASP A 1 402 ? -7.352 14.036 7.232 1.00 92.00 402 ASP A C 1
ATOM 2990 O O . ASP A 1 402 ? -8.432 14.632 7.328 1.00 92.00 402 ASP A O 1
ATOM 2994 N N . VAL A 1 403 ? -6.185 14.674 7.262 1.00 92.38 403 VAL A N 1
ATOM 2995 C CA . VAL A 1 403 ? -6.056 16.131 7.279 1.00 92.38 403 VAL A CA 1
ATOM 2996 C C . VAL A 1 403 ? -5.391 16.625 5.999 1.00 92.38 403 VAL A C 1
ATOM 2998 O O . VAL A 1 403 ? -4.597 15.929 5.366 1.00 92.38 403 VAL A O 1
ATOM 3001 N N . SER A 1 404 ? -5.694 17.864 5.609 1.00 91.62 404 SER A N 1
ATOM 3002 C CA . SER A 1 404 ? -5.011 18.496 4.480 1.00 91.62 404 SER A CA 1
ATOM 3003 C C . SER A 1 404 ? -3.513 18.600 4.754 1.00 91.62 404 SER A C 1
ATOM 3005 O O . SER A 1 404 ? -3.097 19.112 5.798 1.00 91.62 404 SER A O 1
ATOM 3007 N N . MET A 1 405 ? -2.700 18.181 3.788 1.00 92.38 405 MET A N 1
ATOM 3008 C CA . MET A 1 405 ? -1.254 18.248 3.927 1.00 92.38 405 MET A CA 1
ATOM 3009 C C . MET A 1 405 ? -0.769 19.700 3.835 1.00 92.38 405 MET A C 1
ATOM 3011 O O . MET A 1 405 ? -1.046 20.415 2.867 1.00 92.38 405 MET A O 1
ATOM 3015 N N . SER A 1 406 ? 0.061 20.127 4.788 1.00 92.69 406 SER A N 1
ATOM 3016 C CA . SER A 1 406 ? 0.968 21.257 4.578 1.00 92.69 406 SER A CA 1
ATOM 3017 C C . SER A 1 406 ? 2.042 20.812 3.586 1.00 92.69 406 SER A C 1
ATOM 3019 O O . SER A 1 406 ? 3.099 20.298 3.961 1.00 92.69 406 SER A O 1
ATOM 3021 N N . ALA A 1 407 ? 1.743 20.960 2.299 1.00 93.38 407 ALA A N 1
ATOM 3022 C CA . ALA A 1 407 ? 2.565 20.423 1.228 1.00 93.38 407 ALA A CA 1
ATOM 3023 C C . ALA A 1 407 ? 3.620 21.422 0.731 1.00 93.38 407 ALA A C 1
ATOM 3025 O O . ALA A 1 407 ? 3.397 22.636 0.660 1.00 93.38 407 ALA A O 1
ATOM 3026 N N . ALA A 1 408 ? 4.765 20.894 0.319 1.00 95.88 408 ALA A N 1
ATOM 3027 C CA . ALA A 1 408 ? 5.583 21.478 -0.734 1.00 95.88 408 ALA A CA 1
ATOM 3028 C C . ALA A 1 408 ? 5.368 20.684 -2.037 1.00 95.88 408 ALA A C 1
ATOM 3030 O O . ALA A 1 408 ? 4.563 19.756 -2.083 1.00 95.88 408 ALA A O 1
ATOM 3031 N N . GLN A 1 409 ? 6.059 21.059 -3.110 1.00 96.25 409 GLN A N 1
ATOM 3032 C CA . GLN A 1 409 ? 5.995 20.370 -4.397 1.00 96.25 409 GLN A CA 1
ATOM 3033 C C . GLN A 1 409 ? 7.388 19.977 -4.889 1.00 96.25 409 GLN A C 1
ATOM 3035 O O . GLN A 1 409 ? 8.326 20.771 -4.793 1.00 96.25 409 GLN A O 1
ATOM 3040 N N . ALA A 1 410 ? 7.509 18.799 -5.493 1.00 97.56 410 ALA A N 1
ATOM 3041 C CA . ALA A 1 410 ? 8.699 18.346 -6.202 1.00 97.56 410 ALA A CA 1
ATOM 3042 C C . ALA A 1 410 ? 8.388 18.125 -7.688 1.00 97.56 410 ALA A C 1
ATOM 3044 O O . ALA A 1 410 ? 7.403 17.485 -8.039 1.00 97.56 410 ALA A O 1
ATOM 3045 N N . ILE A 1 411 ? 9.242 18.645 -8.568 1.00 97.94 411 ILE A N 1
ATOM 3046 C CA . ILE A 1 411 ? 9.253 18.291 -9.993 1.00 97.94 411 ILE A CA 1
ATOM 3047 C C . ILE A 1 411 ? 10.436 17.353 -10.206 1.00 97.94 411 ILE A C 1
ATOM 3049 O O . ILE A 1 411 ? 11.587 17.772 -10.045 1.00 97.94 411 ILE A O 1
ATOM 3053 N N . VAL A 1 412 ? 10.156 16.100 -10.551 1.00 98.50 412 VAL A N 1
ATOM 3054 C CA . VAL A 1 412 ? 11.167 15.046 -10.680 1.00 98.50 412 VAL A CA 1
ATOM 3055 C C . VAL A 1 412 ? 11.471 14.807 -12.154 1.00 98.50 412 VAL A C 1
ATOM 3057 O O . VAL A 1 412 ? 10.561 14.703 -12.970 1.00 98.50 412 VAL A O 1
ATOM 3060 N N . THR A 1 413 ? 12.749 14.712 -12.518 1.00 98.44 413 THR A N 1
ATOM 3061 C CA . THR A 1 413 ? 13.175 14.262 -13.852 1.00 98.44 413 THR A CA 1
ATOM 3062 C C . THR A 1 413 ? 14.127 13.085 -13.713 1.00 98.44 413 THR A C 1
ATOM 3064 O O . THR A 1 413 ? 15.140 13.179 -13.020 1.00 98.44 413 THR A O 1
ATOM 3067 N N . VAL A 1 414 ? 13.826 11.983 -14.400 1.00 98.31 414 VAL A N 1
ATOM 3068 C CA . VAL A 1 414 ? 14.697 10.803 -14.451 1.00 98.31 414 VAL A CA 1
ATOM 3069 C C . VAL A 1 414 ? 15.490 10.821 -15.751 1.00 98.31 414 VAL A C 1
ATOM 3071 O O . VAL A 1 414 ? 14.916 10.790 -16.837 1.00 98.31 414 VAL A O 1
ATOM 3074 N N . PHE A 1 415 ? 16.814 10.865 -15.658 1.00 97.19 415 PHE A N 1
ATOM 3075 C CA . PHE A 1 415 ? 17.731 10.857 -16.792 1.00 97.19 415 PHE A CA 1
ATOM 3076 C C . PHE A 1 415 ? 18.326 9.467 -17.007 1.00 97.19 415 PHE A C 1
ATOM 3078 O O . PHE A 1 415 ? 18.786 8.827 -16.064 1.00 97.19 415 PHE A O 1
ATOM 3085 N N . GLY A 1 416 ? 18.374 9.044 -18.268 1.00 93.38 416 GLY A N 1
ATOM 3086 C CA . GLY A 1 416 ? 18.993 7.801 -18.713 1.00 93.38 416 GLY A CA 1
ATOM 3087 C C . GLY A 1 416 ? 19.766 7.994 -20.014 1.00 93.38 416 GLY A C 1
ATOM 3088 O O . GLY A 1 416 ? 19.573 8.984 -20.725 1.00 93.38 416 GLY A O 1
ATOM 3089 N N . ASP A 1 417 ? 20.651 7.052 -20.332 1.00 88.12 417 ASP A N 1
ATOM 3090 C CA . ASP A 1 417 ? 21.412 7.031 -21.589 1.00 88.12 417 ASP A CA 1
ATOM 3091 C C . ASP A 1 417 ? 20.575 6.550 -22.792 1.00 88.12 417 ASP A C 1
ATOM 3093 O O . ASP A 1 417 ? 20.966 6.744 -23.949 1.00 88.12 417 ASP A O 1
ATOM 3097 N N . GLN A 1 418 ? 19.413 5.956 -22.518 1.00 90.50 418 GLN A N 1
ATOM 3098 C CA . GLN A 1 418 ? 18.477 5.386 -23.482 1.00 90.50 418 GLN A CA 1
ATOM 3099 C C . GLN A 1 418 ? 17.027 5.783 -23.162 1.00 90.50 418 GLN A C 1
ATOM 3101 O O . GLN A 1 418 ? 16.723 6.127 -22.017 1.00 90.50 418 GLN A O 1
ATOM 3106 N N . PRO A 1 419 ? 16.122 5.752 -24.160 1.00 93.06 419 PRO A N 1
ATOM 3107 C CA . PRO A 1 419 ? 14.695 5.919 -23.914 1.00 93.06 419 PRO A CA 1
ATOM 3108 C C . PRO A 1 419 ? 14.131 4.754 -23.089 1.00 93.06 419 PRO A C 1
ATOM 3110 O O . PRO A 1 419 ? 14.619 3.622 -23.147 1.00 93.06 419 PRO A O 1
ATOM 3113 N N . GLY A 1 420 ? 13.104 5.060 -22.308 1.00 94.19 420 GLY A N 1
ATOM 3114 C CA . GLY A 1 420 ? 12.436 4.117 -21.429 1.00 94.19 420 GLY A CA 1
ATOM 3115 C C . GLY A 1 420 ? 11.398 4.807 -20.560 1.00 94.19 420 GLY A C 1
ATOM 3116 O O . GLY A 1 420 ? 11.166 6.016 -20.676 1.00 94.19 420 GLY A O 1
ATOM 3117 N N . SER A 1 421 ? 10.820 4.032 -19.653 1.00 96.38 421 SER A N 1
ATOM 3118 C CA . SER A 1 421 ? 9.918 4.516 -18.610 1.00 96.38 421 SER A CA 1
ATOM 3119 C C . SER A 1 421 ? 10.530 4.290 -17.232 1.00 96.38 421 SER A C 1
ATOM 3121 O O . SER A 1 421 ? 11.369 3.407 -17.050 1.00 96.38 421 SER A O 1
ATOM 3123 N N . ALA A 1 422 ? 10.129 5.092 -16.258 1.00 96.75 422 ALA A N 1
ATOM 3124 C CA . ALA A 1 422 ? 10.592 5.007 -14.885 1.00 96.75 422 ALA A CA 1
ATOM 3125 C C . ALA A 1 422 ? 9.413 5.087 -13.917 1.00 96.75 422 ALA A C 1
ATOM 3127 O O . ALA A 1 422 ? 8.450 5.798 -14.182 1.00 96.75 422 ALA A O 1
ATOM 3128 N N . VAL A 1 423 ? 9.517 4.386 -12.792 1.00 96.94 423 VAL A N 1
ATOM 3129 C CA . VAL A 1 423 ? 8.615 4.530 -11.646 1.00 96.94 423 VAL A CA 1
ATOM 3130 C C . VAL A 1 423 ? 9.401 5.200 -10.530 1.00 96.94 423 VAL A C 1
ATOM 3132 O O . VAL A 1 423 ? 10.380 4.635 -10.035 1.00 96.94 423 VAL A O 1
ATOM 3135 N N . VAL A 1 424 ? 9.002 6.416 -10.168 1.00 97.00 424 VAL A N 1
ATOM 3136 C CA . VAL A 1 424 ? 9.584 7.164 -9.052 1.00 97.00 424 VAL A CA 1
ATOM 3137 C C . VAL A 1 424 ? 9.066 6.600 -7.732 1.00 97.00 424 VAL A C 1
ATOM 3139 O O . VAL A 1 424 ? 7.891 6.287 -7.578 1.00 97.00 424 VAL A O 1
ATOM 3142 N N . ARG A 1 425 ? 9.958 6.488 -6.756 1.00 93.56 425 ARG A N 1
ATOM 3143 C CA . ARG A 1 425 ? 9.654 6.149 -5.368 1.00 93.56 425 ARG A CA 1
ATOM 3144 C C . ARG A 1 425 ? 10.091 7.302 -4.489 1.00 93.56 425 ARG A C 1
ATOM 3146 O O . ARG A 1 425 ? 11.120 7.923 -4.764 1.00 93.56 425 ARG A O 1
ATOM 3153 N N . ALA A 1 426 ? 9.341 7.552 -3.426 1.00 93.44 426 ALA A N 1
ATOM 3154 C CA . ALA A 1 426 ? 9.733 8.511 -2.414 1.00 93.44 426 ALA A CA 1
ATOM 3155 C C . ALA A 1 426 ? 9.457 7.972 -1.013 1.00 93.44 426 ALA A C 1
ATOM 3157 O O . ALA A 1 426 ? 8.450 7.303 -0.795 1.00 93.44 426 ALA A O 1
ATOM 3158 N N . THR A 1 427 ? 10.353 8.287 -0.086 1.00 91.31 427 THR A N 1
ATOM 3159 C CA . THR A 1 427 ? 10.190 8.071 1.355 1.00 91.31 427 THR A CA 1
ATOM 3160 C C . THR A 1 427 ? 10.427 9.387 2.083 1.00 91.31 427 THR A C 1
ATOM 3162 O O . THR A 1 427 ? 11.036 10.308 1.533 1.00 91.31 427 THR A O 1
ATOM 3165 N N . THR A 1 428 ? 9.928 9.499 3.309 1.00 91.12 428 THR A N 1
ATOM 3166 C CA . THR A 1 428 ? 10.099 10.683 4.154 1.00 91.12 428 THR A CA 1
ATOM 3167 C C . THR A 1 428 ? 10.478 10.256 5.568 1.00 91.12 428 THR A C 1
ATOM 3169 O O . THR A 1 428 ? 10.055 9.190 6.005 1.00 91.12 428 THR A O 1
ATOM 3172 N N . ASP A 1 429 ? 11.270 11.067 6.272 1.00 88.31 429 ASP A N 1
ATOM 3173 C CA . ASP A 1 429 ? 11.527 10.891 7.715 1.00 88.31 429 ASP A CA 1
ATOM 3174 C C . ASP A 1 429 ? 10.477 11.593 8.598 1.00 88.31 429 ASP A C 1
ATOM 3176 O O . ASP A 1 429 ? 10.573 11.597 9.826 1.00 88.31 429 ASP A O 1
ATOM 3180 N N . ALA A 1 430 ? 9.484 12.216 7.963 1.00 87.88 430 ALA A N 1
ATOM 3181 C CA . ALA A 1 430 ? 8.351 12.822 8.630 1.00 87.88 430 ALA A CA 1
ATOM 3182 C C . ALA A 1 430 ? 7.439 11.751 9.234 1.00 87.88 430 ALA A C 1
ATOM 3184 O O . ALA A 1 430 ? 7.081 10.789 8.563 1.00 87.88 430 ALA A O 1
ATOM 3185 N N . ASP A 1 431 ? 7.012 11.978 10.472 1.00 86.31 431 ASP A N 1
ATOM 3186 C CA . ASP A 1 431 ? 6.100 11.101 11.208 1.00 86.31 431 ASP A CA 1
ATOM 3187 C C . ASP A 1 431 ? 4.642 11.315 10.754 1.00 86.31 431 ASP A C 1
ATOM 3189 O O . ASP A 1 431 ? 3.861 11.995 11.420 1.00 86.31 431 ASP A O 1
ATOM 3193 N N . ILE A 1 432 ? 4.325 10.855 9.538 1.00 88.94 432 ILE A N 1
ATOM 3194 C CA . ILE A 1 432 ? 3.016 10.997 8.876 1.00 88.94 432 ILE A CA 1
ATOM 3195 C C . ILE A 1 432 ? 2.738 9.821 7.926 1.00 88.94 432 ILE A C 1
ATOM 3197 O O . ILE A 1 432 ? 3.646 9.306 7.274 1.00 88.94 432 ILE A O 1
ATOM 3201 N N . GLY A 1 433 ? 1.460 9.475 7.750 1.00 90.94 433 GLY A N 1
ATOM 3202 C CA . GLY A 1 433 ? 1.016 8.546 6.713 1.00 90.94 433 GLY A CA 1
ATOM 3203 C C . GLY A 1 433 ? 0.981 9.242 5.355 1.00 90.94 433 GLY A C 1
ATOM 3204 O O . GLY A 1 433 ? 0.050 10.002 5.076 1.00 90.94 433 GLY A O 1
ATOM 3205 N N . TRP A 1 434 ? 2.007 9.032 4.524 1.00 93.81 434 TRP A N 1
ATOM 3206 C CA . TRP A 1 434 ? 2.113 9.656 3.200 1.00 93.81 434 TRP A CA 1
ATOM 3207 C C . TRP A 1 434 ? 2.906 8.815 2.191 1.00 93.81 434 TRP A C 1
ATOM 3209 O O . TRP A 1 434 ? 3.951 8.246 2.509 1.00 93.81 434 TRP A O 1
ATOM 3219 N N . ARG A 1 435 ? 2.456 8.826 0.929 1.00 92.69 435 ARG A N 1
ATOM 3220 C CA . ARG A 1 435 ? 3.197 8.352 -0.252 1.00 92.69 435 ARG A CA 1
ATOM 3221 C C . ARG A 1 435 ? 3.003 9.327 -1.424 1.00 92.69 435 ARG A C 1
ATOM 3223 O O . ARG A 1 435 ? 2.000 10.042 -1.453 1.00 92.69 435 ARG A O 1
ATOM 3230 N N . PRO A 1 436 ? 3.938 9.390 -2.392 1.00 91.19 436 PRO A N 1
ATOM 3231 C CA . PRO A 1 436 ? 3.740 10.204 -3.587 1.00 91.19 436 PRO A CA 1
ATOM 3232 C C . PRO A 1 436 ? 2.585 9.659 -4.433 1.00 91.19 436 PRO A C 1
ATOM 3234 O O . PRO A 1 436 ? 2.367 8.449 -4.459 1.00 91.19 436 PRO A O 1
ATOM 3237 N N . ASN A 1 437 ? 1.913 10.553 -5.165 1.00 89.75 437 ASN A N 1
ATOM 3238 C CA . ASN A 1 437 ? 0.854 10.184 -6.104 1.00 89.75 437 ASN A CA 1
ATOM 3239 C C . ASN A 1 437 ? 1.379 9.165 -7.129 1.00 89.75 437 ASN A C 1
ATOM 3241 O O . ASN A 1 437 ? 2.364 9.436 -7.826 1.00 89.75 437 ASN A O 1
ATOM 3245 N N . THR A 1 438 ? 0.753 7.994 -7.197 1.00 87.50 438 THR A N 1
ATOM 3246 C CA . THR A 1 438 ? 1.270 6.865 -7.978 1.00 87.50 438 THR A CA 1
ATOM 3247 C C . THR A 1 438 ? 1.148 7.086 -9.484 1.00 87.50 438 THR A C 1
ATOM 3249 O O . THR A 1 438 ? 2.082 6.741 -10.216 1.00 87.50 438 THR A O 1
ATOM 3252 N N . VAL A 1 439 ? 0.091 7.755 -9.953 1.00 90.25 439 VAL A N 1
ATOM 3253 C CA . VAL A 1 439 ? -0.086 8.138 -11.368 1.00 90.25 439 VAL A CA 1
ATOM 3254 C C . VAL A 1 439 ? 1.068 9.027 -11.845 1.00 90.25 439 VAL A C 1
ATOM 3256 O O . VAL A 1 439 ? 1.727 8.725 -12.843 1.00 90.25 439 VAL A O 1
ATOM 3259 N N . GLU A 1 440 ? 1.388 10.073 -11.084 1.00 92.06 440 GLU A N 1
ATOM 3260 C CA . GLU A 1 440 ? 2.414 11.069 -11.426 1.00 92.06 440 GLU A CA 1
ATOM 3261 C C . GLU A 1 440 ? 3.857 10.573 -11.204 1.00 92.06 440 GLU A C 1
ATOM 3263 O O . GLU A 1 440 ? 4.825 11.251 -11.568 1.00 92.06 440 GLU A O 1
ATOM 3268 N N . THR A 1 441 ? 4.035 9.380 -10.623 1.00 93.94 441 THR A N 1
ATOM 3269 C CA . THR A 1 441 ? 5.359 8.749 -10.469 1.00 93.94 441 THR A CA 1
ATOM 3270 C C . THR A 1 441 ? 5.815 7.964 -11.696 1.00 93.94 441 THR A C 1
ATOM 3272 O O . THR A 1 441 ? 7.000 7.627 -11.792 1.00 93.94 441 THR A O 1
ATOM 3275 N N . VAL A 1 442 ? 4.919 7.681 -12.645 1.00 96.31 442 VAL A N 1
ATOM 3276 C CA . VAL A 1 442 ? 5.265 7.004 -13.898 1.00 96.31 442 VAL A CA 1
ATOM 3277 C C . VAL A 1 442 ? 5.741 8.036 -14.913 1.00 96.31 442 VAL A C 1
ATOM 3279 O O . VAL A 1 442 ? 4.965 8.819 -15.454 1.00 96.31 442 VAL A O 1
ATOM 3282 N N . LEU A 1 443 ? 7.041 8.029 -15.200 1.00 96.50 443 LEU A N 1
ATOM 3283 C CA . LEU A 1 443 ? 7.688 9.037 -16.035 1.00 96.50 443 LEU A CA 1
ATOM 3284 C C . LEU A 1 443 ? 8.292 8.435 -17.298 1.00 96.50 443 LEU A C 1
ATOM 3286 O O . LEU A 1 443 ? 8.879 7.356 -17.284 1.00 96.50 443 LEU A O 1
ATOM 3290 N N . THR A 1 444 ? 8.253 9.197 -18.390 1.00 96.56 444 THR A N 1
ATOM 3291 C CA . THR A 1 444 ? 9.127 8.942 -19.542 1.00 96.56 444 THR A CA 1
ATOM 3292 C C . THR A 1 444 ? 10.527 9.476 -19.241 1.00 96.56 444 THR A C 1
ATOM 3294 O O . THR A 1 444 ? 10.681 10.623 -18.814 1.00 96.56 444 THR A O 1
ATOM 3297 N N . VAL A 1 445 ? 11.568 8.682 -19.502 1.00 96.44 445 VAL A N 1
ATOM 3298 C CA . VAL A 1 445 ? 12.964 9.094 -19.275 1.00 96.44 445 VAL A CA 1
ATOM 3299 C C . VAL A 1 445 ? 13.277 10.400 -20.023 1.00 96.44 445 VAL A C 1
ATOM 3301 O O . VAL A 1 445 ? 13.087 10.518 -21.235 1.00 96.44 445 VAL A O 1
ATOM 3304 N N . GLY A 1 446 ? 13.789 11.389 -19.287 1.00 96.75 446 GLY A N 1
ATOM 3305 C CA . GLY A 1 446 ? 14.129 12.729 -19.767 1.00 96.75 446 GLY A CA 1
ATOM 3306 C C . GLY A 1 446 ? 12.974 13.737 -19.768 1.00 96.75 446 GLY A C 1
ATOM 3307 O O . GLY A 1 446 ? 13.194 14.887 -20.160 1.00 96.75 446 GLY A O 1
ATOM 3308 N N . VAL A 1 447 ? 11.771 13.341 -19.340 1.00 96.81 447 VAL A N 1
ATOM 3309 C CA . VAL A 1 447 ? 10.595 14.216 -19.214 1.00 96.81 447 VAL A CA 1
ATOM 3310 C C . VAL A 1 447 ? 10.350 14.528 -17.728 1.00 96.81 447 VAL A C 1
ATOM 3312 O O . VAL A 1 447 ? 10.368 13.603 -16.917 1.00 96.81 447 VAL A O 1
ATOM 3315 N N . PRO A 1 448 ? 10.159 15.806 -17.342 1.00 96.88 448 PRO A N 1
ATOM 3316 C CA . PRO A 1 448 ? 9.817 16.160 -15.967 1.00 96.88 448 PRO A CA 1
ATOM 3317 C C . PRO A 1 448 ? 8.384 15.737 -15.618 1.00 96.88 448 PRO A C 1
ATOM 3319 O O . PRO A 1 448 ? 7.492 15.849 -16.461 1.00 96.88 448 PRO A O 1
ATOM 3322 N N . SER A 1 449 ? 8.168 15.324 -14.370 1.00 96.44 449 SER A N 1
ATOM 3323 C CA . SER A 1 449 ? 6.847 15.034 -13.803 1.00 96.44 449 SER A CA 1
ATOM 3324 C C . SER A 1 449 ? 5.964 16.284 -13.714 1.00 96.44 449 SER A C 1
ATOM 3326 O O . SER A 1 449 ? 6.462 17.422 -13.711 1.00 96.44 449 SER A O 1
ATOM 3328 N N . SER A 1 450 ? 4.655 16.090 -13.536 1.00 93.50 450 SER A N 1
ATOM 3329 C CA . SER A 1 450 ? 3.833 17.120 -12.893 1.00 93.50 450 SER A CA 1
ATOM 3330 C C . SER A 1 450 ? 4.303 17.333 -11.442 1.00 93.50 450 SER A C 1
ATOM 3332 O O . SER A 1 450 ? 5.055 16.512 -10.903 1.00 93.50 450 SER A O 1
ATOM 3334 N N . PRO A 1 451 ? 3.931 18.447 -10.786 1.00 93.38 451 PRO A N 1
ATOM 3335 C CA . PRO A 1 451 ? 4.313 18.676 -9.398 1.00 93.38 451 PRO A CA 1
ATOM 3336 C C . PRO A 1 451 ? 3.766 17.581 -8.469 1.00 93.38 451 PRO A C 1
ATOM 3338 O O . PRO A 1 451 ? 2.561 17.491 -8.264 1.00 93.38 451 PRO A O 1
ATOM 3341 N N . LEU A 1 452 ? 4.660 16.800 -7.865 1.00 95.19 452 LEU A N 1
ATOM 3342 C CA . LEU A 1 452 ? 4.331 15.849 -6.806 1.00 95.19 452 LEU A CA 1
ATOM 3343 C C . LEU A 1 452 ? 4.219 16.601 -5.485 1.00 95.19 452 LEU A C 1
ATOM 3345 O O . LEU A 1 452 ? 5.155 17.310 -5.103 1.00 95.19 452 LEU A O 1
ATOM 3349 N N . PHE A 1 453 ? 3.109 16.452 -4.771 1.00 95.12 453 PHE A N 1
ATOM 3350 C CA . PHE A 1 453 ? 2.997 16.989 -3.419 1.00 95.12 453 PHE A CA 1
ATOM 3351 C C . PHE A 1 453 ? 3.864 16.186 -2.459 1.00 95.12 453 PHE A C 1
ATOM 3353 O O . PHE A 1 453 ? 3.800 14.964 -2.462 1.00 95.12 453 PHE A O 1
ATOM 3360 N N . ILE A 1 454 ? 4.665 16.875 -1.649 1.00 95.62 454 ILE A N 1
ATOM 3361 C CA . ILE A 1 454 ? 5.567 16.265 -0.667 1.00 95.62 454 ILE A CA 1
ATOM 3362 C C . ILE A 1 454 ? 5.360 16.911 0.703 1.00 95.62 454 ILE A C 1
ATOM 3364 O O . ILE A 1 454 ? 4.960 18.084 0.767 1.00 95.62 454 ILE A O 1
ATOM 3368 N N . PRO A 1 455 ? 5.662 16.204 1.800 1.00 93.81 455 PRO A N 1
ATOM 3369 C CA . PRO A 1 455 ? 5.637 16.785 3.132 1.00 93.81 455 PRO A CA 1
ATOM 3370 C C . PRO A 1 455 ? 6.557 18.005 3.217 1.00 93.81 455 PRO A C 1
ATOM 3372 O O . PRO A 1 455 ? 7.656 18.022 2.664 1.00 93.81 455 PRO A O 1
ATOM 3375 N N . SER A 1 456 ? 6.101 19.057 3.898 1.00 93.25 456 SER A N 1
ATOM 3376 C CA . SER A 1 456 ? 6.941 20.237 4.170 1.00 93.25 456 SER A CA 1
ATOM 3377 C C . SER A 1 456 ? 7.684 20.169 5.507 1.00 93.25 456 SER A C 1
ATOM 3379 O O . SER A 1 456 ? 8.476 21.058 5.835 1.00 93.25 456 SER A O 1
ATOM 3381 N N . THR A 1 457 ? 7.410 19.123 6.281 1.00 87.81 457 THR A N 1
ATOM 3382 C CA . THR A 1 457 ? 8.132 18.729 7.484 1.00 87.81 457 THR A CA 1
ATOM 3383 C C . THR A 1 457 ? 8.904 17.459 7.165 1.00 87.81 457 THR A C 1
ATOM 3385 O O . THR A 1 457 ? 8.358 16.573 6.523 1.00 87.81 457 THR A O 1
ATOM 3388 N N . GLY A 1 458 ? 10.172 17.399 7.570 1.00 88.06 458 GLY A N 1
ATOM 3389 C CA . GLY A 1 458 ? 11.056 16.278 7.251 1.00 88.06 458 GLY A CA 1
ATOM 3390 C C . GLY A 1 458 ? 11.782 16.382 5.904 1.00 88.06 458 GLY A C 1
ATOM 3391 O O . GLY A 1 458 ? 11.534 17.270 5.080 1.00 88.06 458 GLY A O 1
ATOM 3392 N N . GLU A 1 459 ? 12.729 15.472 5.725 1.00 93.75 459 GLU A N 1
ATOM 3393 C CA . GLU A 1 459 ? 13.464 15.224 4.495 1.00 93.75 459 GLU A CA 1
ATOM 3394 C C . GLU A 1 459 ? 12.740 14.154 3.665 1.00 93.75 459 GLU A C 1
ATOM 3396 O O . GLU A 1 459 ? 12.397 13.087 4.164 1.00 93.75 459 GLU A O 1
ATOM 3401 N N . THR A 1 460 ? 12.536 14.426 2.374 1.00 95.19 460 THR A N 1
ATOM 3402 C CA . THR A 1 460 ? 11.953 13.473 1.420 1.00 95.19 460 THR A CA 1
ATOM 3403 C C . THR A 1 460 ? 13.026 12.983 0.452 1.00 95.19 460 THR A C 1
ATOM 3405 O O . THR A 1 460 ? 13.663 13.790 -0.231 1.00 95.19 460 THR A O 1
ATOM 3408 N N . CYS A 1 461 ? 13.214 11.670 0.363 1.00 94.38 461 CYS A N 1
ATOM 3409 C CA . CYS A 1 461 ? 14.205 11.015 -0.487 1.00 94.38 461 CYS A CA 1
ATOM 3410 C C . CYS A 1 461 ? 13.548 10.355 -1.695 1.00 94.38 461 CYS A C 1
ATOM 3412 O O . CYS A 1 461 ? 12.627 9.563 -1.545 1.00 94.38 461 CYS A O 1
ATOM 3414 N N . PHE A 1 462 ? 14.049 10.656 -2.894 1.00 96.12 462 PHE A N 1
ATOM 3415 C CA . PHE A 1 462 ? 13.540 10.134 -4.161 1.00 96.12 462 PHE A CA 1
ATOM 3416 C C . PHE A 1 462 ? 14.508 9.148 -4.798 1.00 96.12 462 PHE A C 1
ATOM 3418 O O . PHE A 1 462 ? 15.704 9.422 -4.874 1.00 96.12 462 PHE A O 1
ATOM 3425 N N . SER A 1 463 ? 13.984 8.064 -5.358 1.00 94.56 463 SER A N 1
ATOM 3426 C CA . SER A 1 463 ? 14.693 7.161 -6.273 1.00 94.56 463 SER A CA 1
ATOM 3427 C C . SER A 1 463 ? 13.769 6.755 -7.423 1.00 94.56 463 SER A C 1
ATOM 3429 O O . SER A 1 463 ? 12.591 7.105 -7.427 1.00 94.56 463 SER A O 1
ATOM 3431 N N . ALA A 1 464 ? 14.282 6.055 -8.432 1.00 95.50 464 ALA A N 1
ATOM 3432 C CA . ALA A 1 464 ? 13.460 5.548 -9.522 1.00 95.50 464 ALA A CA 1
ATOM 3433 C C . ALA A 1 464 ? 13.938 4.183 -10.016 1.00 95.50 464 ALA A C 1
ATOM 3435 O O . ALA A 1 464 ? 15.141 3.958 -10.169 1.00 95.50 464 ALA A O 1
ATOM 3436 N N . ASP A 1 465 ? 12.982 3.306 -10.322 1.00 93.62 465 ASP A N 1
ATOM 3437 C CA . ASP A 1 465 ? 13.204 2.074 -11.076 1.00 93.62 465 ASP A CA 1
ATOM 3438 C C . ASP A 1 465 ? 12.939 2.352 -12.563 1.00 93.62 465 ASP A C 1
ATOM 3440 O O . ASP A 1 465 ? 11.827 2.703 -12.953 1.00 93.62 465 ASP A O 1
ATOM 3444 N N . ILE A 1 466 ? 13.962 2.206 -13.400 1.00 93.94 466 ILE A N 1
ATOM 3445 C CA . ILE A 1 466 ? 13.925 2.466 -14.842 1.00 93.94 466 ILE A CA 1
ATOM 3446 C C . ILE A 1 466 ? 13.781 1.141 -15.589 1.00 93.94 466 ILE A C 1
ATOM 3448 O O . ILE A 1 466 ? 14.499 0.180 -15.308 1.00 93.94 466 ILE A O 1
ATOM 3452 N N . THR A 1 467 ? 12.898 1.114 -16.582 1.00 92.69 467 THR A N 1
ATOM 3453 C CA . THR A 1 467 ? 12.782 0.058 -17.592 1.00 92.69 467 THR A CA 1
ATOM 3454 C C . THR A 1 467 ? 13.018 0.679 -18.969 1.00 92.69 467 THR A C 1
ATOM 3456 O O . THR A 1 467 ? 12.208 1.467 -19.460 1.00 92.69 467 THR A O 1
ATOM 3459 N N . PHE A 1 468 ? 14.152 0.351 -19.585 1.00 90.50 468 PHE A N 1
ATOM 3460 C CA . PHE A 1 468 ? 14.512 0.830 -20.918 1.00 90.50 468 PHE A CA 1
ATOM 3461 C C . PHE A 1 468 ? 13.767 0.056 -22.011 1.00 90.50 468 PHE A C 1
ATOM 3463 O O . PHE A 1 468 ? 13.393 -1.104 -21.825 1.00 90.50 468 PHE A O 1
ATOM 3470 N N . ASP A 1 469 ? 13.606 0.668 -23.186 1.00 87.94 469 ASP A N 1
ATOM 3471 C CA . ASP A 1 469 ? 12.881 0.061 -24.317 1.00 87.94 469 ASP A CA 1
ATOM 3472 C C . ASP A 1 469 ? 13.549 -1.223 -24.855 1.00 87.94 469 ASP A C 1
ATOM 3474 O O . ASP A 1 469 ? 12.924 -2.028 -25.550 1.00 87.94 469 ASP A O 1
ATOM 3478 N N . ASP A 1 470 ? 14.832 -1.441 -24.550 1.00 84.69 470 ASP A N 1
ATOM 3479 C CA . ASP A 1 470 ? 15.548 -2.679 -24.880 1.00 84.69 470 ASP A CA 1
ATOM 3480 C C . ASP A 1 470 ? 15.298 -3.824 -23.873 1.00 84.69 470 ASP A C 1
ATOM 3482 O O . ASP A 1 470 ? 15.781 -4.946 -24.074 1.00 84.69 470 ASP A O 1
ATOM 3486 N N . GLY A 1 471 ? 14.513 -3.555 -22.823 1.00 82.00 471 GLY A N 1
ATOM 3487 C CA . GLY A 1 471 ? 14.150 -4.473 -21.747 1.00 82.00 471 GLY A CA 1
ATOM 3488 C C . GLY A 1 471 ? 15.152 -4.524 -20.593 1.00 82.00 471 GLY A C 1
ATOM 3489 O O . GLY A 1 471 ? 14.961 -5.317 -19.667 1.00 82.00 471 GLY A O 1
ATOM 3490 N N . THR A 1 472 ? 16.227 -3.733 -20.631 1.00 83.75 472 THR A N 1
ATOM 3491 C CA . THR A 1 472 ? 17.143 -3.605 -19.491 1.00 83.75 472 THR A CA 1
ATOM 3492 C C . THR A 1 472 ? 16.526 -2.748 -18.386 1.00 83.75 472 THR A C 1
ATOM 3494 O O . THR A 1 472 ? 15.665 -1.904 -18.631 1.00 83.75 472 THR A O 1
ATOM 3497 N N . MET A 1 473 ? 16.944 -2.992 -17.144 1.00 86.75 473 MET A N 1
ATOM 3498 C CA . MET A 1 473 ? 16.444 -2.279 -15.969 1.00 86.75 473 MET A CA 1
ATOM 3499 C C . MET A 1 473 ? 17.596 -1.654 -15.194 1.00 86.75 473 MET A C 1
ATOM 3501 O O . MET A 1 473 ? 18.696 -2.211 -15.153 1.00 86.75 473 MET A O 1
ATOM 3505 N N . ALA A 1 474 ? 17.330 -0.528 -14.544 1.00 88.62 474 ALA A N 1
ATOM 3506 C CA . ALA A 1 474 ? 18.278 0.139 -13.662 1.00 88.62 474 ALA A CA 1
ATOM 3507 C C . ALA A 1 474 ? 17.551 0.828 -12.505 1.00 88.62 474 ALA A C 1
ATOM 3509 O O . ALA A 1 474 ? 16.356 1.086 -12.592 1.00 88.62 474 ALA A O 1
ATOM 3510 N N . THR A 1 475 ? 18.280 1.166 -11.445 1.00 90.62 475 THR A N 1
ATOM 3511 C CA . THR A 1 475 ? 17.745 1.928 -10.309 1.00 90.62 475 THR A CA 1
ATOM 3512 C C . THR A 1 475 ? 18.632 3.125 -10.056 1.00 90.62 475 THR A C 1
ATOM 3514 O O . THR A 1 475 ? 19.860 3.005 -10.079 1.00 90.62 475 THR A O 1
ATOM 3517 N N . THR A 1 476 ? 18.027 4.289 -9.852 1.00 93.12 476 THR A N 1
ATOM 3518 C CA . THR A 1 476 ? 18.776 5.509 -9.548 1.00 93.12 476 THR A CA 1
ATOM 3519 C C . THR A 1 476 ? 19.239 5.504 -8.096 1.00 93.12 476 THR A C 1
ATOM 3521 O O . THR A 1 476 ? 18.651 4.858 -7.231 1.00 93.12 476 THR A O 1
ATOM 3524 N N . LEU A 1 477 ? 20.281 6.279 -7.806 1.00 88.94 477 LEU A N 1
ATOM 3525 C CA . LEU A 1 477 ? 20.596 6.627 -6.423 1.00 88.94 477 LEU A CA 1
ATOM 3526 C C . LEU A 1 477 ? 19.489 7.491 -5.814 1.00 88.94 477 LEU A C 1
ATOM 3528 O O . LEU A 1 477 ? 18.766 8.180 -6.539 1.00 88.94 477 LEU A O 1
ATOM 3532 N N . GLU A 1 478 ? 19.407 7.465 -4.486 1.00 91.12 478 GLU A N 1
ATOM 3533 C CA . GLU A 1 478 ? 18.518 8.344 -3.738 1.00 91.12 478 GLU A CA 1
ATOM 3534 C C . GLU A 1 478 ? 19.014 9.793 -3.763 1.00 91.12 478 GLU A C 1
ATOM 3536 O O . GLU A 1 478 ? 20.208 10.070 -3.602 1.00 91.12 478 GLU A O 1
ATOM 3541 N N . VAL A 1 479 ? 18.078 10.723 -3.943 1.00 94.62 479 VAL A N 1
ATOM 3542 C CA . VAL A 1 479 ? 18.298 12.165 -3.816 1.00 94.62 479 VAL A CA 1
ATOM 3543 C C . VAL A 1 479 ? 17.282 12.715 -2.830 1.00 94.62 479 VAL A C 1
ATOM 3545 O O . VAL A 1 479 ? 16.081 12.672 -3.083 1.00 94.62 479 VAL A O 1
ATOM 3548 N N . CYS A 1 480 ? 17.777 13.248 -1.716 1.00 95.00 480 CYS A N 1
ATOM 3549 C CA . CYS A 1 480 ? 16.946 13.777 -0.646 1.00 95.00 480 CYS A CA 1
ATOM 3550 C C . CYS A 1 480 ? 16.845 15.302 -0.694 1.00 95.00 480 CYS A C 1
ATOM 3552 O O . CYS A 1 480 ? 17.812 16.002 -1.019 1.00 95.00 480 CYS A O 1
ATOM 3554 N N . VAL A 1 481 ? 15.656 15.817 -0.391 1.00 96.56 481 VAL A N 1
ATOM 3555 C CA . VAL A 1 481 ? 15.341 17.245 -0.392 1.00 96.56 481 VAL A CA 1
ATOM 3556 C C . VAL A 1 481 ? 14.533 17.622 0.841 1.00 96.56 481 VAL A C 1
ATOM 3558 O O . VAL A 1 481 ? 13.708 16.864 1.331 1.00 96.56 481 VAL A O 1
ATOM 3561 N N . ASN A 1 482 ? 14.748 18.849 1.305 1.00 95.06 482 ASN A N 1
ATOM 3562 C CA . ASN A 1 482 ? 13.895 19.510 2.283 1.00 95.06 482 ASN A CA 1
ATOM 3563 C C . ASN A 1 482 ? 13.228 20.697 1.584 1.00 95.06 482 ASN A C 1
ATOM 3565 O O . ASN A 1 482 ? 13.915 21.484 0.918 1.00 95.06 482 ASN A O 1
ATOM 3569 N N . ALA A 1 483 ? 11.916 20.854 1.740 1.00 94.31 483 ALA A N 1
ATOM 3570 C CA . ALA A 1 483 ? 11.164 21.908 1.071 1.00 94.31 483 ALA A CA 1
ATOM 3571 C C . ALA A 1 483 ? 10.209 22.609 2.042 1.00 94.31 483 ALA A C 1
ATOM 3573 O O . ALA A 1 483 ? 9.486 21.981 2.803 1.00 94.31 483 ALA A O 1
ATOM 3574 N N . ALA A 1 484 ? 10.200 23.943 2.011 1.00 93.12 484 ALA A N 1
ATOM 3575 C CA . ALA A 1 484 ? 9.290 24.726 2.842 1.00 93.12 484 ALA A CA 1
ATOM 3576 C C . ALA A 1 484 ? 7.841 24.617 2.323 1.00 93.12 484 ALA A C 1
ATOM 3578 O O . ALA A 1 484 ? 7.653 24.440 1.112 1.00 93.12 484 ALA A O 1
ATOM 3579 N N . PRO A 1 485 ? 6.818 24.816 3.177 1.00 93.38 485 PRO A N 1
ATOM 3580 C CA . PRO A 1 485 ? 5.423 24.788 2.742 1.00 93.38 485 PRO A CA 1
ATOM 3581 C C . PRO A 1 485 ? 5.170 25.731 1.558 1.00 93.38 485 PRO A C 1
ATOM 3583 O O . PRO A 1 485 ? 5.650 26.870 1.552 1.00 93.38 485 PRO A O 1
ATOM 3586 N N . ASN A 1 486 ? 4.387 25.280 0.576 1.00 93.25 486 ASN A N 1
ATOM 3587 C CA . ASN A 1 486 ? 4.045 26.001 -0.659 1.00 93.25 486 ASN A CA 1
ATOM 3588 C C . ASN A 1 486 ? 5.244 26.374 -1.555 1.00 93.25 486 ASN A C 1
ATOM 3590 O O . ASN A 1 486 ? 5.131 27.261 -2.407 1.00 93.25 486 ASN A O 1
ATOM 3594 N N . SER A 1 487 ? 6.406 25.746 -1.358 1.00 96.38 487 SER A N 1
ATOM 3595 C CA . SER A 1 487 ? 7.555 25.891 -2.256 1.00 96.38 487 SER A CA 1
ATOM 3596 C C . SER A 1 487 ? 7.606 24.759 -3.278 1.00 96.38 487 SER A C 1
ATOM 3598 O O . SER A 1 487 ? 7.059 23.686 -3.048 1.00 96.38 487 SER A O 1
ATOM 3600 N N . THR A 1 488 ? 8.283 25.001 -4.399 1.00 97.25 488 THR A N 1
ATOM 3601 C CA . THR A 1 488 ? 8.559 23.978 -5.411 1.00 97.25 488 THR A CA 1
ATOM 3602 C C . THR A 1 488 ? 10.062 23.746 -5.492 1.00 97.25 488 THR A C 1
ATOM 3604 O O . THR A 1 488 ? 10.831 24.704 -5.632 1.00 97.25 488 THR A O 1
ATOM 3607 N N . VAL A 1 489 ? 10.478 22.486 -5.439 1.00 97.56 489 VAL A N 1
ATOM 3608 C CA . VAL A 1 489 ? 11.860 22.039 -5.644 1.00 97.56 489 VAL A CA 1
ATOM 3609 C C . VAL A 1 489 ? 11.957 21.171 -6.897 1.00 97.56 489 VAL A C 1
ATOM 3611 O O . VAL A 1 489 ? 10.969 20.605 -7.358 1.00 97.56 489 VAL A O 1
ATOM 3614 N N . THR A 1 490 ? 13.150 21.085 -7.478 1.00 97.69 490 THR A N 1
ATOM 3615 C CA . THR A 1 490 ? 13.436 20.216 -8.628 1.00 97.69 490 THR A CA 1
ATOM 3616 C C . THR A 1 490 ? 14.372 19.100 -8.198 1.00 97.69 490 THR A C 1
ATOM 3618 O O . THR A 1 490 ? 15.379 19.380 -7.542 1.00 97.69 490 THR A O 1
ATOM 3621 N N . VAL A 1 491 ? 14.067 17.869 -8.597 1.00 98.31 491 VAL A N 1
ATOM 3622 C CA . VAL A 1 491 ? 14.853 16.675 -8.278 1.00 98.31 491 VAL A CA 1
ATOM 3623 C C . VAL A 1 491 ? 15.282 16.007 -9.579 1.00 98.31 491 VAL A C 1
ATOM 3625 O O . VAL A 1 491 ? 14.444 15.595 -10.376 1.00 98.31 491 VAL A O 1
ATOM 3628 N N . ASP A 1 492 ? 16.591 15.885 -9.779 1.00 98.38 492 ASP A N 1
ATOM 3629 C CA . ASP A 1 492 ? 17.164 15.194 -10.932 1.00 98.38 492 ASP A CA 1
ATOM 3630 C C . ASP A 1 492 ? 17.714 13.837 -10.477 1.00 98.38 492 ASP A C 1
ATOM 3632 O O . ASP A 1 492 ? 18.642 13.775 -9.665 1.00 98.38 492 ASP A O 1
ATOM 3636 N N . LEU A 1 493 ? 17.153 12.755 -11.011 1.00 97.94 493 LEU A N 1
ATOM 3637 C CA . LEU A 1 493 ? 17.601 11.386 -10.770 1.00 97.94 493 LEU A CA 1
ATOM 3638 C C . LEU A 1 493 ? 18.356 10.879 -11.998 1.00 97.94 493 LEU A C 1
ATOM 3640 O O . LEU A 1 493 ? 17.919 11.087 -13.126 1.00 97.94 493 LEU A O 1
ATOM 3644 N N . PHE A 1 494 ? 19.482 10.201 -11.799 1.00 96.38 494 PHE A N 1
ATOM 3645 C CA . PHE A 1 494 ? 20.336 9.739 -12.895 1.00 96.38 494 PHE A CA 1
ATOM 3646 C C . PHE A 1 494 ? 20.465 8.219 -12.878 1.00 96.38 494 PHE A C 1
ATOM 3648 O O . PHE A 1 494 ? 20.723 7.626 -11.825 1.00 96.38 494 PHE A O 1
ATOM 3655 N N . SER A 1 495 ? 20.321 7.597 -14.050 1.00 94.00 495 SER A N 1
ATOM 3656 C CA . SER A 1 495 ? 20.653 6.190 -14.247 1.00 94.00 495 SER A CA 1
ATOM 3657 C C . SER A 1 495 ? 22.114 5.930 -13.860 1.00 94.00 495 SER A C 1
ATOM 3659 O O . SER A 1 495 ? 22.975 6.777 -14.120 1.00 94.00 495 SER A O 1
ATOM 3661 N N . PRO A 1 496 ? 22.424 4.762 -13.284 1.00 92.50 496 PRO A N 1
ATOM 3662 C CA . PRO A 1 496 ? 23.784 4.420 -12.907 1.00 92.50 496 PRO A CA 1
ATOM 3663 C C . PRO A 1 496 ? 24.693 4.284 -14.137 1.00 92.50 496 PRO A C 1
ATOM 3665 O O . PRO A 1 496 ? 24.283 3.806 -15.192 1.00 92.50 496 PRO A O 1
ATOM 3668 N N . GLU A 1 497 ? 25.957 4.673 -13.983 1.00 91.12 497 GLU A N 1
ATOM 3669 C CA . GLU A 1 497 ? 26.979 4.552 -15.029 1.00 91.12 497 GLU A CA 1
ATOM 3670 C C . GLU A 1 497 ? 27.648 3.159 -15.004 1.00 91.12 497 GLU A C 1
ATOM 3672 O O . GLU A 1 497 ? 27.720 2.523 -13.943 1.00 91.12 497 GLU A O 1
ATOM 3677 N N . PRO A 1 498 ? 28.199 2.667 -16.132 1.00 89.44 498 PRO A N 1
ATOM 3678 C CA . PRO A 1 498 ? 28.988 1.435 -16.149 1.00 89.44 498 PRO A CA 1
ATOM 3679 C C . PRO A 1 498 ? 30.257 1.549 -15.289 1.00 89.44 498 PRO A C 1
ATOM 3681 O O . PRO A 1 498 ? 31.002 2.529 -15.378 1.00 89.44 498 PRO A O 1
ATOM 3684 N N . GLY A 1 499 ? 30.574 0.511 -14.515 1.00 90.62 499 GLY A N 1
ATOM 3685 C CA . GLY A 1 499 ? 31.754 0.494 -13.649 1.00 90.62 499 GLY A CA 1
ATOM 3686 C C . GLY A 1 499 ? 31.986 -0.863 -12.982 1.00 90.62 499 GLY A C 1
ATOM 3687 O O . GLY A 1 499 ? 31.257 -1.806 -13.273 1.00 90.62 499 GLY A O 1
ATOM 3688 N N . PRO A 1 500 ? 33.024 -0.989 -12.131 1.00 93.69 500 PRO A N 1
ATOM 3689 C CA . PRO A 1 500 ? 33.133 -2.109 -11.198 1.00 93.69 500 PRO A CA 1
ATOM 3690 C C . PRO A 1 500 ? 31.912 -2.138 -10.282 1.00 93.69 500 PRO A C 1
ATOM 3692 O O . PRO A 1 500 ? 31.463 -1.061 -9.878 1.00 93.69 500 PRO A O 1
ATOM 3695 N N . LEU A 1 501 ? 31.444 -3.337 -9.924 1.00 95.81 501 LEU A N 1
ATOM 3696 C CA . LEU A 1 501 ? 30.241 -3.493 -9.107 1.00 95.81 501 LEU A CA 1
ATOM 3697 C C . LEU A 1 501 ? 30.328 -2.626 -7.854 1.00 95.81 501 LEU A C 1
ATOM 3699 O O . LEU A 1 501 ? 31.324 -2.643 -7.129 1.00 95.81 501 LEU A O 1
ATOM 3703 N N . ASN A 1 502 ? 29.252 -1.908 -7.579 1.00 94.88 502 ASN A N 1
ATOM 3704 C CA . ASN A 1 502 ? 29.008 -1.290 -6.291 1.00 94.88 502 ASN A CA 1
ATOM 3705 C C . ASN A 1 502 ? 27.526 -1.431 -5.950 1.00 94.88 502 ASN A C 1
ATOM 3707 O O . ASN A 1 502 ? 26.681 -1.357 -6.841 1.00 94.88 502 ASN A O 1
ATOM 3711 N N . ILE A 1 503 ? 27.209 -1.617 -4.673 1.00 95.31 503 ILE A N 1
ATOM 3712 C CA . ILE A 1 503 ? 25.842 -1.846 -4.193 1.00 95.31 503 ILE A CA 1
ATOM 3713 C C . ILE A 1 503 ? 25.477 -0.838 -3.107 1.00 95.31 503 ILE A C 1
ATOM 3715 O O . ILE A 1 503 ? 26.346 -0.337 -2.394 1.00 95.31 503 ILE A O 1
ATOM 3719 N N . SER A 1 504 ? 24.189 -0.544 -2.994 1.00 93.44 504 SER A N 1
ATOM 3720 C CA . SER A 1 504 ? 23.609 0.248 -1.913 1.00 93.44 504 SER A CA 1
ATOM 3721 C C . SER A 1 504 ? 22.346 -0.429 -1.400 1.00 93.44 504 SER A C 1
ATOM 3723 O O . SER A 1 504 ? 21.903 -1.454 -1.932 1.00 93.44 504 SER A O 1
ATOM 3725 N N . ARG A 1 505 ? 21.781 0.166 -0.353 1.00 92.94 505 ARG A N 1
ATOM 3726 C CA . ARG A 1 505 ? 20.462 -0.165 0.156 1.00 92.94 505 ARG A CA 1
ATOM 3727 C C . ARG A 1 505 ? 19.612 1.071 0.403 1.00 92.94 505 ARG A C 1
ATOM 3729 O O . ARG A 1 505 ? 20.171 2.147 0.602 1.00 92.94 505 ARG A O 1
ATOM 3736 N N . SER A 1 506 ? 18.303 0.867 0.453 1.00 88.31 506 SER A N 1
ATOM 3737 C CA . SER A 1 506 ? 17.317 1.823 0.958 1.00 88.31 506 SER A CA 1
ATOM 3738 C C . SER A 1 506 ? 16.337 1.085 1.889 1.00 88.31 506 SER A C 1
ATOM 3740 O O . SER A 1 506 ? 15.939 -0.026 1.529 1.00 88.31 506 SER A O 1
ATOM 3742 N N . PRO A 1 507 ? 15.996 1.627 3.075 1.00 85.88 507 PRO A N 1
ATOM 3743 C CA . PRO A 1 507 ? 16.505 2.882 3.626 1.00 85.88 507 PRO A CA 1
ATOM 3744 C C . PRO A 1 507 ? 17.991 2.795 4.010 1.00 85.88 507 PRO A C 1
ATOM 3746 O O . PRO A 1 507 ? 18.552 1.716 4.261 1.00 85.88 507 PRO A O 1
ATOM 3749 N N . SER A 1 508 ? 18.649 3.955 4.036 1.00 81.38 508 SER A N 1
ATOM 3750 C CA . SER A 1 508 ? 20.008 4.093 4.564 1.00 81.38 508 SER A CA 1
ATOM 3751 C C . SER A 1 508 ? 19.964 4.302 6.086 1.00 81.38 508 SER A C 1
ATOM 3753 O O . SER A 1 508 ? 19.093 4.999 6.585 1.00 81.38 508 SER A O 1
ATOM 3755 N N . GLY A 1 509 ? 20.887 3.699 6.844 1.00 87.19 509 GLY A N 1
ATOM 3756 C CA . GLY A 1 509 ? 20.913 3.814 8.314 1.00 87.19 509 GLY A CA 1
ATOM 3757 C C . GLY A 1 509 ? 20.355 2.599 9.060 1.00 87.19 509 GLY A C 1
ATOM 3758 O O . GLY A 1 509 ? 20.215 1.521 8.486 1.00 87.19 509 GLY A O 1
ATOM 3759 N N . ILE A 1 510 ? 20.136 2.729 10.367 1.00 91.69 510 ILE A N 1
ATOM 3760 C CA . ILE A 1 510 ? 19.619 1.627 11.193 1.00 91.69 510 ILE A CA 1
ATOM 3761 C C . ILE A 1 510 ? 18.164 1.364 10.804 1.00 91.69 510 ILE A C 1
ATOM 3763 O O . ILE A 1 510 ? 17.399 2.307 10.636 1.00 91.69 510 ILE A O 1
ATOM 3767 N N . VAL A 1 511 ? 17.807 0.092 10.650 1.00 93.81 511 VAL A N 1
ATOM 3768 C CA . VAL A 1 511 ? 16.423 -0.330 10.419 1.00 93.81 511 VAL A CA 1
ATOM 3769 C C . VAL A 1 511 ? 15.811 -0.627 11.780 1.00 93.81 511 VAL A C 1
ATOM 3771 O O . VAL A 1 511 ? 16.132 -1.645 12.396 1.00 93.81 511 VAL A O 1
ATOM 3774 N N . ALA A 1 512 ? 15.007 0.306 12.274 1.00 89.88 512 ALA A N 1
ATOM 3775 C CA . ALA A 1 512 ? 14.266 0.127 13.513 1.00 89.88 512 ALA A CA 1
ATOM 3776 C C . ALA A 1 512 ? 12.968 -0.644 13.244 1.00 89.88 512 ALA A C 1
ATOM 3778 O O . ALA A 1 512 ? 12.436 -0.614 12.135 1.00 89.88 512 ALA A O 1
ATOM 3779 N N . GLY A 1 513 ? 12.471 -1.341 14.256 1.00 90.00 513 GLY A N 1
ATOM 3780 C CA . GLY A 1 513 ? 11.171 -1.994 14.202 1.00 90.00 513 GLY A CA 1
ATOM 3781 C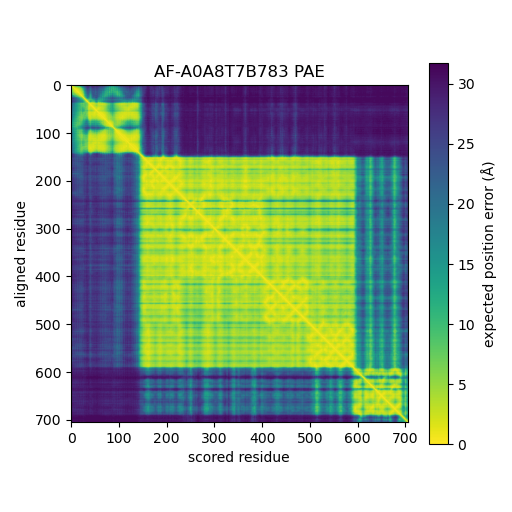 C . GLY A 1 513 ? 10.826 -2.650 15.527 1.00 90.00 513 GLY A C 1
ATOM 3782 O O . GLY A 1 513 ? 11.611 -2.606 16.477 1.00 90.00 513 GLY A O 1
ATOM 3783 N N . PHE A 1 514 ? 9.671 -3.297 15.566 1.00 88.88 514 PHE A N 1
ATOM 3784 C CA . PHE A 1 514 ? 9.188 -4.015 16.736 1.00 88.88 514 PHE A CA 1
ATOM 3785 C C . PHE A 1 514 ? 9.025 -5.500 16.430 1.00 88.88 514 PHE A C 1
ATOM 3787 O O . PHE A 1 514 ? 8.763 -5.881 15.287 1.00 88.88 514 PHE A O 1
ATOM 3794 N N . VAL A 1 515 ? 9.204 -6.357 17.437 1.00 90.75 515 VAL A N 1
ATOM 3795 C CA . VAL A 1 515 ? 8.857 -7.777 17.295 1.00 90.75 515 VAL A CA 1
ATOM 3796 C C . VAL A 1 515 ? 7.380 -7.930 16.954 1.00 90.75 515 VAL A C 1
ATOM 3798 O O . VAL A 1 515 ? 6.554 -7.181 17.454 1.00 90.75 515 VAL A O 1
ATOM 3801 N N . ASN A 1 516 ? 7.053 -8.917 16.124 1.00 89.56 516 ASN A N 1
ATOM 3802 C CA . ASN A 1 516 ? 5.702 -9.207 15.630 1.00 89.56 516 ASN A CA 1
ATOM 3803 C C . ASN A 1 516 ? 5.105 -8.164 14.666 1.00 89.56 516 ASN A C 1
ATOM 3805 O O . ASN A 1 516 ? 4.028 -8.409 14.131 1.00 89.56 516 ASN A O 1
ATOM 3809 N N . PHE A 1 517 ? 5.842 -7.100 14.327 1.00 90.44 517 PHE A N 1
ATOM 3810 C CA . PHE A 1 517 ? 5.456 -6.141 13.290 1.00 90.44 517 PHE A CA 1
ATOM 3811 C C . PHE A 1 517 ? 6.345 -6.260 12.050 1.00 90.44 517 PHE A C 1
ATOM 3813 O O . PHE A 1 517 ? 7.556 -6.454 12.171 1.00 90.44 517 PHE A O 1
ATOM 3820 N N . PRO A 1 518 ? 5.796 -6.139 10.830 1.00 93.94 518 PRO A N 1
ATOM 3821 C CA . PRO A 1 518 ? 6.620 -6.117 9.631 1.00 93.94 518 PRO A CA 1
ATOM 3822 C C . PRO A 1 518 ? 7.585 -4.927 9.678 1.00 93.94 518 PRO A C 1
ATOM 3824 O O . PRO A 1 518 ? 7.205 -3.811 10.035 1.00 93.94 518 PRO A O 1
ATOM 3827 N N . ILE A 1 519 ? 8.845 -5.172 9.321 1.00 92.56 519 ILE A N 1
ATOM 3828 C CA . ILE A 1 519 ? 9.853 -4.109 9.235 1.00 92.56 519 ILE A CA 1
ATOM 3829 C C . ILE A 1 519 ? 9.766 -3.359 7.910 1.00 92.56 519 ILE A C 1
ATOM 3831 O O . ILE A 1 519 ? 9.361 -3.915 6.885 1.00 92.56 519 ILE A O 1
ATOM 3835 N N . ASP A 1 520 ? 10.307 -2.142 7.903 1.00 90.62 520 ASP A N 1
ATOM 3836 C CA . ASP A 1 520 ? 10.609 -1.414 6.678 1.00 90.62 520 ASP A CA 1
ATOM 3837 C C . ASP A 1 520 ? 11.400 -2.289 5.697 1.00 90.62 520 ASP A C 1
ATOM 3839 O O . ASP A 1 520 ? 12.459 -2.853 6.008 1.00 90.62 520 ASP A O 1
ATOM 3843 N N . ARG A 1 521 ? 10.887 -2.381 4.469 1.00 92.25 521 ARG A N 1
ATOM 3844 C CA . ARG A 1 521 ? 11.498 -3.166 3.397 1.00 92.25 521 ARG A CA 1
ATOM 3845 C C . ARG A 1 521 ? 12.878 -2.611 3.058 1.00 92.25 521 ARG A C 1
ATOM 3847 O O . ARG A 1 521 ? 13.000 -1.523 2.498 1.00 92.25 521 ARG A O 1
ATOM 3854 N N . VAL A 1 522 ? 13.921 -3.410 3.283 1.00 94.94 522 VAL A N 1
ATOM 3855 C CA . VAL A 1 522 ? 15.288 -3.029 2.904 1.00 94.94 522 VAL A CA 1
ATOM 3856 C C . VAL A 1 522 ? 15.579 -3.506 1.492 1.00 94.94 522 VAL A C 1
ATOM 3858 O O . VAL A 1 522 ? 15.853 -4.685 1.276 1.00 94.94 522 VAL A O 1
ATOM 3861 N N . ARG A 1 523 ? 15.570 -2.603 0.516 1.00 93.75 523 ARG A N 1
ATOM 3862 C CA . ARG A 1 523 ? 15.948 -2.914 -0.868 1.00 93.75 523 ARG A CA 1
ATOM 3863 C C . ARG A 1 523 ? 17.449 -2.834 -1.056 1.00 93.75 523 ARG A C 1
ATOM 3865 O O . ARG A 1 523 ? 18.081 -1.886 -0.608 1.00 93.75 523 ARG A O 1
ATOM 3872 N N . LEU A 1 524 ? 17.999 -3.799 -1.777 1.00 96.06 524 LEU A N 1
ATOM 3873 C CA . LEU A 1 524 ? 19.394 -3.896 -2.187 1.00 96.06 524 LEU A CA 1
ATOM 3874 C C . LEU A 1 524 ? 19.473 -3.775 -3.705 1.00 96.06 524 LEU A C 1
ATOM 3876 O O . LEU A 1 524 ? 18.789 -4.503 -4.425 1.00 96.06 524 LEU A O 1
ATOM 3880 N N . PHE A 1 525 ? 20.322 -2.876 -4.190 1.00 93.50 525 PHE A N 1
ATOM 3881 C CA . PHE A 1 525 ? 20.441 -2.590 -5.620 1.00 93.50 525 PHE A CA 1
ATOM 3882 C C . PHE A 1 525 ? 21.858 -2.121 -5.980 1.00 93.50 525 PHE A C 1
ATOM 3884 O O . PHE A 1 525 ? 22.573 -1.578 -5.128 1.00 93.50 525 PHE A O 1
ATOM 3891 N N . PRO A 1 526 ? 22.317 -2.338 -7.224 1.00 93.94 526 PRO A N 1
ATOM 3892 C CA . PRO A 1 526 ? 23.594 -1.831 -7.680 1.00 93.94 526 PRO A CA 1
ATOM 3893 C C . PRO A 1 526 ? 23.514 -0.326 -7.931 1.00 93.94 526 PRO A C 1
ATOM 3895 O O . PRO A 1 526 ? 22.530 0.196 -8.443 1.00 93.94 526 PRO A O 1
ATOM 3898 N N . THR A 1 527 ? 24.600 0.372 -7.619 1.00 91.50 527 THR A N 1
ATOM 3899 C CA . THR A 1 527 ? 24.794 1.803 -7.922 1.00 91.50 527 THR A CA 1
ATOM 3900 C C . THR A 1 527 ? 25.577 2.019 -9.219 1.00 91.50 527 THR A C 1
ATOM 3902 O O . THR A 1 527 ? 25.991 3.127 -9.551 1.00 91.50 527 THR A O 1
ATOM 3905 N N . THR A 1 528 ? 25.789 0.928 -9.949 1.00 91.50 528 THR A N 1
ATOM 3906 C CA . THR A 1 528 ? 26.506 0.832 -11.222 1.00 91.50 528 THR A CA 1
ATOM 3907 C C . THR A 1 528 ? 25.640 0.038 -12.192 1.00 91.50 528 THR A C 1
ATOM 3909 O O . THR A 1 528 ? 24.769 -0.720 -11.762 1.00 91.50 528 THR A O 1
ATOM 3912 N N . LEU A 1 529 ? 25.809 0.258 -13.496 1.00 89.12 529 LEU A N 1
ATOM 3913 C CA . LEU A 1 529 ? 24.989 -0.427 -14.494 1.00 89.12 529 LEU A CA 1
ATOM 3914 C C . LEU A 1 529 ? 25.364 -1.914 -14.562 1.00 89.12 529 LEU A C 1
ATOM 3916 O O . LEU A 1 529 ? 26.429 -2.267 -15.068 1.00 89.12 529 LEU A O 1
ATOM 3920 N N . GLU A 1 530 ? 24.462 -2.773 -14.095 1.00 90.31 530 GLU A N 1
ATOM 3921 C CA . GLU A 1 530 ? 24.662 -4.219 -13.999 1.00 90.31 530 GLU A CA 1
ATOM 3922 C C . GLU A 1 530 ? 23.576 -4.980 -14.758 1.00 90.31 530 GLU A C 1
ATOM 3924 O O . GLU A 1 530 ? 22.423 -4.565 -14.816 1.00 90.31 530 GLU A O 1
ATOM 3929 N N . THR A 1 531 ? 23.928 -6.142 -15.312 1.00 88.25 531 THR A N 1
ATOM 3930 C CA . THR A 1 531 ? 22.943 -7.039 -15.948 1.00 88.25 531 THR A CA 1
ATOM 3931 C C . THR A 1 531 ? 22.453 -8.144 -15.017 1.00 88.25 531 THR A C 1
ATOM 3933 O O . THR A 1 531 ? 21.426 -8.763 -15.284 1.00 88.25 531 THR A O 1
ATOM 3936 N N . SER A 1 532 ? 23.221 -8.453 -13.968 1.00 92.25 532 SER A N 1
ATOM 3937 C CA . SER A 1 532 ? 22.861 -9.442 -12.955 1.00 92.25 532 SER A CA 1
ATOM 3938 C C . SER A 1 532 ? 23.689 -9.233 -11.691 1.00 92.25 532 SER A C 1
ATOM 3940 O O . SER A 1 532 ? 24.903 -9.074 -11.790 1.00 92.25 532 SER A O 1
ATOM 3942 N N . VAL A 1 533 ? 23.048 -9.290 -10.525 1.00 96.19 533 VAL A N 1
ATOM 3943 C CA . VAL A 1 533 ? 23.704 -9.277 -9.213 1.00 96.19 533 VAL A CA 1
ATOM 3944 C C . VAL A 1 533 ? 23.045 -10.336 -8.335 1.00 96.19 533 VAL A C 1
ATOM 3946 O O . VAL A 1 533 ? 21.832 -10.324 -8.143 1.00 96.19 533 VAL A O 1
ATOM 3949 N N . ASN A 1 534 ? 23.838 -11.265 -7.805 1.00 97.81 534 ASN A N 1
ATOM 3950 C CA . ASN A 1 534 ? 23.371 -12.252 -6.836 1.00 97.81 534 ASN A CA 1
ATOM 3951 C C . ASN A 1 534 ? 23.661 -11.755 -5.422 1.00 97.81 534 ASN A C 1
ATOM 3953 O O . ASN A 1 534 ? 24.811 -11.447 -5.112 1.00 97.81 534 ASN A O 1
ATOM 3957 N N . TYR A 1 535 ? 22.641 -11.728 -4.567 1.00 98.31 535 TYR A N 1
ATOM 3958 C CA . TYR A 1 535 ? 22.770 -11.305 -3.175 1.00 98.31 535 TYR A CA 1
ATOM 3959 C C . TYR A 1 535 ? 22.837 -12.503 -2.227 1.00 98.31 535 TYR A C 1
ATOM 3961 O O . TYR A 1 535 ? 22.085 -13.468 -2.381 1.00 98.31 535 TYR A O 1
ATOM 3969 N N . SER A 1 536 ? 23.735 -12.455 -1.241 1.00 98.00 536 SER A N 1
ATOM 3970 C CA . SER A 1 536 ? 23.866 -13.512 -0.231 1.00 98.00 536 SER A CA 1
ATOM 3971 C C . SER A 1 536 ? 24.404 -12.991 1.099 1.00 98.00 536 SER A C 1
ATOM 3973 O O . SER A 1 536 ? 25.181 -12.043 1.131 1.00 98.00 536 SER A O 1
ATOM 3975 N N . ILE A 1 537 ? 24.010 -13.622 2.207 1.00 98.19 537 ILE A N 1
ATOM 3976 C CA . ILE A 1 537 ? 24.531 -13.286 3.538 1.00 98.19 537 ILE A CA 1
ATOM 3977 C C . ILE A 1 537 ? 25.960 -13.827 3.669 1.00 98.19 537 ILE A C 1
ATOM 3979 O O . ILE A 1 537 ? 26.188 -15.030 3.518 1.00 98.19 537 ILE A O 1
ATOM 3983 N N . SER A 1 538 ? 26.908 -12.946 3.984 1.00 97.56 538 SER A N 1
ATOM 3984 C CA . SER A 1 538 ? 28.335 -13.271 4.122 1.00 97.56 538 SER A CA 1
ATOM 3985 C C . SER A 1 538 ? 28.871 -13.108 5.547 1.00 97.56 538 SER A C 1
ATOM 3987 O O . SER A 1 538 ? 29.898 -13.701 5.892 1.00 97.56 538 SER A O 1
ATOM 3989 N N . GLY A 1 539 ? 28.161 -12.366 6.401 1.00 96.94 539 GLY A N 1
ATOM 3990 C CA . GLY A 1 539 ? 28.511 -12.162 7.805 1.00 96.94 539 GLY A CA 1
ATOM 3991 C C . GLY A 1 539 ? 27.297 -11.830 8.669 1.00 96.94 539 GLY A C 1
ATOM 3992 O O . GLY A 1 539 ? 26.309 -11.292 8.179 1.00 96.94 539 GLY A O 1
ATOM 3993 N N . GLY A 1 540 ? 27.376 -12.152 9.962 1.00 96.00 540 GLY A N 1
ATOM 3994 C CA . GLY A 1 540 ? 26.257 -11.970 10.888 1.00 96.00 540 GLY A CA 1
ATOM 3995 C C . GLY A 1 540 ? 25.081 -12.910 10.604 1.00 96.00 540 GLY A C 1
ATOM 3996 O O . GLY A 1 540 ? 25.235 -13.936 9.938 1.00 96.00 540 GLY A O 1
ATOM 3997 N N . ALA A 1 541 ? 23.919 -12.562 11.145 1.00 94.31 541 ALA A N 1
ATOM 3998 C CA . ALA A 1 541 ? 22.653 -13.236 10.889 1.00 94.31 541 ALA A CA 1
ATOM 3999 C C . ALA A 1 541 ? 21.541 -12.187 10.827 1.00 94.31 541 ALA A C 1
ATOM 4001 O O . ALA A 1 541 ? 21.618 -11.163 11.507 1.00 94.31 541 ALA A O 1
ATOM 4002 N N . LEU A 1 542 ? 20.527 -12.452 10.006 1.00 97.19 542 LEU A N 1
ATOM 4003 C CA . LEU A 1 542 ? 19.290 -11.686 10.062 1.00 97.19 542 LEU A CA 1
ATOM 4004 C C . LEU A 1 542 ? 18.577 -11.939 11.400 1.00 97.19 542 LEU A C 1
ATOM 4006 O O . LEU A 1 542 ? 18.670 -13.067 11.898 1.00 97.19 542 LEU A O 1
ATOM 4010 N N . PRO A 1 543 ? 17.859 -10.939 11.949 1.00 96.69 543 PRO A N 1
ATOM 4011 C CA . PRO A 1 543 ? 16.851 -11.181 12.976 1.00 96.69 543 PRO A CA 1
ATOM 4012 C C . PRO A 1 543 ? 15.950 -12.362 12.588 1.00 96.69 543 PRO A C 1
ATOM 4014 O O . PRO A 1 543 ? 15.601 -12.527 11.412 1.00 96.69 543 PRO A O 1
ATOM 4017 N N . ALA A 1 544 ? 15.595 -13.200 13.563 1.00 97.19 544 ALA A N 1
ATOM 4018 C CA . ALA A 1 544 ? 14.683 -14.315 13.330 1.00 97.19 544 ALA A CA 1
ATOM 4019 C C . ALA A 1 544 ? 13.361 -13.797 12.746 1.00 97.19 544 ALA A C 1
ATOM 4021 O O . ALA A 1 544 ? 12.837 -12.806 13.234 1.00 97.19 544 ALA A O 1
ATOM 4022 N N . GLY A 1 545 ? 12.858 -14.447 11.691 1.00 96.69 545 GLY A N 1
ATOM 4023 C CA . GLY A 1 545 ? 11.646 -14.036 10.972 1.00 96.69 545 GLY A CA 1
ATOM 4024 C C . GLY A 1 545 ? 11.884 -13.165 9.729 1.00 96.69 545 GLY A C 1
ATOM 4025 O O . GLY A 1 545 ? 11.007 -13.082 8.872 1.00 96.69 545 GLY A O 1
ATOM 4026 N N . LEU A 1 546 ? 13.091 -12.613 9.545 1.00 98.06 546 LEU A N 1
ATOM 4027 C CA . LEU A 1 546 ? 13.454 -11.889 8.322 1.00 98.06 546 LEU A CA 1
ATOM 4028 C C . LEU A 1 546 ? 14.110 -12.790 7.269 1.00 98.06 546 LEU A C 1
ATOM 4030 O O . LEU A 1 546 ? 14.800 -13.767 7.578 1.00 98.06 546 LEU A O 1
ATOM 4034 N N . SER A 1 547 ? 13.947 -12.422 5.997 1.00 97.31 547 SER A N 1
ATOM 4035 C CA . SER A 1 547 ? 14.480 -13.170 4.854 1.00 97.31 547 SER A CA 1
ATOM 4036 C C . SER A 1 547 ? 15.052 -12.256 3.770 1.00 97.31 547 SER A C 1
ATOM 4038 O O . SER A 1 547 ? 14.514 -11.188 3.508 1.00 97.31 547 SER A O 1
ATOM 4040 N N . LEU A 1 548 ? 16.152 -12.686 3.135 1.00 98.00 548 LEU A N 1
ATOM 4041 C CA . LEU A 1 548 ? 16.749 -12.029 1.966 1.00 98.00 548 LEU A CA 1
ATOM 4042 C C . LEU A 1 548 ? 16.210 -12.674 0.683 1.00 98.00 548 LEU A C 1
ATOM 4044 O O . LEU A 1 548 ? 16.521 -13.836 0.404 1.00 98.00 548 LEU A O 1
ATOM 4048 N N . ASN A 1 549 ? 15.473 -11.907 -0.118 1.00 95.81 549 ASN A N 1
ATOM 4049 C CA . ASN A 1 549 ? 14.745 -12.393 -1.287 1.00 95.81 549 ASN A CA 1
ATOM 4050 C C . ASN A 1 549 ? 15.182 -11.662 -2.569 1.00 95.81 549 ASN A C 1
ATOM 4052 O O . ASN A 1 549 ? 15.164 -10.434 -2.608 1.00 95.81 549 ASN A O 1
ATOM 4056 N N . PRO A 1 550 ? 15.568 -12.367 -3.649 1.00 93.38 550 PRO A N 1
ATOM 4057 C CA . PRO A 1 550 ? 15.825 -11.733 -4.939 1.00 93.38 550 PRO A CA 1
ATOM 4058 C C . PRO A 1 550 ? 14.508 -11.302 -5.599 1.00 93.38 550 PRO A C 1
ATOM 4060 O O . PRO A 1 550 ? 13.570 -12.094 -5.694 1.00 93.38 550 PRO A O 1
ATOM 4063 N N . ILE A 1 551 ? 14.456 -10.072 -6.115 1.00 90.38 551 ILE A N 1
ATOM 4064 C CA . ILE A 1 551 ? 13.223 -9.488 -6.682 1.00 90.38 551 ILE A CA 1
ATOM 4065 C C . ILE A 1 551 ? 13.333 -9.174 -8.173 1.00 90.38 551 ILE A C 1
ATOM 4067 O O . ILE A 1 551 ? 12.324 -9.152 -8.886 1.00 90.38 551 ILE A O 1
ATOM 4071 N N . SER A 1 552 ? 14.555 -9.005 -8.674 1.00 89.06 552 SER A N 1
ATOM 4072 C CA . SER A 1 552 ? 14.858 -8.883 -10.100 1.00 89.06 552 SER A CA 1
ATOM 4073 C C . SER A 1 552 ? 16.227 -9.504 -10.402 1.00 89.06 552 SER A C 1
ATOM 4075 O O . SER A 1 552 ? 16.848 -10.120 -9.538 1.00 89.06 552 SER A O 1
ATOM 4077 N N . ALA A 1 553 ? 16.715 -9.365 -11.637 1.00 89.81 553 ALA A N 1
ATOM 4078 C CA . ALA A 1 553 ? 18.065 -9.811 -11.983 1.00 89.81 553 ALA A CA 1
ATOM 4079 C C . ALA A 1 553 ? 19.159 -9.040 -11.225 1.00 89.81 553 ALA A C 1
ATOM 4081 O O . ALA A 1 553 ? 20.266 -9.555 -11.078 1.00 89.81 553 ALA A O 1
ATOM 4082 N N . THR A 1 554 ? 18.866 -7.818 -10.779 1.00 92.12 554 THR A N 1
ATOM 4083 C CA . THR A 1 554 ? 19.832 -6.889 -10.182 1.00 92.12 554 THR A CA 1
ATOM 4084 C C . THR A 1 554 ? 19.448 -6.432 -8.783 1.00 92.12 554 THR A C 1
ATOM 4086 O O . THR A 1 554 ? 20.263 -5.788 -8.146 1.00 92.12 554 THR A O 1
ATOM 4089 N N . GLN A 1 555 ? 18.254 -6.750 -8.283 1.00 93.25 555 GLN A N 1
ATOM 4090 C CA . GLN A 1 555 ? 17.795 -6.296 -6.973 1.00 93.25 555 GLN A CA 1
ATOM 4091 C C . GLN A 1 555 ? 17.402 -7.459 -6.064 1.00 93.25 555 GLN A C 1
ATOM 4093 O O . GLN A 1 555 ? 16.909 -8.499 -6.518 1.00 93.25 555 GLN A O 1
ATOM 4098 N N . ALA A 1 556 ? 17.548 -7.230 -4.765 1.00 96.56 556 ALA A N 1
ATOM 4099 C CA . ALA A 1 556 ? 17.009 -8.067 -3.704 1.00 96.56 556 ALA A CA 1
ATOM 4100 C C . ALA A 1 556 ? 16.362 -7.198 -2.622 1.00 96.56 556 ALA A C 1
ATOM 4102 O O . ALA A 1 556 ? 16.515 -5.979 -2.616 1.00 96.56 556 ALA A O 1
ATOM 4103 N N . GLU A 1 557 ? 15.660 -7.827 -1.696 1.00 96.31 557 GLU A N 1
ATOM 4104 C CA . GLU A 1 557 ? 15.067 -7.169 -0.541 1.00 96.31 557 GLU A CA 1
ATOM 4105 C C . GLU A 1 557 ? 15.227 -8.000 0.721 1.00 96.31 557 GLU A C 1
ATOM 4107 O O . GLU A 1 557 ? 15.381 -9.220 0.649 1.00 96.31 557 GLU A O 1
ATOM 4112 N N . ILE A 1 558 ? 15.171 -7.336 1.869 1.00 98.00 558 ILE A N 1
ATOM 4113 C CA . ILE A 1 558 ? 15.032 -7.976 3.168 1.00 98.00 558 ILE A CA 1
ATOM 4114 C C . ILE A 1 558 ? 13.708 -7.537 3.767 1.00 98.00 558 ILE A C 1
ATOM 4116 O O . ILE A 1 558 ? 13.463 -6.341 3.923 1.00 98.00 558 ILE A O 1
ATOM 4120 N N . VAL A 1 559 ? 12.867 -8.527 4.044 1.00 97.12 559 VAL A N 1
ATOM 4121 C CA . VAL A 1 559 ? 11.472 -8.388 4.474 1.00 97.12 559 VAL A CA 1
ATOM 4122 C C . VAL A 1 559 ? 11.133 -9.490 5.476 1.00 97.12 559 VAL A C 1
ATOM 4124 O O . VAL A 1 559 ? 11.836 -10.510 5.547 1.00 97.12 559 VAL A O 1
ATOM 4127 N N . GLY A 1 560 ? 10.070 -9.280 6.242 1.00 96.88 560 GLY A N 1
ATOM 4128 C CA . GLY A 1 560 ? 9.524 -10.243 7.189 1.00 96.88 560 GLY A CA 1
ATOM 4129 C C . GLY A 1 560 ? 9.074 -9.577 8.482 1.00 96.88 560 GLY A C 1
ATOM 4130 O O . GLY A 1 560 ? 9.126 -8.355 8.621 1.00 96.88 560 GLY A O 1
ATOM 4131 N N . VAL A 1 561 ? 8.681 -10.416 9.435 1.00 96.44 561 VAL A N 1
ATOM 4132 C CA . VAL A 1 561 ? 8.255 -10.017 10.777 1.00 96.44 561 VAL A CA 1
ATOM 4133 C C . VAL A 1 561 ? 9.283 -10.554 11.772 1.00 96.44 561 VAL A C 1
ATOM 4135 O O . VAL A 1 561 ? 9.448 -11.774 11.852 1.00 96.44 561 VAL A O 1
ATOM 4138 N N . PRO A 1 562 ? 10.030 -9.701 12.491 1.00 96.38 562 PRO A N 1
ATOM 4139 C CA . PRO A 1 562 ? 11.039 -10.155 13.419 1.00 96.38 562 PRO A CA 1
ATOM 4140 C C . PRO A 1 562 ? 10.374 -10.736 14.672 1.00 96.38 562 PRO A C 1
ATOM 4142 O O . PRO A 1 562 ? 9.380 -10.211 15.160 1.00 96.38 562 PRO A O 1
ATOM 4145 N N . THR A 1 563 ? 10.933 -11.810 15.220 1.00 95.19 563 THR A N 1
ATOM 4146 C CA . THR A 1 563 ? 10.372 -12.500 16.401 1.00 95.19 563 THR A CA 1
ATOM 4147 C C . THR A 1 563 ? 11.282 -12.425 17.625 1.00 95.19 563 THR A C 1
ATOM 4149 O O . THR A 1 563 ? 11.052 -13.115 18.614 1.00 95.19 563 THR A O 1
ATOM 4152 N N . GLU A 1 564 ? 12.373 -11.664 17.543 1.00 92.94 564 GLU A N 1
ATOM 4153 C CA . GLU A 1 564 ? 13.376 -11.552 18.601 1.00 92.94 564 GLU A CA 1
ATOM 4154 C C . GLU A 1 564 ? 13.813 -10.093 18.771 1.00 92.94 564 GLU A C 1
ATOM 4156 O O . GLU A 1 564 ? 14.177 -9.432 17.797 1.00 92.94 564 GLU A O 1
ATOM 4161 N N . VAL A 1 565 ? 13.809 -9.617 20.021 1.00 91.12 565 VAL A N 1
ATOM 4162 C CA . VAL A 1 565 ? 14.289 -8.284 20.410 1.00 91.12 565 VAL A CA 1
ATOM 4163 C C . VAL A 1 565 ? 15.816 -8.251 20.378 1.00 91.12 565 VAL A C 1
ATOM 4165 O O . VAL A 1 565 ? 16.489 -9.175 20.846 1.00 91.12 565 VAL A O 1
ATOM 4168 N N . GLY A 1 566 ? 16.372 -7.147 19.892 1.00 91.06 566 GLY A N 1
ATOM 4169 C CA . GLY A 1 566 ? 17.777 -6.818 20.063 1.00 91.06 566 GLY A CA 1
ATOM 4170 C C . GLY A 1 566 ? 18.398 -6.092 18.875 1.00 91.06 566 GLY A C 1
ATOM 4171 O O . GLY A 1 566 ? 17.798 -5.962 17.805 1.00 91.06 566 GLY A O 1
ATOM 4172 N N . PRO A 1 567 ? 19.652 -5.644 19.045 1.00 95.56 567 PRO A N 1
ATOM 4173 C CA . PRO A 1 567 ? 20.440 -5.164 17.933 1.00 95.56 567 PRO A CA 1
ATOM 4174 C C . PRO A 1 567 ? 20.950 -6.352 17.111 1.00 95.56 567 PRO A C 1
ATOM 4176 O O . PRO A 1 567 ? 21.602 -7.260 17.641 1.00 95.56 567 PRO A O 1
ATOM 4179 N N . PHE A 1 568 ? 20.741 -6.311 15.799 1.00 97.19 568 PHE A N 1
ATOM 4180 C CA . PHE A 1 568 ? 21.312 -7.282 14.866 1.00 97.19 568 PHE A CA 1
ATOM 4181 C C . PHE A 1 568 ? 22.176 -6.567 13.836 1.00 97.19 568 PHE A C 1
ATOM 4183 O O . PHE A 1 568 ? 21.944 -5.415 13.490 1.00 97.19 568 PHE A O 1
ATOM 4190 N N . SER A 1 569 ? 23.189 -7.259 13.325 1.00 97.31 569 SER A N 1
ATOM 4191 C CA . SER A 1 569 ? 24.027 -6.743 12.247 1.00 97.31 569 SER A CA 1
ATOM 4192 C C . SER A 1 569 ? 24.305 -7.864 11.260 1.00 97.31 569 SER A C 1
ATOM 4194 O O . SER A 1 569 ? 24.795 -8.935 11.639 1.00 97.31 569 SER A O 1
ATOM 4196 N N . VAL A 1 570 ? 23.968 -7.626 9.996 1.00 98.25 570 VAL A N 1
ATOM 4197 C CA . VAL A 1 570 ? 24.147 -8.568 8.889 1.00 98.25 570 VAL A CA 1
ATOM 4198 C C . VAL A 1 570 ? 24.982 -7.918 7.795 1.00 98.25 570 VAL A C 1
ATOM 4200 O O . VAL A 1 570 ? 24.839 -6.738 7.480 1.00 98.25 570 VAL A O 1
ATOM 4203 N N . THR A 1 571 ? 25.869 -8.699 7.195 1.00 98.31 571 THR A N 1
ATOM 4204 C CA . THR A 1 571 ? 26.626 -8.309 6.008 1.00 98.31 571 THR A CA 1
ATOM 4205 C C . THR A 1 571 ? 26.101 -9.091 4.814 1.00 98.31 571 THR A C 1
ATOM 4207 O O . THR A 1 571 ? 26.050 -10.324 4.846 1.00 98.31 571 THR A O 1
ATOM 4210 N N . VAL A 1 572 ? 25.712 -8.365 3.768 1.00 98.56 572 VAL A N 1
ATOM 4211 C CA . VAL A 1 572 ? 25.197 -8.922 2.515 1.00 98.56 572 VAL A CA 1
ATOM 4212 C C . VAL A 1 572 ? 26.179 -8.619 1.392 1.00 98.56 572 VAL A C 1
ATOM 4214 O O . VAL A 1 572 ? 26.527 -7.461 1.164 1.00 98.56 572 VAL A O 1
ATOM 4217 N N . ASP A 1 573 ? 26.602 -9.662 0.685 1.00 98.38 573 ASP A N 1
ATOM 4218 C CA . ASP A 1 573 ? 27.421 -9.576 -0.521 1.00 98.38 573 ASP A CA 1
ATOM 4219 C C . ASP A 1 573 ? 26.525 -9.491 -1.756 1.00 98.38 573 ASP A C 1
ATOM 4221 O O . ASP A 1 573 ? 25.577 -10.267 -1.883 1.00 98.38 573 ASP A O 1
ATOM 4225 N N . GLY A 1 574 ? 26.865 -8.596 -2.682 1.00 98.25 574 GLY A N 1
ATOM 4226 C CA . GLY A 1 574 ? 26.428 -8.618 -4.074 1.00 98.25 574 GLY A CA 1
ATOM 4227 C C . GLY A 1 574 ? 27.559 -9.126 -4.971 1.00 98.25 574 GLY A C 1
ATOM 4228 O O . GLY A 1 574 ? 28.686 -8.639 -4.871 1.00 98.25 574 GLY A O 1
ATOM 4229 N N . ASP A 1 575 ? 27.256 -10.090 -5.841 1.00 98.00 575 ASP A N 1
ATOM 4230 C CA . ASP A 1 575 ? 28.196 -10.732 -6.772 1.00 98.00 575 ASP A CA 1
ATOM 4231 C C . ASP A 1 575 ? 27.644 -10.695 -8.209 1.00 98.00 575 ASP A C 1
ATOM 4233 O O . ASP A 1 575 ? 26.600 -11.291 -8.496 1.00 98.00 575 ASP A O 1
ATOM 4237 N N . ASN A 1 576 ? 28.348 -10.020 -9.125 1.00 95.94 576 ASN A N 1
ATOM 4238 C CA . ASN A 1 576 ? 27.996 -9.970 -10.556 1.00 95.94 576 ASN A CA 1
ATOM 4239 C C . ASN A 1 576 ? 28.757 -11.012 -11.412 1.00 95.94 576 ASN A C 1
ATOM 4241 O O . ASN A 1 576 ? 28.704 -10.999 -12.645 1.00 95.94 576 ASN A O 1
ATOM 4245 N N . GLY A 1 577 ? 29.491 -11.924 -10.769 1.00 96.19 577 GLY A N 1
ATOM 4246 C CA . GLY A 1 577 ? 30.345 -12.946 -11.375 1.00 96.19 577 GLY A CA 1
ATOM 4247 C C . GLY A 1 577 ? 31.775 -12.483 -11.678 1.00 96.19 577 GLY A C 1
ATOM 4248 O O . GLY A 1 577 ? 32.593 -13.298 -12.125 1.00 96.19 577 GLY A O 1
ATOM 4249 N N . VAL A 1 578 ? 32.083 -11.201 -11.460 1.00 95.44 578 VAL A N 1
ATOM 4250 C CA . VAL A 1 578 ? 33.410 -10.597 -11.668 1.00 95.44 578 VAL A CA 1
ATOM 4251 C C . VAL A 1 578 ? 33.921 -9.967 -10.378 1.00 95.44 578 VAL A C 1
ATOM 4253 O O . VAL A 1 578 ? 35.025 -10.295 -9.936 1.00 95.44 578 VAL A O 1
ATOM 4256 N N . ASP A 1 579 ? 33.108 -9.096 -9.789 1.00 96.56 579 ASP A N 1
ATOM 4257 C CA . ASP A 1 579 ? 33.383 -8.355 -8.568 1.00 96.56 579 ASP A CA 1
ATOM 4258 C C . ASP A 1 579 ? 32.399 -8.786 -7.471 1.00 96.56 579 ASP A C 1
ATOM 4260 O O . ASP A 1 579 ? 31.253 -9.144 -7.747 1.00 96.56 579 ASP A O 1
ATOM 4264 N N . VAL A 1 580 ? 32.854 -8.721 -6.218 1.00 97.50 580 VAL A N 1
ATOM 4265 C CA . VAL A 1 580 ? 32.021 -8.937 -5.029 1.00 97.50 580 VAL A CA 1
ATOM 4266 C C . VAL A 1 580 ? 32.182 -7.734 -4.113 1.00 97.50 580 VAL A C 1
ATOM 4268 O O . VAL A 1 580 ? 33.310 -7.373 -3.761 1.00 97.50 580 VAL A O 1
ATOM 4271 N N . VAL A 1 581 ? 31.064 -7.121 -3.731 1.00 98.00 581 VAL A N 1
ATOM 4272 C CA . VAL A 1 581 ? 31.014 -5.981 -2.803 1.00 98.00 581 VAL A CA 1
ATOM 4273 C C . VAL A 1 581 ? 29.994 -6.265 -1.715 1.00 98.00 581 VAL A C 1
ATOM 4275 O O . VAL A 1 581 ? 28.970 -6.884 -1.974 1.00 98.00 581 VAL A O 1
ATOM 4278 N N . SER A 1 582 ? 30.274 -5.802 -0.501 1.00 97.56 582 SER A N 1
ATOM 4279 C CA . SER A 1 582 ? 29.433 -6.046 0.667 1.00 97.56 582 SER A CA 1
ATOM 4280 C C . SER A 1 582 ? 28.836 -4.752 1.209 1.00 97.56 582 SER A C 1
ATOM 4282 O O . SER A 1 582 ? 29.493 -3.708 1.198 1.00 97.56 582 SER A O 1
ATOM 4284 N N . VAL A 1 583 ? 27.631 -4.845 1.765 1.00 97.31 583 VAL A N 1
ATOM 4285 C CA . VAL A 1 583 ? 26.990 -3.797 2.568 1.00 97.31 583 VAL A CA 1
ATOM 4286 C C . VAL A 1 583 ? 26.602 -4.365 3.932 1.00 97.31 583 VAL A C 1
ATOM 4288 O O . VAL A 1 583 ? 26.214 -5.529 4.036 1.00 97.31 583 VAL A O 1
ATOM 4291 N N . THR A 1 584 ? 26.722 -3.553 4.984 1.00 97.19 584 THR A N 1
ATOM 4292 C CA . THR A 1 584 ? 26.258 -3.907 6.332 1.00 97.19 584 THR A CA 1
ATOM 4293 C C . THR A 1 584 ? 24.916 -3.245 6.619 1.00 97.19 584 THR A C 1
ATOM 4295 O O . THR A 1 584 ? 24.686 -2.078 6.278 1.00 97.19 584 THR A O 1
ATOM 4298 N N . ILE A 1 585 ? 24.032 -4.012 7.244 1.00 97.94 585 ILE A N 1
ATOM 4299 C CA . ILE A 1 585 ? 22.695 -3.602 7.650 1.00 97.94 585 ILE A CA 1
ATOM 4300 C C . ILE A 1 585 ? 22.602 -3.849 9.145 1.00 97.94 585 ILE A C 1
ATOM 4302 O O . ILE A 1 585 ? 22.811 -4.973 9.600 1.00 97.94 585 ILE A O 1
ATOM 4306 N N . ASP A 1 586 ? 22.323 -2.781 9.878 1.00 97.31 586 ASP A N 1
ATOM 4307 C CA . ASP A 1 586 ? 22.124 -2.819 11.317 1.00 97.31 586 ASP A CA 1
ATOM 4308 C C . ASP A 1 586 ? 20.626 -2.676 11.589 1.00 97.31 586 ASP A C 1
ATOM 4310 O O . ASP A 1 586 ? 19.975 -1.800 11.012 1.00 97.31 586 ASP A O 1
ATOM 4314 N N . TYR A 1 587 ? 20.107 -3.550 12.442 1.00 96.94 587 TYR A N 1
ATOM 4315 C CA . TYR A 1 587 ? 18.723 -3.569 12.895 1.00 96.94 587 TYR A CA 1
ATOM 4316 C C . TYR A 1 587 ? 18.667 -3.241 14.379 1.00 96.94 587 TYR A C 1
ATOM 4318 O O . TYR A 1 587 ? 19.538 -3.685 15.134 1.00 96.94 587 TYR A O 1
ATOM 4326 N N . ASP A 1 588 ? 17.626 -2.526 14.778 1.00 95.12 588 ASP A N 1
ATOM 4327 C CA . ASP A 1 588 ? 17.269 -2.290 16.174 1.00 95.12 588 ASP A CA 1
ATOM 4328 C C . ASP A 1 588 ? 15.819 -2.730 16.379 1.00 95.12 588 ASP A C 1
ATOM 4330 O O . ASP A 1 588 ? 14.886 -2.001 16.042 1.00 95.12 588 ASP A O 1
ATOM 4334 N N . ILE A 1 589 ? 15.638 -3.977 16.825 1.00 94.88 589 ILE A N 1
ATOM 4335 C CA . ILE A 1 589 ? 14.310 -4.553 17.043 1.00 94.88 589 ILE A CA 1
ATOM 4336 C C . ILE A 1 589 ? 13.952 -4.402 18.517 1.00 94.88 589 ILE A C 1
ATOM 4338 O O . ILE A 1 589 ? 14.608 -4.995 19.376 1.00 94.88 589 ILE A O 1
ATOM 4342 N N . SER A 1 590 ? 12.916 -3.619 18.791 1.00 89.19 590 SER A N 1
ATOM 4343 C CA . SER A 1 590 ? 12.378 -3.362 20.129 1.00 89.19 590 SER A CA 1
ATOM 4344 C C . SER A 1 590 ? 11.125 -4.202 20.395 1.00 89.19 590 SER A C 1
ATOM 4346 O O . SER A 1 590 ? 10.650 -4.925 19.520 1.00 89.19 590 SER A O 1
ATOM 4348 N N . SER A 1 591 ? 10.595 -4.139 21.614 1.00 83.56 591 SER A N 1
ATOM 4349 C CA . SER A 1 591 ? 9.250 -4.643 21.907 1.00 83.56 591 SER A CA 1
ATOM 4350 C C . SER A 1 591 ? 8.223 -3.534 21.770 1.00 83.56 591 SER A C 1
ATOM 4352 O O . SER A 1 591 ? 8.541 -2.389 22.092 1.00 83.56 591 SER A O 1
ATOM 4354 N N . ASP A 1 592 ? 7.034 -3.879 21.284 1.00 72.31 592 ASP A N 1
ATOM 4355 C CA . ASP A 1 592 ? 5.903 -2.954 21.156 1.00 72.31 592 ASP A CA 1
ATOM 4356 C C . ASP A 1 592 ? 5.071 -2.853 22.449 1.00 72.31 592 ASP A C 1
ATOM 4358 O O . ASP A 1 592 ? 4.304 -1.919 22.638 1.00 72.31 592 ASP A O 1
ATOM 4362 N N . GLU A 1 593 ? 5.263 -3.780 23.395 1.00 68.31 593 GLU A N 1
ATOM 4363 C CA . GLU A 1 593 ? 4.491 -3.801 24.643 1.00 68.31 593 GLU A CA 1
ATOM 4364 C C . GLU A 1 593 ? 4.813 -2.583 25.523 1.00 68.31 593 GLU A C 1
ATOM 4366 O O . GLU A 1 593 ? 5.982 -2.363 25.847 1.00 68.31 593 GLU A O 1
ATOM 4371 N N . PRO A 1 594 ? 3.837 -1.790 25.996 1.00 64.94 594 PRO A N 1
ATOM 4372 C CA . PRO A 1 594 ? 4.134 -0.728 26.950 1.00 64.94 594 PRO A CA 1
ATOM 4373 C C . PRO A 1 594 ? 4.866 -1.305 28.167 1.00 64.94 594 PRO A C 1
ATOM 4375 O O . PRO A 1 594 ? 4.632 -2.444 28.555 1.00 64.94 594 PRO A O 1
ATOM 4378 N N . ALA A 1 595 ? 5.764 -0.545 28.797 1.00 70.44 595 ALA A N 1
ATOM 4379 C CA . ALA A 1 595 ? 6.310 -0.991 30.078 1.00 70.44 595 ALA A CA 1
ATOM 4380 C C . ALA A 1 595 ? 5.151 -1.200 31.076 1.00 70.44 595 ALA A C 1
ATOM 4382 O O . ALA A 1 595 ? 4.245 -0.361 31.077 1.00 70.44 595 ALA A O 1
ATOM 4383 N N . PRO A 1 596 ? 5.192 -2.238 31.937 1.00 80.50 596 PRO A N 1
ATOM 4384 C CA . PRO A 1 596 ? 4.179 -2.462 32.951 1.00 80.50 596 PRO A CA 1
ATOM 4385 C C . PRO A 1 596 ? 3.937 -1.184 33.746 1.00 80.50 596 PRO A C 1
ATOM 4387 O O . PRO A 1 596 ? 4.892 -0.493 34.109 1.00 80.50 596 PRO A O 1
ATOM 4390 N N . LEU A 1 597 ? 2.677 -0.869 34.007 1.00 80.81 597 LEU A N 1
ATOM 4391 C CA . LEU A 1 597 ? 2.236 0.276 34.782 1.00 80.81 597 LEU A CA 1
ATOM 4392 C C . LEU A 1 597 ? 0.989 -0.112 35.572 1.00 80.81 597 LEU A C 1
ATOM 4394 O O . LEU A 1 597 ? -0.078 -0.334 35.004 1.00 80.81 597 LEU A O 1
ATOM 4398 N N . PHE A 1 598 ? 1.103 -0.141 36.897 1.00 78.62 598 PHE A N 1
ATOM 4399 C CA . PHE A 1 598 ? -0.068 -0.368 37.735 1.00 78.62 598 PHE A CA 1
ATOM 4400 C C . PHE A 1 598 ? -0.935 0.891 37.791 1.00 78.62 598 PHE A C 1
ATOM 4402 O O . PHE A 1 598 ? -0.449 1.965 38.169 1.00 78.62 598 PHE A O 1
ATOM 4409 N N . ASP A 1 599 ? -2.224 0.736 37.479 1.00 69.94 599 ASP A N 1
ATOM 4410 C CA . ASP A 1 599 ? -3.213 1.818 37.578 1.00 69.94 599 ASP A CA 1
ATOM 4411 C C . ASP A 1 599 ? -3.320 2.340 39.019 1.00 69.94 599 ASP A C 1
ATOM 4413 O O . ASP A 1 599 ? -3.381 3.549 39.257 1.00 69.94 599 ASP A O 1
ATOM 4417 N N . ASP A 1 600 ? -3.248 1.422 39.989 1.00 75.81 600 ASP A N 1
ATOM 4418 C CA . ASP A 1 600 ? -3.251 1.712 41.417 1.00 75.81 600 ASP A CA 1
ATOM 4419 C C . ASP A 1 600 ? -1.946 1.270 42.087 1.00 75.81 600 ASP A C 1
ATOM 4421 O O . ASP A 1 600 ? -1.473 0.142 41.959 1.00 75.81 600 ASP A O 1
ATOM 4425 N N . ARG A 1 601 ? -1.376 2.154 42.913 1.00 82.25 601 ARG A N 1
ATOM 4426 C CA . ARG A 1 601 ? -0.165 1.846 43.700 1.00 82.25 601 ARG A CA 1
ATOM 4427 C C . ARG A 1 601 ? -0.424 0.915 44.886 1.00 82.25 601 ARG A C 1
ATOM 4429 O O . ARG A 1 601 ? 0.537 0.419 45.477 1.00 82.25 601 ARG A O 1
ATOM 4436 N N . PHE A 1 602 ? -1.693 0.718 45.232 1.00 80.69 602 PHE A N 1
ATOM 4437 C CA . PHE A 1 602 ? -2.162 -0.109 46.337 1.00 80.69 602 PHE A CA 1
ATOM 4438 C C . PHE A 1 602 ? -3.361 -0.937 45.881 1.00 80.69 602 PHE A C 1
ATOM 4440 O O . PHE A 1 602 ? -4.417 -0.384 45.586 1.00 80.69 602 PHE A O 1
ATOM 4447 N N . ILE A 1 603 ? -3.186 -2.253 45.852 1.00 79.94 603 ILE A N 1
ATOM 4448 C CA . ILE A 1 603 ? -4.192 -3.217 45.408 1.00 79.94 603 ILE A CA 1
ATOM 4449 C C . ILE A 1 603 ? -4.663 -4.024 46.620 1.00 79.94 603 ILE A C 1
ATOM 4451 O O . ILE A 1 603 ? -3.841 -4.585 47.339 1.00 79.94 603 ILE A O 1
ATOM 4455 N N . SER A 1 604 ? -5.975 -4.115 46.841 1.00 81.06 604 SER A N 1
ATOM 4456 C CA . SER A 1 604 ? -6.522 -4.791 48.023 1.00 81.06 604 SER A CA 1
ATOM 4457 C C . SER A 1 604 ? -7.552 -5.855 47.682 1.00 81.06 604 SER A C 1
ATOM 4459 O O . SER A 1 604 ? -8.574 -5.565 47.058 1.00 81.06 604 SER A O 1
ATOM 4461 N N . PHE A 1 605 ? -7.326 -7.071 48.182 1.00 78.88 605 PHE A N 1
ATOM 4462 C CA . PHE A 1 605 ? -8.227 -8.211 48.020 1.00 78.88 605 PHE A CA 1
ATOM 4463 C C . PHE A 1 605 ? -8.879 -8.595 49.353 1.00 78.88 605 PHE A C 1
ATOM 4465 O O . PHE A 1 605 ? -8.208 -8.934 50.330 1.00 78.88 605 PHE A O 1
ATOM 4472 N N . GLY A 1 606 ? -10.213 -8.564 49.398 1.00 74.56 606 GLY A N 1
ATOM 4473 C CA . GLY A 1 606 ? -11.002 -8.970 50.564 1.00 74.56 606 GLY A CA 1
ATOM 4474 C C . GLY A 1 606 ? -11.691 -10.316 50.347 1.00 74.56 606 GLY A C 1
ATOM 4475 O O . GLY A 1 606 ? -12.500 -10.452 49.430 1.00 74.56 606 GLY A O 1
ATOM 4476 N N . LEU A 1 607 ? -11.421 -11.291 51.218 1.00 72.00 607 LEU A N 1
ATOM 4477 C CA . LEU A 1 607 ? -11.957 -12.649 51.122 1.00 72.00 607 LEU A CA 1
ATOM 4478 C C . LEU A 1 607 ? -13.077 -12.883 52.144 1.00 72.00 607 LEU A C 1
ATOM 4480 O O . LEU A 1 607 ? -12.847 -12.738 53.351 1.00 72.00 607 LEU A O 1
ATOM 4484 N N . PRO A 1 608 ? -14.298 -13.253 51.702 1.00 64.50 608 PRO A N 1
ATOM 4485 C CA . PRO A 1 608 ? -15.412 -13.488 52.608 1.00 64.50 608 PRO A CA 1
ATOM 4486 C C . PRO A 1 608 ? -15.176 -14.746 53.450 1.00 64.50 608 PRO A C 1
ATOM 4488 O O . PRO A 1 608 ? -14.750 -15.784 52.956 1.00 64.50 608 PRO A O 1
ATOM 4491 N N . ALA A 1 609 ? -15.537 -14.680 54.730 1.00 59.78 609 ALA A N 1
ATOM 4492 C CA . ALA A 1 609 ? -15.286 -15.745 55.703 1.00 59.78 609 ALA A CA 1
ATOM 4493 C C . ALA A 1 609 ? -16.206 -16.988 55.580 1.00 59.78 609 ALA A C 1
ATOM 4495 O O . ALA A 1 609 ? -16.317 -17.746 56.545 1.00 59.78 609 ALA A O 1
ATOM 4496 N N . VAL A 1 610 ? -16.949 -17.184 54.477 1.00 52.78 610 VAL A N 1
ATOM 4497 C CA . VAL A 1 610 ? -18.121 -18.088 54.473 1.00 52.78 610 VAL A CA 1
ATOM 4498 C C . VAL A 1 610 ? -18.137 -19.131 53.339 1.00 52.78 610 VAL A C 1
ATOM 4500 O O . VAL A 1 610 ? -18.348 -18.788 52.183 1.00 52.78 610 VAL A O 1
ATOM 4503 N N . ASP A 1 611 ? -18.082 -20.400 53.777 1.00 52.66 611 ASP A N 1
ATOM 4504 C CA . ASP A 1 611 ? -18.533 -21.679 53.174 1.00 52.66 611 ASP A CA 1
ATOM 4505 C C . ASP A 1 611 ? -17.679 -22.310 52.049 1.00 52.66 611 ASP A C 1
ATOM 4507 O O . ASP A 1 611 ? -17.870 -22.009 50.877 1.00 52.66 611 ASP A O 1
ATOM 4511 N N . ASP A 1 612 ? -16.783 -23.236 52.444 1.00 51.12 612 ASP A N 1
ATOM 4512 C CA . ASP A 1 612 ? -16.197 -24.410 51.744 1.00 51.12 612 ASP A CA 1
ATOM 4513 C C . ASP A 1 612 ? -15.796 -24.315 50.243 1.00 51.12 612 ASP A C 1
ATOM 4515 O O . ASP A 1 612 ? -15.480 -25.334 49.620 1.00 51.12 612 ASP A O 1
ATOM 4519 N N . SER A 1 613 ? -15.757 -23.122 49.650 1.00 51.22 613 SER A N 1
ATOM 4520 C CA . SER A 1 613 ? -15.442 -22.870 48.240 1.00 51.22 613 SER A CA 1
ATOM 4521 C C . SER A 1 613 ? -14.410 -21.747 48.125 1.00 51.22 613 SER A C 1
ATOM 4523 O O . SER A 1 613 ? -14.760 -20.579 47.972 1.00 51.22 613 SER A O 1
ATOM 4525 N N . TYR A 1 614 ? -13.131 -22.116 48.206 1.00 59.81 614 TYR A N 1
ATOM 4526 C CA . TYR A 1 614 ? -11.964 -21.247 48.009 1.00 59.81 614 TYR A CA 1
ATOM 4527 C C . TYR A 1 614 ? -11.825 -20.836 46.531 1.00 59.81 614 TYR A C 1
ATOM 4529 O O . TYR A 1 614 ? -10.956 -21.331 45.824 1.00 59.81 614 TYR A O 1
ATOM 4537 N N . ASP A 1 615 ? -12.723 -19.981 46.040 1.00 60.06 615 ASP A N 1
ATOM 4538 C CA . ASP A 1 615 ? -12.770 -19.549 44.629 1.00 60.06 615 ASP A CA 1
ATOM 4539 C C . ASP A 1 615 ? -12.009 -18.227 44.394 1.00 60.06 615 ASP A C 1
ATOM 4541 O O . ASP A 1 615 ? -12.278 -17.500 43.442 1.00 60.06 615 ASP A O 1
ATOM 4545 N N . PHE A 1 616 ? -11.080 -17.877 45.294 1.00 69.50 616 PHE A N 1
ATOM 4546 C CA . PHE A 1 616 ? -10.199 -16.729 45.090 1.00 69.50 616 PHE A CA 1
ATOM 4547 C C . PHE A 1 616 ? -9.084 -17.112 44.132 1.00 69.50 616 PHE A C 1
ATOM 4549 O O . PHE A 1 616 ? -8.190 -17.887 44.484 1.00 69.50 616 PHE A O 1
ATOM 4556 N N . ASN A 1 617 ? -9.181 -16.566 42.929 1.00 79.12 617 ASN A N 1
ATOM 4557 C CA . ASN A 1 617 ? -8.234 -16.749 41.851 1.00 79.12 617 ASN A CA 1
ATOM 4558 C C . ASN A 1 617 ? -8.184 -15.455 41.034 1.00 79.12 617 ASN A C 1
ATOM 4560 O O . ASN A 1 617 ? -8.837 -15.354 39.993 1.00 79.12 617 ASN A O 1
ATOM 4564 N N . ASP A 1 618 ? -7.477 -14.457 41.557 1.00 81.44 618 ASP A N 1
ATOM 4565 C CA . ASP A 1 618 ? -7.375 -13.143 40.926 1.00 81.44 618 ASP A CA 1
ATOM 4566 C C . ASP A 1 618 ? -6.090 -13.033 40.110 1.00 81.44 618 ASP A C 1
ATOM 4568 O O . ASP A 1 618 ? -5.016 -13.469 40.528 1.00 81.44 618 ASP A O 1
ATOM 4572 N N . ASN A 1 619 ? -6.221 -12.448 38.922 1.00 82.69 619 ASN A N 1
ATOM 4573 C CA . ASN A 1 619 ? -5.111 -12.206 38.016 1.00 82.69 619 ASN A CA 1
ATOM 4574 C C . ASN A 1 619 ? -4.685 -10.737 38.117 1.00 82.69 619 ASN A C 1
ATOM 4576 O O . ASN A 1 619 ? -5.448 -9.852 37.725 1.00 82.69 619 ASN A O 1
ATOM 4580 N N . LEU A 1 620 ? -3.475 -10.485 38.629 1.00 81.12 620 LEU A N 1
ATOM 4581 C CA . LEU A 1 620 ? -2.928 -9.131 38.770 1.00 81.12 620 LEU A CA 1
ATOM 4582 C C . LEU A 1 620 ? -2.696 -8.437 37.424 1.00 81.12 620 LEU A C 1
ATOM 4584 O O . LEU A 1 620 ? -2.638 -7.210 37.382 1.00 81.12 620 LEU A O 1
ATOM 4588 N N . ASP A 1 621 ? -2.614 -9.200 36.337 1.00 77.38 621 ASP A N 1
ATOM 4589 C CA . ASP A 1 621 ? -2.490 -8.681 34.975 1.00 77.38 621 ASP A CA 1
ATOM 4590 C C . ASP A 1 621 ? -3.682 -7.800 34.569 1.00 77.38 621 ASP A C 1
ATOM 4592 O O . ASP A 1 621 ? -3.531 -6.821 33.850 1.00 77.38 621 ASP A O 1
ATOM 4596 N N . LEU A 1 622 ? -4.869 -8.054 35.134 1.00 76.31 622 LEU A N 1
ATOM 4597 C CA . LEU A 1 622 ? -6.064 -7.230 34.897 1.00 76.31 622 LEU A CA 1
ATOM 4598 C C . LEU A 1 622 ? -5.986 -5.826 35.525 1.00 76.31 622 LEU A C 1
ATOM 4600 O O . LEU A 1 622 ? -6.898 -5.025 35.329 1.00 76.31 622 LEU A O 1
ATOM 4604 N N . LEU A 1 623 ? -4.951 -5.551 36.320 1.00 75.44 623 LEU A N 1
ATOM 4605 C CA . LEU A 1 623 ? -4.745 -4.298 37.055 1.00 75.44 623 LEU A CA 1
ATOM 4606 C C . LEU A 1 623 ? -3.505 -3.534 36.558 1.00 75.44 623 LEU A C 1
ATOM 4608 O O . LEU A 1 623 ? -3.030 -2.613 37.229 1.00 75.44 623 LEU A O 1
ATOM 4612 N N . ASN A 1 624 ? -2.948 -3.958 35.423 1.00 70.69 624 ASN A N 1
ATOM 4613 C CA . ASN A 1 624 ? -1.685 -3.482 34.889 1.00 70.69 624 ASN A CA 1
ATOM 4614 C C . ASN A 1 624 ? -1.822 -3.127 33.401 1.00 70.69 624 ASN A C 1
ATOM 4616 O O . ASN A 1 624 ? -2.341 -3.916 32.614 1.00 70.69 624 ASN A O 1
ATOM 4620 N N . GLY A 1 625 ? -1.332 -1.954 33.005 1.00 63.94 625 GLY A N 1
ATOM 4621 C CA . GLY A 1 625 ? -1.129 -1.613 31.600 1.00 63.94 625 GLY A CA 1
ATOM 4622 C C . GLY A 1 625 ? 0.233 -2.112 31.115 1.00 63.94 625 GLY A C 1
ATOM 4623 O O . GLY A 1 625 ? 1.239 -1.802 31.741 1.00 63.94 625 GLY A O 1
ATOM 4624 N N . GLY A 1 626 ? 0.292 -2.843 29.996 1.00 68.56 626 GLY A N 1
ATOM 4625 C CA . GLY A 1 626 ? 1.562 -3.221 29.348 1.00 68.56 626 GLY A CA 1
ATOM 4626 C C . GLY A 1 626 ? 2.049 -4.658 29.559 1.00 68.56 626 GLY A C 1
ATOM 4627 O O . GLY A 1 626 ? 3.251 -4.863 29.688 1.00 68.56 626 GLY A O 1
ATOM 4628 N N . ALA A 1 627 ? 1.127 -5.626 29.633 1.00 74.81 627 ALA A N 1
ATOM 4629 C CA . ALA A 1 627 ? 1.353 -7.079 29.513 1.00 74.81 627 ALA A CA 1
ATOM 4630 C C . ALA A 1 627 ? 2.733 -7.578 30.016 1.00 74.81 627 ALA A C 1
ATOM 4632 O O . ALA A 1 627 ? 3.703 -7.668 29.256 1.00 74.81 627 ALA A O 1
ATOM 4633 N N . PRO A 1 628 ? 2.864 -7.894 31.311 1.00 81.69 628 PRO A N 1
ATOM 4634 C CA . PRO A 1 628 ? 4.125 -8.333 31.894 1.00 81.69 628 PRO A CA 1
ATOM 4635 C C . PRO A 1 628 ? 4.517 -9.737 31.422 1.00 81.69 628 PRO A C 1
ATOM 4637 O O . PRO A 1 628 ? 3.713 -10.664 31.478 1.00 81.69 628 PRO A O 1
ATOM 4640 N N . ASP A 1 629 ? 5.787 -9.915 31.055 1.00 80.25 629 ASP A N 1
ATOM 4641 C CA . ASP A 1 629 ? 6.372 -11.232 30.755 1.00 80.25 629 ASP A CA 1
ATOM 4642 C C . ASP A 1 629 ? 6.733 -12.007 32.032 1.00 80.25 629 ASP A C 1
ATOM 4644 O O . ASP A 1 629 ? 6.930 -13.225 32.011 1.00 80.25 629 ASP A O 1
ATOM 4648 N N . PHE A 1 630 ? 6.925 -11.280 33.132 1.00 83.81 630 PHE A N 1
ATOM 4649 C CA . PHE A 1 630 ? 7.452 -11.807 34.379 1.00 83.81 630 PHE A CA 1
ATOM 4650 C C . PHE A 1 630 ? 6.883 -11.054 35.580 1.00 83.81 630 PHE A C 1
ATOM 4652 O O . PHE A 1 630 ? 6.807 -9.820 35.586 1.00 83.81 630 PHE A O 1
ATOM 4659 N N . TRP A 1 631 ? 6.560 -11.804 36.634 1.00 89.75 631 TRP A N 1
ATOM 4660 C CA . TRP A 1 631 ? 6.143 -11.247 37.909 1.00 89.75 631 TRP A CA 1
ATOM 4661 C C . TRP A 1 631 ? 7.064 -11.681 39.048 1.00 89.75 631 TRP A C 1
ATOM 4663 O O . TRP A 1 631 ? 7.383 -12.855 39.214 1.00 89.75 631 TRP A O 1
ATOM 4673 N N . GLU A 1 632 ? 7.440 -10.731 39.900 1.00 90.75 632 GLU A N 1
ATOM 4674 C CA . GLU A 1 632 ? 8.257 -10.988 41.083 1.00 90.75 632 GLU A CA 1
ATOM 4675 C C . GLU A 1 632 ? 7.532 -10.513 42.337 1.00 90.75 632 GLU A C 1
ATOM 4677 O O . GLU A 1 632 ? 7.255 -9.322 42.520 1.00 90.75 632 GLU A O 1
ATOM 4682 N N . LEU A 1 633 ? 7.271 -11.449 43.247 1.00 88.56 633 LEU A N 1
ATOM 4683 C CA . LEU A 1 633 ? 6.799 -11.116 44.580 1.00 88.56 633 LEU A CA 1
ATOM 4684 C C . LEU A 1 633 ? 7.997 -10.667 45.417 1.00 88.56 633 LEU A C 1
ATOM 4686 O O . LEU A 1 633 ? 8.919 -11.436 45.693 1.00 88.56 633 LEU A O 1
ATOM 4690 N N . LEU A 1 634 ? 7.987 -9.399 45.814 1.00 86.38 634 LEU A N 1
ATOM 4691 C CA . LEU A 1 634 ? 9.026 -8.770 46.614 1.00 86.38 634 LEU A CA 1
ATOM 4692 C C . LEU A 1 634 ? 8.583 -8.804 48.086 1.00 86.38 634 LEU A C 1
ATOM 4694 O O . LEU A 1 634 ? 7.770 -7.968 48.499 1.00 86.38 634 LEU A O 1
ATOM 4698 N N . PRO A 1 635 ? 9.085 -9.756 48.900 1.00 68.56 635 PRO A N 1
ATOM 4699 C CA . PRO A 1 635 ? 8.732 -9.843 50.310 1.00 68.56 635 PRO A CA 1
ATOM 4700 C C . PRO A 1 635 ? 9.325 -8.640 51.053 1.00 68.56 635 PRO A C 1
ATOM 4702 O O . PRO A 1 635 ? 10.502 -8.635 51.419 1.00 68.56 635 PRO A O 1
ATOM 4705 N N . ASP A 1 636 ? 8.512 -7.600 51.230 1.00 66.94 636 ASP A N 1
ATOM 4706 C CA . ASP A 1 636 ? 8.843 -6.417 52.026 1.00 66.94 636 ASP A CA 1
ATOM 4707 C C . ASP A 1 636 ? 8.493 -6.694 53.513 1.00 66.94 636 ASP A C 1
ATOM 4709 O O . ASP A 1 636 ? 8.799 -7.775 54.028 1.00 66.94 636 ASP A O 1
ATOM 4713 N N . GLU A 1 637 ? 7.840 -5.779 54.242 1.00 62.47 637 GLU A N 1
ATOM 4714 C CA . GLU A 1 637 ? 7.535 -5.963 55.678 1.00 62.47 637 GLU A CA 1
ATOM 4715 C C . GLU A 1 637 ? 6.606 -7.155 56.021 1.00 62.47 637 GLU A C 1
ATOM 4717 O O . GLU A 1 637 ? 6.549 -7.544 57.189 1.00 62.47 637 GLU A O 1
ATOM 4722 N N . GLY A 1 638 ? 5.923 -7.775 55.048 1.00 61.47 638 GLY A N 1
ATOM 4723 C CA . GLY A 1 638 ? 5.015 -8.912 55.280 1.00 61.47 638 GLY A CA 1
ATOM 4724 C C . GLY A 1 638 ? 5.671 -10.292 55.386 1.00 61.47 638 GLY A C 1
ATOM 4725 O O . GLY A 1 638 ? 5.019 -11.246 55.803 1.00 61.47 638 GLY A O 1
ATOM 4726 N N . GLY A 1 639 ? 6.966 -10.420 55.081 1.00 75.19 639 GLY A N 1
ATOM 4727 C CA . GLY A 1 639 ? 7.672 -11.701 55.184 1.00 75.19 639 GLY A CA 1
ATOM 4728 C C . GLY A 1 639 ? 7.341 -12.703 54.059 1.00 75.19 639 GLY A C 1
ATOM 4729 O O . GLY A 1 639 ? 6.828 -12.311 53.010 1.00 75.19 639 GLY A O 1
ATOM 4730 N N . PRO A 1 640 ? 7.721 -13.991 54.213 1.00 83.81 640 PRO A N 1
ATOM 4731 C CA . PRO A 1 640 ? 7.511 -14.999 53.172 1.00 83.81 640 PRO A CA 1
ATOM 4732 C C . PRO A 1 640 ? 6.018 -15.216 52.895 1.00 83.81 640 PRO A C 1
ATOM 4734 O O . PRO A 1 640 ? 5.199 -15.032 53.792 1.00 83.81 640 PRO A O 1
ATOM 4737 N N . LEU A 1 641 ? 5.695 -15.632 51.667 1.00 87.56 641 LEU A N 1
ATOM 4738 C CA . LEU A 1 641 ? 4.332 -15.991 51.272 1.00 87.56 641 LEU A CA 1
ATOM 4739 C C . LEU A 1 641 ? 3.769 -17.058 52.240 1.00 87.56 641 LEU A C 1
ATOM 4741 O O . LEU A 1 641 ? 4.464 -18.053 52.474 1.00 87.56 641 LEU A O 1
ATOM 4745 N N . PRO A 1 642 ? 2.579 -16.850 52.833 1.00 88.19 642 PRO A N 1
ATOM 4746 C CA . PRO A 1 642 ? 1.995 -17.780 53.793 1.00 88.19 642 PRO A CA 1
ATOM 4747 C C . PRO A 1 642 ? 1.502 -19.056 53.104 1.00 88.19 642 PRO A C 1
ATOM 4749 O O . PRO A 1 642 ? 1.140 -19.038 51.929 1.00 88.19 642 PRO A O 1
ATOM 4752 N N . ASP A 1 643 ? 1.422 -20.160 53.847 1.00 88.25 643 ASP A N 1
ATOM 4753 C CA . ASP A 1 643 ? 1.079 -21.488 53.315 1.00 88.25 643 ASP A CA 1
ATOM 4754 C C . ASP A 1 643 ? -0.372 -21.567 52.790 1.00 88.25 643 ASP A C 1
ATOM 4756 O O . ASP A 1 643 ? -0.726 -22.513 52.084 1.00 88.25 643 ASP A O 1
ATOM 4760 N N . TRP A 1 644 ? -1.220 -20.588 53.131 1.00 86.75 644 TRP A N 1
ATOM 4761 C CA . TRP A 1 644 ? -2.603 -20.482 52.658 1.00 86.75 644 TRP A CA 1
ATOM 4762 C C . TRP A 1 644 ? -2.758 -19.724 51.326 1.00 86.75 644 TRP A C 1
ATOM 4764 O O . TRP A 1 644 ? -3.847 -19.754 50.745 1.00 86.75 644 TRP A O 1
ATOM 4774 N N . LEU A 1 645 ? -1.698 -19.087 50.812 1.00 87.81 645 LEU A N 1
ATOM 4775 C CA . LEU A 1 645 ? -1.705 -18.294 49.576 1.00 87.81 645 LEU A CA 1
ATOM 4776 C C . LEU A 1 645 ? -0.646 -18.821 48.597 1.00 87.81 645 LEU A C 1
ATOM 4778 O O . LEU A 1 645 ? 0.496 -19.065 48.975 1.00 87.81 645 LEU A O 1
ATOM 4782 N N . SER A 1 646 ? -0.998 -18.964 47.321 1.00 89.88 646 SER A N 1
ATOM 4783 C CA . SER A 1 646 ? -0.037 -19.239 46.249 1.00 89.88 646 SER A CA 1
ATOM 4784 C C . SER A 1 646 ? 0.016 -18.098 45.244 1.00 89.88 646 SER A C 1
ATOM 4786 O O . SER A 1 646 ? -0.991 -17.438 44.995 1.00 89.88 646 SER A O 1
ATOM 4788 N N . PHE A 1 647 ? 1.190 -17.918 44.644 1.00 90.25 647 PHE A N 1
ATOM 4789 C CA . PHE A 1 647 ? 1.444 -16.952 43.588 1.00 90.25 647 PHE A CA 1
ATOM 4790 C C . PHE A 1 647 ? 2.101 -17.653 42.395 1.00 90.25 647 PHE A C 1
ATOM 4792 O O . PHE A 1 647 ? 3.056 -18.410 42.589 1.00 90.25 647 PHE A O 1
ATOM 4799 N N . ASP A 1 648 ? 1.574 -17.423 41.196 1.00 89.75 648 ASP A N 1
ATOM 4800 C CA . ASP A 1 648 ? 2.172 -17.872 39.938 1.00 89.75 648 ASP A CA 1
ATOM 4801 C C . ASP A 1 648 ? 2.997 -16.727 39.326 1.00 89.75 648 ASP A C 1
ATOM 4803 O O . ASP A 1 648 ? 2.442 -15.714 38.904 1.00 89.75 648 ASP A O 1
ATOM 4807 N N . GLU A 1 649 ? 4.325 -16.879 39.314 1.00 88.19 649 GLU A N 1
ATOM 4808 C CA . GLU A 1 649 ? 5.280 -15.874 38.813 1.00 88.19 649 GLU A CA 1
ATOM 4809 C C . GLU A 1 649 ? 5.240 -15.713 37.281 1.00 88.19 649 GLU A C 1
ATOM 4811 O O . GLU A 1 649 ? 5.650 -14.669 36.772 1.00 88.19 649 GLU A O 1
ATOM 4816 N N . ASP A 1 650 ? 4.725 -16.712 36.551 1.00 82.00 650 ASP A N 1
ATOM 4817 C CA . ASP A 1 650 ? 4.613 -16.664 35.089 1.00 82.00 650 ASP A CA 1
ATOM 4818 C C . ASP A 1 650 ? 3.316 -15.958 34.655 1.00 82.00 650 ASP A C 1
ATOM 4820 O O . ASP A 1 650 ? 3.281 -15.330 33.600 1.00 82.00 650 ASP A O 1
ATOM 4824 N N . THR A 1 651 ? 2.240 -16.053 35.449 1.00 83.25 651 THR A N 1
ATOM 4825 C CA . THR A 1 651 ? 0.924 -15.494 35.077 1.00 83.25 651 THR A CA 1
ATOM 4826 C C . THR A 1 651 ? 0.432 -14.355 35.966 1.00 83.25 651 THR A C 1
ATOM 4828 O O . THR A 1 651 ? -0.624 -13.803 35.682 1.00 83.25 651 THR A O 1
ATOM 4831 N N . GLY A 1 652 ? 1.110 -14.038 37.073 1.00 85.62 652 GLY A N 1
ATOM 4832 C CA . GLY A 1 652 ? 0.669 -13.003 38.017 1.00 85.62 652 GLY A CA 1
ATOM 4833 C C . GLY A 1 652 ? -0.589 -13.374 38.814 1.00 85.62 652 GLY A C 1
ATOM 4834 O O . GLY A 1 652 ? -1.274 -12.496 39.341 1.00 85.62 652 GLY A O 1
ATOM 4835 N N . VAL A 1 653 ? -0.924 -14.666 38.900 1.00 88.94 653 VAL A N 1
ATOM 4836 C CA . VAL A 1 653 ? -2.177 -15.135 39.514 1.00 88.94 653 VAL A CA 1
ATOM 4837 C C . VAL A 1 653 ? -1.980 -15.413 41.003 1.00 88.94 653 VAL A C 1
ATOM 4839 O O . VAL A 1 653 ? -1.084 -16.164 41.396 1.00 88.94 653 VAL A O 1
ATOM 4842 N N . LEU A 1 654 ? -2.851 -14.831 41.830 1.00 87.69 654 LEU A N 1
ATOM 4843 C CA . LEU A 1 654 ? -2.957 -15.092 43.264 1.00 87.69 654 LEU A CA 1
ATOM 4844 C C . LEU A 1 654 ? -4.114 -16.058 43.535 1.00 87.69 654 LEU A C 1
ATOM 4846 O O . LEU A 1 654 ? -5.259 -15.798 43.164 1.00 87.69 654 LEU A O 1
ATOM 4850 N N . THR A 1 655 ? -3.828 -17.151 44.244 1.00 87.44 655 THR A N 1
ATOM 4851 C CA . THR A 1 655 ? -4.834 -18.166 44.590 1.00 87.44 655 THR A CA 1
ATOM 4852 C C . THR A 1 655 ? -4.812 -18.468 46.082 1.00 87.44 655 THR A C 1
ATOM 4854 O O . THR A 1 655 ? -3.759 -18.765 46.648 1.00 87.44 655 THR A O 1
ATOM 4857 N N . ALA A 1 656 ? -5.979 -18.449 46.729 1.00 85.25 656 ALA A N 1
ATOM 4858 C CA . ALA A 1 656 ? -6.104 -18.927 48.104 1.00 85.25 656 ALA A CA 1
ATOM 4859 C C . ALA A 1 656 ? -6.261 -20.451 48.092 1.00 85.25 656 ALA A C 1
ATOM 4861 O O . ALA A 1 656 ? -7.215 -20.980 47.521 1.00 85.25 656 ALA A O 1
ATOM 4862 N N . ILE A 1 657 ? -5.322 -21.156 48.718 1.00 86.25 657 ILE A N 1
ATOM 4863 C CA . ILE A 1 657 ? -5.236 -22.623 48.666 1.00 86.25 657 ILE A CA 1
ATOM 4864 C C . ILE A 1 657 ? -5.659 -23.311 49.973 1.00 86.25 657 ILE A C 1
ATOM 4866 O O . ILE A 1 657 ? -5.906 -24.519 49.961 1.00 86.25 657 ILE A O 1
ATOM 4870 N N . ASP A 1 658 ? -5.774 -22.567 51.080 1.00 81.31 658 ASP A N 1
ATOM 4871 C CA . ASP A 1 658 ? -6.312 -23.042 52.364 1.00 81.31 658 ASP A CA 1
ATOM 4872 C C . ASP A 1 658 ? -6.936 -21.875 53.164 1.00 81.31 658 ASP A C 1
ATOM 4874 O O . ASP A 1 658 ? -6.813 -20.708 52.796 1.00 81.31 658 ASP A O 1
ATOM 4878 N N . ASP A 1 659 ? -7.609 -22.185 54.273 1.00 79.00 659 ASP A N 1
ATOM 4879 C CA . ASP A 1 659 ? -8.020 -21.198 55.277 1.00 79.00 659 ASP A CA 1
ATOM 4880 C C . ASP A 1 659 ? -6.823 -20.876 56.198 1.00 79.00 659 ASP A C 1
ATOM 4882 O O . ASP A 1 659 ? -6.236 -21.807 56.766 1.00 79.00 659 ASP A O 1
ATOM 4886 N N . PRO A 1 660 ? -6.480 -19.594 56.427 1.00 78.25 660 PRO A N 1
ATOM 4887 C CA . PRO A 1 660 ? -5.441 -19.203 57.386 1.00 78.25 660 PRO A CA 1
ATOM 4888 C C . PRO A 1 660 ? -5.626 -19.820 58.787 1.00 78.25 660 PRO A C 1
ATOM 4890 O O . PRO A 1 660 ? -4.656 -20.129 59.487 1.00 78.25 660 PRO A O 1
ATOM 4893 N N . ALA A 1 661 ? -6.873 -20.069 59.208 1.00 78.88 661 ALA A N 1
ATOM 4894 C CA . ALA A 1 661 ? -7.185 -20.729 60.475 1.00 78.88 661 ALA A CA 1
ATOM 4895 C C . ALA A 1 661 ? -6.733 -22.202 60.520 1.00 78.88 661 ALA A C 1
ATOM 4897 O O . ALA A 1 661 ? -6.461 -22.721 61.610 1.00 78.88 661 ALA A O 1
ATOM 4898 N N . ASN A 1 662 ? -6.636 -22.875 59.367 1.00 79.50 662 ASN A N 1
ATOM 4899 C CA . ASN A 1 662 ? -6.141 -24.249 59.260 1.00 79.50 662 ASN A CA 1
ATOM 4900 C C . ASN A 1 662 ? -4.610 -24.315 59.347 1.00 79.50 662 ASN A C 1
ATOM 4902 O O . ASN A 1 662 ? -4.080 -25.272 59.925 1.00 79.50 662 ASN A O 1
ATOM 4906 N N . THR A 1 663 ? -3.906 -23.303 58.830 1.00 77.38 663 THR A N 1
ATOM 4907 C CA . THR A 1 663 ? -2.435 -23.217 58.882 1.00 77.38 663 THR A CA 1
ATOM 4908 C C . THR A 1 663 ? -1.931 -22.602 60.194 1.00 77.38 663 THR A C 1
ATOM 4910 O O . THR A 1 663 ? -0.813 -22.888 60.629 1.00 77.38 663 THR A O 1
ATOM 4913 N N . GLY A 1 664 ? -2.781 -21.842 60.895 1.00 79.75 664 GLY A N 1
ATOM 4914 C CA . GLY A 1 664 ? -2.426 -21.137 62.130 1.00 79.75 664 GLY A CA 1
ATOM 4915 C C . GLY A 1 664 ? -1.586 -19.881 61.883 1.00 79.75 664 GLY A C 1
ATOM 4916 O O . GLY A 1 664 ? -0.881 -19.438 62.796 1.00 79.75 664 GLY A O 1
ATOM 4917 N N . GLU A 1 665 ? -1.645 -19.349 60.664 1.00 82.81 665 GLU A N 1
ATOM 4918 C CA . GLU A 1 665 ? -0.945 -18.146 60.218 1.00 82.81 665 GLU A CA 1
ATOM 4919 C C . GLU A 1 665 ? -1.863 -16.916 60.253 1.00 82.81 665 GLU A C 1
ATOM 4921 O O . GLU A 1 665 ? -3.056 -17.013 60.544 1.00 82.81 665 GLU A O 1
ATOM 4926 N N . ASP A 1 666 ? -1.285 -15.736 60.026 1.00 81.44 666 ASP A N 1
ATOM 4927 C CA . ASP A 1 666 ? -2.028 -14.476 60.010 1.00 81.44 666 ASP A CA 1
ATOM 4928 C C . ASP A 1 666 ? -3.015 -14.462 58.820 1.00 81.44 666 ASP A C 1
ATOM 4930 O O . ASP A 1 666 ? -2.606 -14.812 57.709 1.00 81.44 666 ASP A O 1
ATOM 4934 N N . PRO A 1 667 ? -4.300 -14.099 59.017 1.00 80.19 667 PRO A N 1
ATOM 4935 C CA . PRO A 1 667 ? -5.272 -13.954 57.929 1.00 80.19 667 PRO A CA 1
ATOM 4936 C C . PRO A 1 667 ? -5.029 -12.727 57.035 1.00 80.19 667 PRO A C 1
ATOM 4938 O O . PRO A 1 667 ? -5.811 -12.492 56.111 1.00 80.19 667 PRO A O 1
ATOM 4941 N N . PHE A 1 668 ? -3.991 -11.938 57.321 1.00 83.12 668 PHE A N 1
ATOM 4942 C CA . PHE A 1 668 ? -3.555 -10.802 56.523 1.00 83.12 668 PHE A CA 1
ATOM 4943 C C . PHE A 1 668 ? -2.169 -11.056 55.919 1.00 83.12 668 PHE A C 1
ATOM 4945 O O . PHE A 1 668 ? -1.228 -11.434 56.622 1.00 83.12 668 PHE A O 1
ATOM 4952 N N . TYR A 1 669 ? -2.031 -10.791 54.622 1.00 86.00 669 TYR A N 1
ATOM 4953 C CA . TYR A 1 669 ? -0.743 -10.773 53.936 1.00 86.00 669 TYR A CA 1
ATOM 4954 C C . TYR A 1 669 ? -0.569 -9.468 53.168 1.00 86.00 669 TYR A C 1
ATOM 4956 O O . TYR A 1 669 ? -1.500 -9.018 52.511 1.00 86.00 669 TYR A O 1
ATOM 4964 N N . PHE A 1 670 ? 0.626 -8.883 53.235 1.00 86.62 670 PHE A N 1
ATOM 4965 C CA . PHE A 1 670 ? 0.994 -7.668 52.511 1.00 86.62 670 PHE A CA 1
ATOM 4966 C C . PHE A 1 670 ? 2.366 -7.848 51.877 1.00 86.62 670 PHE A C 1
ATOM 4968 O O . PHE A 1 670 ? 3.316 -8.256 52.548 1.00 86.62 670 PHE A O 1
ATOM 4975 N N . ALA A 1 671 ? 2.497 -7.500 50.607 1.00 88.06 671 ALA A N 1
ATOM 4976 C CA . ALA A 1 671 ? 3.775 -7.538 49.916 1.00 88.06 671 ALA A CA 1
ATOM 4977 C C . ALA A 1 671 ? 3.835 -6.472 48.825 1.00 88.06 671 ALA A C 1
ATOM 4979 O O . ALA A 1 671 ? 2.869 -5.760 48.546 1.00 88.06 671 ALA A O 1
ATOM 4980 N N . ARG A 1 672 ? 5.007 -6.353 48.209 1.00 89.44 672 ARG A N 1
ATOM 4981 C CA . ARG A 1 672 ? 5.135 -5.667 46.932 1.00 89.44 672 ARG A CA 1
ATOM 4982 C C . ARG A 1 672 ? 5.122 -6.687 45.820 1.00 89.44 672 ARG A C 1
ATOM 4984 O O . ARG A 1 672 ? 5.697 -7.765 45.954 1.00 89.44 672 ARG A O 1
ATOM 4991 N N . ILE A 1 673 ? 4.525 -6.295 44.714 1.00 90.00 673 ILE A N 1
ATOM 4992 C CA . ILE A 1 673 ? 4.609 -7.022 43.466 1.00 90.00 673 ILE A CA 1
ATOM 4993 C C . ILE A 1 673 ? 5.344 -6.154 42.452 1.00 90.00 673 ILE A C 1
ATOM 4995 O O . ILE A 1 673 ? 5.105 -4.947 42.369 1.00 90.00 673 ILE A O 1
ATOM 4999 N N . ARG A 1 674 ? 6.279 -6.761 41.727 1.00 90.19 674 ARG A N 1
ATOM 5000 C CA . ARG A 1 674 ? 6.882 -6.181 40.534 1.00 90.19 674 ARG A CA 1
ATOM 5001 C C . ARG A 1 674 ? 6.340 -6.918 39.322 1.00 90.19 674 ARG A C 1
ATOM 5003 O O . ARG A 1 674 ? 6.386 -8.144 39.284 1.00 90.19 674 ARG A O 1
ATOM 5010 N N . ALA A 1 675 ? 5.887 -6.150 38.348 1.00 88.88 675 ALA A N 1
ATOM 5011 C CA . ALA A 1 675 ? 5.635 -6.620 37.001 1.00 88.88 675 ALA A CA 1
ATOM 5012 C C . ALA A 1 675 ? 6.764 -6.119 36.098 1.00 88.88 675 ALA A C 1
ATOM 5014 O O . ALA A 1 675 ? 7.170 -4.958 36.206 1.00 88.88 675 ALA A O 1
ATOM 5015 N N . GLU A 1 676 ? 7.292 -6.984 35.240 1.00 85.06 676 GLU A N 1
ATOM 5016 C CA . GLU A 1 676 ? 8.385 -6.660 34.326 1.00 85.06 676 GLU A CA 1
ATOM 5017 C C . GLU A 1 676 ? 8.102 -7.224 32.934 1.00 85.06 676 GLU A C 1
ATOM 5019 O O . GLU A 1 676 ? 7.643 -8.354 32.777 1.00 85.06 676 GLU A O 1
ATOM 5024 N N . ASN A 1 677 ? 8.415 -6.426 31.921 1.00 78.75 677 ASN A N 1
ATOM 5025 C CA . ASN A 1 677 ? 8.623 -6.898 30.564 1.00 78.75 677 ASN A CA 1
ATOM 5026 C C . ASN A 1 677 ? 9.938 -6.311 30.033 1.00 78.75 677 ASN A C 1
ATOM 5028 O O . ASN A 1 677 ? 10.659 -5.576 30.717 1.00 78.75 677 ASN A O 1
ATOM 5032 N N . VAL A 1 678 ? 10.272 -6.631 28.790 1.00 71.50 678 VAL A N 1
ATOM 5033 C CA . VAL A 1 678 ? 11.509 -6.154 28.150 1.00 71.50 678 VAL A CA 1
ATOM 5034 C C . VAL A 1 678 ? 11.628 -4.623 28.036 1.00 71.50 678 VAL A C 1
ATOM 5036 O O . VAL A 1 678 ? 12.742 -4.120 27.870 1.00 71.50 678 VAL A O 1
ATOM 5039 N N . ASN A 1 679 ? 10.520 -3.884 28.153 1.00 64.81 679 ASN A N 1
ATOM 5040 C CA . ASN A 1 679 ? 10.464 -2.425 28.046 1.00 64.81 679 ASN A CA 1
ATOM 5041 C C . ASN A 1 679 ? 10.509 -1.708 29.404 1.00 64.81 679 ASN A C 1
ATOM 5043 O O . ASN A 1 679 ? 10.799 -0.507 29.458 1.00 64.81 679 ASN A O 1
ATOM 5047 N N . GLY A 1 680 ? 10.320 -2.422 30.513 1.00 75.56 680 GLY A N 1
ATOM 5048 C CA . GLY A 1 680 ? 10.506 -1.865 31.846 1.00 75.56 680 GLY A CA 1
ATOM 5049 C C . GLY A 1 680 ? 9.874 -2.697 32.949 1.00 75.56 680 GLY A C 1
ATOM 5050 O O . GLY A 1 680 ? 9.403 -3.808 32.747 1.00 75.56 680 GLY A O 1
ATOM 5051 N N . SER A 1 681 ? 9.867 -2.130 34.150 1.00 87.00 681 SER A N 1
ATOM 5052 C CA . SER A 1 681 ? 9.144 -2.693 35.285 1.00 87.00 681 SER A CA 1
ATOM 5053 C C . SER A 1 681 ? 8.431 -1.598 36.054 1.00 87.00 681 SER A C 1
ATOM 5055 O O . SER A 1 681 ? 8.921 -0.466 36.136 1.00 87.00 681 SER A O 1
ATOM 5057 N N . ASP A 1 682 ? 7.310 -1.966 36.660 1.00 86.31 682 ASP A N 1
ATOM 5058 C CA . ASP A 1 682 ? 6.639 -1.158 37.666 1.00 86.31 682 ASP A CA 1
ATOM 5059 C C . ASP A 1 682 ? 6.283 -2.017 38.875 1.00 86.31 682 ASP A C 1
ATOM 5061 O O . ASP A 1 682 ? 6.316 -3.251 38.853 1.00 86.31 682 ASP A O 1
ATOM 5065 N N . GLU A 1 683 ? 6.032 -1.339 39.985 1.00 90.62 683 GLU A N 1
ATOM 5066 C CA . GLU A 1 683 ? 5.815 -1.965 41.277 1.00 90.62 683 GLU A CA 1
ATOM 5067 C C . GLU A 1 683 ? 4.577 -1.375 41.948 1.00 90.62 683 GLU A C 1
ATOM 5069 O O . GLU A 1 683 ? 4.387 -0.151 41.998 1.00 90.62 683 GLU A O 1
ATOM 5074 N N . ALA A 1 684 ? 3.778 -2.256 42.539 1.00 85.81 684 ALA A N 1
ATOM 5075 C CA . ALA A 1 684 ? 2.651 -1.900 43.386 1.00 85.81 684 ALA A CA 1
ATOM 5076 C C . ALA A 1 684 ? 2.742 -2.634 44.724 1.00 85.81 684 ALA A C 1
ATOM 5078 O O . ALA A 1 684 ? 3.387 -3.678 44.865 1.00 85.81 684 ALA A O 1
ATOM 5079 N N . PHE A 1 685 ? 2.102 -2.063 45.735 1.00 86.25 685 PHE A N 1
ATOM 5080 C CA . PHE A 1 685 ? 1.825 -2.772 46.972 1.00 86.25 685 PHE A CA 1
ATOM 5081 C C . PHE A 1 685 ? 0.513 -3.532 46.822 1.00 86.25 685 PHE A C 1
ATOM 5083 O O . PHE A 1 685 ? -0.429 -3.009 46.228 1.00 86.25 685 PHE A O 1
ATOM 5090 N N . PHE A 1 686 ? 0.431 -4.727 47.400 1.00 85.44 686 PHE A N 1
ATOM 5091 C CA . PHE A 1 686 ? -0.836 -5.433 47.516 1.00 85.44 686 PHE A CA 1
ATOM 5092 C C . PHE A 1 686 ? -1.047 -6.020 48.910 1.00 85.44 686 PHE A C 1
ATOM 5094 O O . PHE A 1 686 ? -0.081 -6.392 49.588 1.00 85.44 686 PHE A O 1
ATOM 5101 N N . ASP A 1 687 ? -2.310 -6.128 49.318 1.00 85.44 687 ASP A N 1
ATOM 5102 C CA . ASP A 1 687 ? -2.728 -6.920 50.469 1.00 85.44 687 ASP A CA 1
ATOM 5103 C C . ASP A 1 687 ? -3.883 -7.883 50.170 1.00 85.44 687 ASP A C 1
ATOM 5105 O O . ASP A 1 687 ? -4.714 -7.686 49.282 1.00 85.44 687 ASP A O 1
ATOM 5109 N N . VAL A 1 688 ? -3.907 -8.972 50.937 1.00 83.38 688 VAL A N 1
ATOM 5110 C CA . VAL A 1 688 ? -4.976 -9.971 50.946 1.00 83.38 688 VAL A CA 1
ATOM 5111 C C . VAL A 1 688 ? -5.441 -10.137 52.388 1.00 83.38 688 VAL A C 1
ATOM 5113 O O . VAL A 1 688 ? -4.629 -10.427 53.271 1.00 83.38 688 VAL A O 1
ATOM 5116 N N . CYS A 1 689 ? -6.741 -9.963 52.635 1.00 79.62 689 CYS A N 1
ATOM 5117 C CA . CYS A 1 689 ? -7.333 -10.068 53.971 1.00 79.62 689 CYS A CA 1
ATOM 5118 C C . CYS A 1 689 ? -8.513 -11.052 53.994 1.00 79.62 689 CYS A C 1
ATOM 5120 O O . CYS A 1 689 ? -9.480 -10.886 53.249 1.00 79.62 689 CYS A O 1
ATOM 5122 N N . PHE A 1 690 ? -8.475 -12.038 54.895 1.00 73.31 690 PHE A N 1
ATOM 5123 C CA . PHE A 1 690 ? -9.589 -12.955 55.174 1.00 73.31 690 PHE A CA 1
ATOM 5124 C C . PHE A 1 690 ? -10.485 -12.431 56.314 1.00 73.31 690 PHE A C 1
ATOM 5126 O O . PHE A 1 690 ? -10.035 -12.336 57.457 1.00 73.31 690 PHE A O 1
ATOM 5133 N N . GLY A 1 691 ? -11.772 -12.139 56.053 1.00 63.44 691 GLY A N 1
ATOM 5134 C CA . GLY A 1 691 ? -12.710 -11.736 57.117 1.00 63.44 691 GLY A CA 1
ATOM 5135 C C . GLY A 1 691 ? -13.982 -10.986 56.691 1.00 63.44 691 GLY A C 1
ATOM 5136 O O . GLY A 1 691 ? -14.142 -10.546 55.558 1.00 63.44 691 GLY A O 1
ATOM 5137 N N . ASP A 1 692 ? -14.922 -10.842 57.632 1.00 52.94 692 ASP A N 1
ATOM 5138 C CA . ASP A 1 692 ? -16.197 -10.132 57.445 1.00 52.94 692 ASP A CA 1
ATOM 5139 C C . ASP A 1 692 ? -15.936 -8.608 57.383 1.00 52.94 692 ASP A C 1
ATOM 5141 O O . ASP A 1 692 ? -15.583 -8.000 58.395 1.00 52.94 692 ASP A O 1
ATOM 5145 N N . LEU A 1 693 ? -16.129 -7.976 56.215 1.00 49.41 693 LEU A N 1
ATOM 5146 C CA . LEU A 1 693 ? -15.883 -6.541 55.926 1.00 49.41 693 LEU A CA 1
ATOM 5147 C C . LEU A 1 693 ? -16.774 -5.551 56.733 1.00 49.41 693 LEU A C 1
ATOM 5149 O O . LEU A 1 693 ? -16.974 -4.404 56.336 1.00 49.41 693 LEU A O 1
ATOM 5153 N N . GLY A 1 694 ? -17.375 -5.992 57.843 1.00 42.44 694 GLY A N 1
ATOM 5154 C CA . GLY A 1 694 ? -18.507 -5.345 58.508 1.00 42.44 694 GLY A CA 1
ATOM 5155 C C . GLY A 1 694 ? -18.309 -4.873 59.952 1.00 42.44 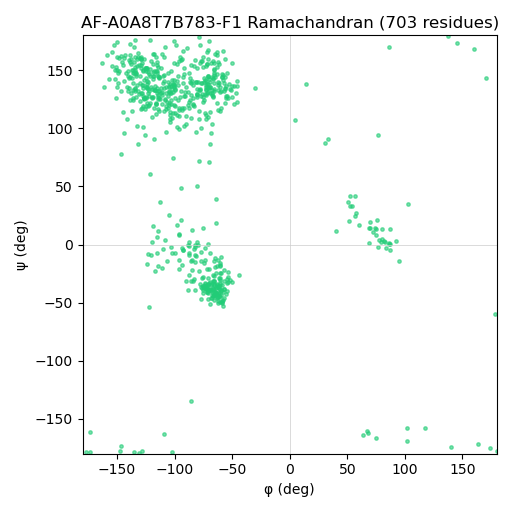694 GLY A C 1
ATOM 5156 O O . GLY A 1 694 ? -19.280 -4.375 60.526 1.00 42.44 694 GLY A O 1
ATOM 5157 N N . GLN A 1 695 ? -17.130 -4.996 60.573 1.00 38.69 695 GLN A N 1
ATOM 5158 C CA . GLN A 1 695 ? -16.891 -4.421 61.908 1.00 38.69 695 GLN A CA 1
ATOM 5159 C C . GLN A 1 695 ? -15.535 -3.718 62.001 1.00 38.69 695 GLN A C 1
ATOM 5161 O O . GLN A 1 695 ? -14.519 -4.259 61.588 1.00 38.69 695 GLN A O 1
ATOM 5166 N N . GLU A 1 696 ? -15.552 -2.505 62.563 1.00 39.47 696 GLU A N 1
ATOM 5167 C CA . GLU A 1 696 ? -14.420 -1.594 62.815 1.00 39.47 696 GLU A CA 1
ATOM 5168 C C . GLU A 1 696 ? -13.379 -2.139 63.828 1.00 39.47 696 GLU A C 1
ATOM 5170 O O . GLU A 1 696 ? -12.872 -1.388 64.662 1.00 39.47 696 GLU A O 1
ATOM 5175 N N . GLU A 1 697 ? -13.046 -3.430 63.802 1.00 40.16 697 GLU A N 1
ATOM 5176 C CA . GLU A 1 697 ? -11.939 -3.992 64.583 1.00 40.16 697 GLU A CA 1
ATOM 5177 C C . GLU A 1 697 ? -10.774 -4.346 63.647 1.00 40.16 697 GLU A C 1
ATOM 5179 O O . GLU A 1 697 ? -10.769 -5.379 62.993 1.00 40.16 697 GLU A O 1
ATOM 5184 N N . GLU A 1 698 ? -9.824 -3.405 63.572 1.00 45.16 698 GLU A N 1
ATOM 5185 C CA . GLU A 1 698 ? -8.385 -3.576 63.308 1.00 45.16 698 GLU A CA 1
ATOM 5186 C C . GLU A 1 698 ? -7.990 -4.726 62.351 1.00 45.16 698 GLU A C 1
ATOM 5188 O O . GLU A 1 698 ? -7.696 -5.830 62.799 1.00 45.16 698 GLU A O 1
ATOM 5193 N N . GLY A 1 699 ? -7.893 -4.464 61.039 1.00 44.78 699 GLY A N 1
ATOM 5194 C CA . GLY A 1 699 ? -7.237 -5.416 60.129 1.00 44.78 699 GLY A CA 1
ATOM 5195 C C . GLY A 1 699 ? -7.223 -5.043 58.646 1.00 44.78 699 GLY A C 1
ATOM 5196 O O . GLY A 1 699 ? -6.151 -4.873 58.085 1.00 44.78 699 GLY A O 1
ATOM 5197 N N . CYS A 1 700 ? -8.389 -4.879 58.012 1.00 45.50 700 CYS A N 1
ATOM 5198 C CA . CYS A 1 700 ? -8.485 -4.868 56.539 1.00 45.50 700 CYS A CA 1
ATOM 5199 C C . CYS A 1 700 ? -8.695 -3.480 55.884 1.00 45.50 700 CYS A C 1
ATOM 5201 O O . CYS A 1 700 ? -9.286 -3.399 54.813 1.00 45.50 700 CYS A O 1
ATOM 5203 N N . PHE A 1 701 ? -8.291 -2.371 56.513 1.00 43.03 701 PHE A N 1
ATOM 5204 C CA . PHE A 1 701 ? -8.350 -1.044 55.877 1.00 43.03 701 PHE A CA 1
ATOM 5205 C C . PHE A 1 701 ? -7.115 -0.224 56.249 1.00 43.03 701 PHE A C 1
ATOM 5207 O O . PHE A 1 701 ? -7.023 0.293 57.366 1.00 43.03 701 PHE A O 1
ATOM 5214 N N . PHE A 1 702 ? -6.208 -0.031 55.292 1.00 44.06 702 PHE A N 1
ATOM 5215 C CA . PHE A 1 702 ? -5.363 1.156 55.278 1.00 44.06 702 PHE A CA 1
ATOM 5216 C C . PHE A 1 702 ? -5.974 2.163 54.307 1.00 44.06 702 PHE A C 1
ATOM 5218 O O . PHE A 1 702 ? -6.076 1.934 53.110 1.00 44.06 702 PHE A O 1
ATOM 5225 N N . GLY A 1 703 ? -6.473 3.261 54.877 1.00 35.03 703 GLY A N 1
ATOM 5226 C CA . GLY A 1 703 ? -6.975 4.397 54.122 1.00 35.03 703 GLY A CA 1
ATOM 5227 C C . GLY A 1 703 ? -5.857 5.179 53.438 1.00 35.03 703 GLY A C 1
ATOM 5228 O O . GLY A 1 703 ? -4.705 5.104 53.857 1.00 35.03 703 GLY A O 1
ATOM 5229 N N . GLU A 1 704 ? -6.272 5.935 52.419 1.00 34.94 704 GLU A N 1
ATOM 5230 C CA . GLU A 1 704 ? -5.620 7.102 51.807 1.00 34.94 704 GLU A CA 1
ATOM 5231 C C . GLU A 1 704 ? -4.222 7.438 52.368 1.00 34.94 704 GLU A C 1
ATOM 5233 O O . GLU A 1 704 ? -4.104 7.995 53.467 1.00 34.94 704 GLU A O 1
ATOM 5238 N N . PHE A 1 705 ? -3.180 7.157 51.579 1.00 32.84 705 PHE A N 1
ATOM 5239 C CA . PHE A 1 705 ? -1.837 7.719 51.752 1.00 32.84 705 PHE A CA 1
ATOM 5240 C C . PHE A 1 705 ? -1.514 8.743 50.668 1.00 32.84 705 PHE A C 1
ATOM 5242 O O . PHE A 1 705 ? -1.793 8.457 49.484 1.00 32.84 705 PHE A O 1
#

Nearest PDB structures (foldseek):
  6dms-assembly1_A  TM=3.218E-01  e=9.821E-10  Mariniflexile fucanivorans
  1ya5-assembly1_B  TM=4.629E-01  e=4.270E-06  Homo sapiens
  7stz-assembly1_D  TM=2.323E-01  e=4.675E-10  Homo sapiens
  6sdb-assembly1_A  TM=3.760E-01  e=5.279E-06  Homo sapiens
  3b43-assembly1_A  TM=1.662E-01  e=1.036E-09  Oryctolagus cuniculus

Secondary structure (DSSP, 8-state):
-HHHHHHHHHHHHHHHHHHHHHHSS---SS-B-TTSPBEETTEE-S----B-TTSSBHHHHHHHHHHHHHHHHHHHHHHHHHHHHTTT--STHHHHHHHHHHHHHHHHHHHHHHHHHHTTSS-HHHHHHHHHHHHHHHHHTT-------S-EEEEEEEE-TT-PBPPS-EEEEE-SS-EEEEE-BTTEEEEEE-TT-EEEEEEE-TTB--EEEEEE--STT-EEEEEEE--BPPPPEEEETTT--EEE-GGG-EEE-TT--EE-TTSPBP-SEEEEEEEEE-SSSHHHHTT--S-SEEE-TT--SEEEEEEEEEEEEEEEETTEE-EEPTT--EEEEEEE--SB-TTSPBP-TT-EEEEEEEETTTTEEEEEEEEEEEE-TTSTTSEEEEEEESS-SEEEEEEE--EEEEEEEEE-SS-EEEEEEEEESSSSB----TGGGEEETT-BPP-EEEESSS-EEEEEEEEETTS-EEEPPPEEE---TT-EEEEEEEPPPS-S--EEEES-S-EEEETTSPPPPEEEEESS--S--EEEEEEE-PPTTEEEEE-SSS-EEEEE---S-EEEEEEEEEE-SS-EEEEEEEEEEE--SPPPEES-SEEEEEE---SS----EEEGGGGEES--SEEEEE--TT-SPPTTEEEETTTTEEEE-S-HHHHTS-SEEEEEEEEEETTEEEEEEEEEEES-TTS-SSSS-----

Radius of gyration: 35.17 Å; Cα contacts (8 Å, |Δi|>4): 1682; chains: 1; bounding box: 70×64×129 Å

Mean predicted aligned error: 15.32 Å